Protein AF-A0A3A1XZ47-F1 (afdb_monomer_lite)

Sequence (425 aa):
AAGYQIVGRYLTGYVGKSTSKALTLDEIKNIKNAGLSVFPIYQDGGYYPEYFANPNQGTVDAQVAISAAKRIGIPSGSTIYFAVDFDAYGYQLDSMILPYFKKISLLFNSCENIKKYQVGVYGPRLICSKVSKAGYAKYSFVADMSTGFSGNLGYAIPNNWAFDQFNEFSFQSRPTFALDKDAYSGRDKGIAKFDSVTKMTKGELEKENIKDKVNIARTQFVYDVVEPLHLLNQLTSFGLSYNKEIILSYTELPTISIQTSVEAVTELMTVPNNSYNVSIELNSDGSLSAACENKISKIAKDIRIMKGGDMIQKSIANIAASVKSGDIAFTGKVISPNQVELAIEVMSENLLPTLDDVDEHITVIVKYLITFRDFTIKVPEIPEDVVEIGVAVAGVVAICAFVPVLITGILGFLVTLGLVVAADA

pLDDT: mean 89.34, std 9.02, range [48.22, 98.88]

Structure (mmCIF, N/CA/C/O backbone):
data_AF-A0A3A1XZ47-F1
#
_entry.id   AF-A0A3A1XZ47-F1
#
loop_
_atom_site.group_PDB
_atom_site.id
_atom_site.type_symbol
_atom_site.label_atom_id
_atom_site.label_alt_id
_atom_site.label_comp_id
_atom_site.label_asym_id
_atom_site.label_entity_id
_atom_site.label_seq_id
_atom_site.pdbx_PDB_ins_code
_atom_site.Cartn_x
_atom_site.Cartn_y
_atom_site.Cartn_z
_atom_site.occupancy
_atom_site.B_iso_or_equiv
_atom_site.auth_seq_id
_atom_site.auth_comp_id
_atom_site.auth_asym_id
_atom_site.auth_atom_id
_atom_site.pdbx_PDB_model_num
ATOM 1 N N . ALA A 1 1 ? 16.410 -3.088 -37.014 1.00 74.50 1 ALA A N 1
ATOM 2 C CA . ALA A 1 1 ? 17.739 -3.374 -37.606 1.00 74.50 1 ALA A CA 1
ATOM 3 C C . ALA A 1 1 ? 18.508 -4.441 -36.819 1.00 74.50 1 ALA A C 1
ATOM 5 O O . ALA A 1 1 ? 18.872 -5.440 -37.414 1.00 74.50 1 ALA A O 1
ATOM 6 N N . ALA A 1 2 ? 18.703 -4.299 -35.502 1.00 85.94 2 ALA A N 1
ATOM 7 C CA . ALA A 1 2 ? 19.473 -5.255 -34.687 1.00 85.94 2 ALA A CA 1
ATOM 8 C C . ALA A 1 2 ? 18.713 -6.534 -34.243 1.00 85.94 2 ALA A C 1
ATOM 10 O O . ALA A 1 2 ? 19.183 -7.249 -33.369 1.00 85.94 2 ALA A O 1
ATOM 11 N N . GLY A 1 3 ? 17.534 -6.820 -34.809 1.00 90.12 3 GLY A N 1
ATOM 12 C CA . GLY A 1 3 ? 16.743 -8.024 -34.495 1.00 90.12 3 GLY A CA 1
ATOM 13 C C . GLY A 1 3 ? 15.898 -7.971 -33.213 1.00 90.12 3 GLY A C 1
ATOM 14 O O . GLY A 1 3 ? 15.089 -8.867 -32.997 1.00 90.12 3 GLY A O 1
ATOM 15 N N . TYR A 1 4 ? 16.028 -6.924 -32.395 1.00 92.81 4 TYR A N 1
ATOM 16 C CA . TYR A 1 4 ? 15.220 -6.737 -31.186 1.00 92.81 4 TYR A CA 1
ATOM 17 C C . TYR A 1 4 ? 13.807 -6.231 -31.491 1.00 92.81 4 TYR A C 1
ATOM 19 O O . TYR A 1 4 ? 13.594 -5.509 -32.466 1.00 92.81 4 TYR A O 1
ATOM 27 N N . GLN A 1 5 ? 12.859 -6.608 -30.630 1.00 94.25 5 GLN A N 1
ATOM 28 C CA . GLN A 1 5 ? 11.439 -6.247 -30.738 1.00 94.25 5 GLN A CA 1
ATOM 29 C C . GLN A 1 5 ? 10.942 -5.444 -29.530 1.00 94.25 5 GLN A C 1
ATOM 31 O O . GLN A 1 5 ? 10.039 -4.618 -29.663 1.00 94.25 5 GLN A O 1
ATOM 36 N N . ILE A 1 6 ? 11.523 -5.687 -28.354 1.00 97.31 6 ILE A N 1
ATOM 37 C CA . ILE A 1 6 ? 11.095 -5.112 -27.080 1.00 97.31 6 ILE A CA 1
ATOM 38 C C . ILE A 1 6 ? 12.341 -4.663 -26.314 1.00 97.31 6 ILE A C 1
ATOM 40 O O . ILE A 1 6 ? 13.377 -5.320 -26.398 1.00 97.31 6 ILE A O 1
ATOM 44 N N . VAL A 1 7 ? 12.246 -3.541 -25.603 1.00 97.12 7 VAL A N 1
ATOM 45 C CA . VAL A 1 7 ? 13.309 -2.998 -24.751 1.00 97.12 7 VAL A CA 1
ATOM 46 C C . VAL A 1 7 ? 12.796 -2.747 -23.333 1.00 97.12 7 VAL A C 1
ATOM 48 O O . VAL A 1 7 ? 11.734 -2.148 -23.143 1.00 97.12 7 VAL A O 1
ATOM 51 N N . GLY A 1 8 ? 13.553 -3.193 -22.333 1.00 97.94 8 GLY A N 1
ATOM 52 C CA . GLY A 1 8 ? 13.303 -2.873 -20.929 1.00 97.94 8 GLY A CA 1
ATOM 53 C C . GLY A 1 8 ? 13.805 -1.474 -20.607 1.00 97.94 8 GLY A C 1
ATOM 54 O O . GLY A 1 8 ? 14.941 -1.135 -20.942 1.00 97.94 8 GLY A O 1
ATOM 55 N N . ARG A 1 9 ? 12.976 -0.628 -19.988 1.00 98.12 9 ARG A N 1
ATOM 56 C CA . ARG A 1 9 ? 13.377 0.743 -19.626 1.00 98.12 9 ARG A CA 1
ATOM 57 C C . ARG A 1 9 ? 12.861 1.152 -18.256 1.00 98.12 9 ARG A C 1
ATOM 59 O O . ARG A 1 9 ? 11.735 0.833 -17.882 1.00 98.12 9 ARG A O 1
ATOM 66 N N . TYR A 1 10 ? 13.697 1.885 -17.524 1.00 98.06 10 TYR A N 1
ATOM 67 C CA . TYR A 1 10 ? 13.403 2.320 -16.163 1.00 98.06 10 TYR A CA 1
ATOM 68 C C . TYR A 1 10 ? 12.416 3.485 -16.153 1.00 98.06 10 TYR A C 1
ATOM 70 O O . TYR A 1 10 ? 12.564 4.429 -16.924 1.00 98.06 10 TYR A O 1
ATOM 78 N N . LEU A 1 11 ? 11.434 3.451 -15.255 1.00 97.50 11 LEU A N 1
ATOM 79 C CA . LEU A 1 11 ? 10.509 4.565 -15.033 1.00 97.50 11 LEU A CA 1
ATOM 80 C C . LEU A 1 11 ? 11.190 5.749 -14.335 1.00 97.50 11 LEU A C 1
ATOM 82 O O . LEU A 1 11 ? 10.836 6.900 -14.581 1.00 97.50 11 LEU A O 1
ATOM 86 N N . THR A 1 12 ? 12.154 5.458 -13.464 1.00 94.94 12 THR A N 1
ATOM 87 C CA . THR A 1 12 ? 12.749 6.399 -12.510 1.00 94.94 12 THR A CA 1
ATOM 88 C C . THR A 1 12 ? 14.233 6.087 -12.271 1.00 94.94 12 THR A C 1
ATOM 90 O O . THR A 1 12 ? 14.807 5.180 -12.883 1.00 94.94 12 THR A O 1
ATOM 93 N N . GLY A 1 13 ? 14.863 6.874 -11.397 1.00 91.38 13 GLY A N 1
ATOM 94 C CA . GLY A 1 13 ? 16.176 6.572 -10.839 1.00 91.38 13 GLY A CA 1
ATOM 95 C C . GLY A 1 13 ? 17.372 7.140 -11.603 1.00 91.38 13 GLY A C 1
ATOM 96 O O . GLY A 1 13 ? 17.259 7.787 -12.655 1.00 91.38 13 GLY A O 1
ATOM 97 N N . TYR A 1 14 ? 18.552 6.867 -11.045 1.00 89.19 14 TYR A N 1
ATOM 98 C CA . TYR A 1 14 ? 19.847 7.338 -11.530 1.00 89.19 14 TYR A CA 1
ATOM 99 C C . TYR A 1 14 ? 20.874 6.201 -11.555 1.00 89.19 14 TYR A C 1
ATOM 101 O O . TYR A 1 14 ? 20.832 5.290 -10.732 1.00 89.19 14 TYR A O 1
ATOM 109 N N . VAL A 1 15 ? 21.815 6.274 -12.494 1.00 84.50 15 VAL A N 1
ATOM 110 C CA . VAL A 1 15 ? 23.087 5.551 -12.454 1.00 84.50 15 VAL A CA 1
ATOM 111 C C . VAL A 1 15 ? 24.095 6.427 -11.715 1.00 84.50 15 VAL A C 1
ATOM 113 O O . VAL A 1 15 ? 24.345 7.579 -12.094 1.00 84.50 15 VAL A O 1
ATOM 116 N N . GLY A 1 16 ? 24.668 5.891 -10.638 1.00 82.31 16 GLY A N 1
ATOM 117 C CA . GLY A 1 16 ? 25.493 6.676 -9.724 1.00 82.31 16 GLY A CA 1
ATOM 118 C C . GLY A 1 16 ? 24.701 7.842 -9.123 1.00 82.31 16 GLY A C 1
ATOM 119 O O . GLY A 1 16 ? 23.540 7.689 -8.757 1.00 82.31 16 GLY A O 1
ATOM 120 N N . LYS A 1 17 ? 25.325 9.021 -9.017 1.00 80.75 17 LYS A N 1
ATOM 121 C CA . LYS A 1 17 ? 24.718 10.196 -8.360 1.00 80.75 17 LYS A CA 1
ATOM 122 C C . LYS A 1 17 ? 24.103 11.231 -9.310 1.00 80.75 17 LYS A C 1
ATOM 124 O O . LYS A 1 17 ? 23.569 12.223 -8.827 1.00 80.75 17 LYS A O 1
ATOM 129 N N . SER A 1 18 ? 24.216 11.070 -10.630 1.00 83.69 18 SER A N 1
ATOM 130 C CA . SER A 1 18 ? 23.934 12.185 -11.555 1.00 83.69 18 SER A CA 1
ATOM 131 C C . SER A 1 18 ? 23.301 11.815 -12.893 1.00 83.69 18 SER A C 1
ATOM 133 O O . SER A 1 18 ? 22.657 12.669 -13.497 1.00 83.69 18 SER A O 1
ATOM 135 N N . THR A 1 19 ? 23.448 10.581 -13.380 1.00 89.00 19 THR A N 1
ATOM 136 C CA . THR A 1 19 ? 22.949 10.227 -14.718 1.00 89.00 19 THR A CA 1
ATOM 137 C C . THR A 1 19 ? 21.575 9.596 -14.596 1.00 89.00 19 THR A C 1
ATOM 139 O O . THR A 1 19 ? 21.460 8.487 -14.089 1.00 89.00 19 THR A O 1
ATOM 142 N N . SER A 1 20 ? 20.518 10.283 -15.028 1.00 92.25 20 SER A N 1
ATOM 143 C CA . SER A 1 20 ? 19.172 9.702 -14.978 1.00 92.25 20 SER A CA 1
ATOM 144 C C . SER A 1 20 ? 19.070 8.491 -15.908 1.00 92.25 20 SER A C 1
ATOM 146 O O . SER A 1 20 ? 19.519 8.550 -17.052 1.00 92.25 20 SER A O 1
ATOM 148 N N . LYS A 1 21 ? 18.460 7.405 -15.421 1.00 94.06 21 LYS A N 1
ATOM 149 C CA . LYS A 1 21 ? 18.122 6.225 -16.240 1.00 94.06 21 LYS A CA 1
ATOM 150 C C . LYS A 1 21 ? 16.659 6.207 -16.687 1.00 94.06 21 LYS A C 1
ATOM 152 O O . LYS A 1 21 ? 16.278 5.310 -17.446 1.00 94.06 21 LYS A O 1
ATOM 157 N N . ALA A 1 22 ? 15.871 7.185 -16.238 1.00 95.69 22 ALA A N 1
ATOM 158 C CA . ALA A 1 22 ? 14.438 7.272 -16.475 1.00 95.69 22 ALA A CA 1
ATOM 159 C C . ALA A 1 22 ? 14.109 7.446 -17.965 1.00 95.69 22 ALA A C 1
ATOM 161 O O . ALA A 1 22 ? 14.735 8.233 -18.676 1.00 95.69 22 ALA A O 1
ATOM 162 N N . LEU A 1 23 ? 13.105 6.707 -18.423 1.00 96.50 23 LEU A N 1
ATOM 163 C CA . LEU A 1 23 ? 12.560 6.778 -19.770 1.00 96.50 23 LEU A CA 1
ATOM 164 C C . LEU A 1 23 ? 11.944 8.159 -20.025 1.00 96.50 23 LEU A C 1
ATOM 166 O O . LEU A 1 23 ? 11.119 8.642 -19.250 1.00 96.50 23 LEU A O 1
ATOM 170 N N . THR A 1 24 ? 12.316 8.788 -21.140 1.00 95.19 24 THR A N 1
ATOM 171 C CA . THR A 1 24 ? 11.837 10.134 -21.505 1.00 95.19 24 THR A CA 1
ATOM 172 C C . THR A 1 24 ? 10.824 10.097 -22.651 1.00 95.19 24 THR A C 1
ATOM 174 O O . THR A 1 24 ? 10.785 9.149 -23.432 1.00 95.19 24 THR A O 1
ATOM 177 N N . LEU A 1 25 ? 10.022 11.158 -22.809 1.00 95.19 25 LEU A N 1
ATOM 178 C CA . LEU A 1 25 ? 9.072 11.281 -23.929 1.00 95.19 25 LEU A CA 1
ATOM 179 C C . LEU A 1 25 ? 9.766 11.260 -25.303 1.00 95.19 25 LEU A C 1
ATOM 181 O O . LEU A 1 25 ? 9.249 10.666 -26.251 1.00 95.19 25 LEU A O 1
ATOM 185 N N . ASP A 1 26 ? 10.945 11.878 -25.407 1.00 95.44 26 ASP A N 1
ATOM 186 C CA . ASP A 1 26 ? 11.736 11.886 -26.642 1.00 95.44 26 ASP A CA 1
ATOM 187 C C . ASP A 1 26 ? 12.310 10.490 -26.934 1.00 95.44 26 ASP A C 1
ATOM 189 O O . ASP A 1 26 ? 12.275 10.022 -28.074 1.00 95.44 26 ASP A O 1
ATOM 193 N N . GLU A 1 27 ? 12.755 9.776 -25.897 1.00 95.94 27 GLU A N 1
ATOM 194 C CA . GLU A 1 27 ? 13.187 8.384 -26.017 1.00 95.94 27 GLU A CA 1
ATOM 195 C C . GLU A 1 27 ? 12.031 7.466 -26.443 1.00 95.94 27 GLU A C 1
ATOM 197 O O . GLU A 1 27 ? 12.189 6.693 -27.387 1.00 95.94 27 GLU A O 1
ATOM 202 N N . ILE A 1 28 ? 10.845 7.605 -25.842 1.00 97.06 28 ILE A N 1
ATOM 203 C CA . ILE A 1 28 ? 9.633 6.872 -26.244 1.00 97.06 28 ILE A CA 1
ATOM 204 C C . ILE A 1 28 ? 9.331 7.097 -27.727 1.00 97.06 28 ILE A C 1
ATOM 206 O O . ILE A 1 28 ? 9.052 6.143 -28.457 1.00 97.06 28 ILE A O 1
ATOM 210 N N . LYS A 1 29 ? 9.406 8.346 -28.203 1.00 95.75 29 LYS A N 1
ATOM 211 C CA . LYS A 1 29 ? 9.208 8.667 -29.622 1.00 95.75 29 LYS A CA 1
ATOM 212 C C . LYS A 1 29 ? 10.220 7.932 -30.505 1.00 95.75 29 LYS A C 1
ATOM 214 O O . LYS A 1 29 ? 9.824 7.353 -31.515 1.00 95.75 29 LYS A O 1
ATOM 219 N N . ASN A 1 30 ? 11.493 7.914 -30.118 1.00 96.00 30 ASN A N 1
ATOM 220 C CA . ASN A 1 30 ? 12.548 7.233 -30.870 1.00 96.00 30 ASN A CA 1
ATOM 221 C C . ASN A 1 30 ? 12.355 5.709 -30.897 1.00 96.00 30 ASN A C 1
ATOM 223 O O . ASN A 1 30 ? 12.444 5.107 -31.966 1.00 96.00 30 ASN A O 1
ATOM 227 N N . ILE A 1 31 ? 12.017 5.099 -29.758 1.00 95.56 31 ILE A N 1
ATOM 228 C CA . ILE A 1 31 ? 11.732 3.660 -29.643 1.00 95.56 31 ILE A CA 1
ATOM 229 C C . ILE A 1 31 ? 10.545 3.276 -30.538 1.00 95.56 31 ILE A C 1
ATOM 231 O O . ILE A 1 31 ? 10.642 2.338 -31.332 1.00 95.56 31 ILE A O 1
ATOM 235 N N . LYS A 1 32 ? 9.450 4.046 -30.488 1.00 94.88 32 LYS A N 1
ATOM 236 C CA . LYS A 1 32 ? 8.269 3.820 -31.337 1.00 94.88 32 LYS A CA 1
ATOM 237 C C . LYS A 1 32 ? 8.591 3.950 -32.822 1.00 94.88 32 LYS A C 1
ATOM 239 O O . LYS A 1 32 ? 8.165 3.113 -33.612 1.00 94.88 32 LYS A O 1
ATOM 244 N N . ASN A 1 33 ? 9.354 4.974 -33.208 1.00 95.31 33 ASN A N 1
ATOM 245 C CA . ASN A 1 33 ? 9.776 5.173 -34.597 1.00 95.31 33 ASN A CA 1
ATOM 246 C C . ASN A 1 33 ? 10.670 4.031 -35.101 1.00 95.31 33 ASN A C 1
ATOM 248 O O . ASN A 1 33 ? 10.665 3.731 -36.292 1.00 95.31 33 ASN A O 1
ATOM 252 N N . ALA A 1 34 ? 11.404 3.371 -34.202 1.00 95.00 34 ALA A N 1
ATOM 253 C CA . ALA A 1 34 ? 12.180 2.174 -34.506 1.00 95.00 34 ALA A CA 1
ATOM 254 C C . ALA A 1 34 ? 11.332 0.885 -34.575 1.00 95.00 34 ALA A C 1
ATOM 256 O O . ALA A 1 34 ? 11.878 -0.177 -34.873 1.00 95.00 34 ALA A O 1
ATOM 257 N N . GLY A 1 35 ? 10.019 0.962 -34.316 1.00 95.62 35 GLY A N 1
ATOM 258 C CA . GLY A 1 35 ? 9.107 -0.185 -34.312 1.00 95.62 35 GLY A CA 1
ATOM 259 C C . GLY A 1 35 ? 9.248 -1.092 -33.087 1.00 95.62 35 GLY A C 1
ATOM 260 O O . GLY A 1 35 ? 8.835 -2.247 -33.141 1.00 95.62 35 GLY A O 1
ATOM 261 N N . LEU A 1 36 ? 9.850 -0.591 -32.005 1.00 97.25 36 LEU A N 1
ATOM 262 C CA . LEU A 1 36 ? 10.091 -1.341 -30.774 1.00 97.25 36 LEU A CA 1
ATOM 263 C C . LEU A 1 36 ? 8.965 -1.119 -29.755 1.00 97.25 36 LEU A C 1
ATOM 265 O O . LEU A 1 36 ? 8.328 -0.064 -29.726 1.00 97.25 36 LEU A O 1
ATOM 269 N N . SER A 1 37 ? 8.759 -2.111 -28.890 1.00 97.94 37 SER A N 1
ATOM 270 C CA . SER A 1 37 ? 7.887 -2.010 -27.712 1.00 97.94 37 SER A CA 1
ATOM 271 C C . SER A 1 37 ? 8.703 -1.815 -26.432 1.00 97.94 37 SER A C 1
ATOM 273 O O . SER A 1 37 ? 9.882 -2.157 -26.391 1.00 97.94 37 SER A O 1
ATOM 275 N N . VAL A 1 38 ? 8.085 -1.290 -25.374 1.00 98.50 38 VAL A N 1
ATOM 276 C CA . VAL A 1 38 ? 8.739 -1.066 -24.071 1.00 98.50 38 VAL A CA 1
ATOM 277 C C . VAL A 1 38 ? 8.109 -1.923 -22.980 1.00 98.50 38 VAL A C 1
ATOM 279 O O . VAL A 1 38 ? 6.886 -1.938 -22.878 1.00 98.50 38 VAL A O 1
ATOM 282 N N . PHE A 1 39 ? 8.901 -2.558 -22.116 1.00 98.31 39 PHE A N 1
ATOM 283 C CA . PHE A 1 39 ? 8.405 -3.017 -20.812 1.00 98.31 39 PHE A CA 1
ATOM 284 C C . PHE A 1 39 ? 8.995 -2.144 -19.678 1.00 98.31 39 PHE A C 1
ATOM 286 O O . PHE A 1 39 ? 10.215 -1.970 -19.613 1.00 98.31 39 PHE A O 1
ATOM 293 N N . PRO A 1 40 ? 8.157 -1.525 -18.824 1.00 98.44 40 PRO A N 1
ATOM 294 C CA . PRO A 1 40 ? 8.616 -0.645 -17.746 1.00 98.44 40 PRO A CA 1
ATOM 295 C C . PRO A 1 40 ? 9.239 -1.387 -16.563 1.00 98.44 40 PRO A C 1
ATOM 297 O O . PRO A 1 40 ? 8.660 -2.345 -16.051 1.00 98.44 40 PRO A O 1
ATOM 300 N N . ILE A 1 41 ? 10.362 -0.875 -16.064 1.00 98.69 41 ILE A N 1
ATOM 301 C CA . ILE A 1 41 ? 11.068 -1.377 -14.879 1.00 98.69 41 ILE A CA 1
ATOM 302 C C . ILE A 1 41 ? 11.061 -0.294 -13.795 1.00 98.69 41 ILE A C 1
ATOM 304 O O . ILE A 1 41 ? 11.304 0.880 -14.082 1.00 98.69 41 ILE A O 1
ATOM 308 N N . TYR A 1 42 ? 10.819 -0.673 -12.544 1.00 98.44 42 TYR A N 1
ATOM 309 C CA . TYR A 1 42 ? 10.994 0.192 -11.382 1.00 98.44 42 TYR A CA 1
ATOM 310 C C . TYR A 1 42 ? 12.152 -0.314 -10.515 1.00 98.44 42 TYR A C 1
ATOM 312 O O . TYR A 1 42 ? 12.141 -1.462 -10.067 1.00 98.44 42 TYR A O 1
ATOM 320 N N . GLN A 1 43 ? 13.150 0.549 -10.290 1.00 96.31 43 GLN A N 1
ATOM 321 C CA . GLN A 1 43 ? 14.330 0.247 -9.476 1.00 96.31 43 GLN A CA 1
ATOM 322 C C . GLN A 1 43 ? 15.018 1.546 -9.009 1.00 96.31 43 GLN A C 1
ATOM 324 O O . GLN A 1 43 ? 16.015 1.973 -9.599 1.00 96.31 43 GLN A O 1
ATOM 329 N N . ASP A 1 44 ? 14.512 2.158 -7.940 1.00 93.06 44 ASP A N 1
ATOM 330 C CA . ASP A 1 44 ? 15.165 3.301 -7.262 1.00 93.06 44 ASP A CA 1
ATOM 331 C C . ASP A 1 44 ? 16.034 2.864 -6.066 1.00 93.06 44 ASP A C 1
ATOM 333 O O . ASP A 1 44 ? 16.660 3.672 -5.383 1.00 93.06 44 ASP A O 1
ATOM 337 N N . GLY A 1 45 ? 16.120 1.553 -5.869 1.00 90.00 45 GLY A N 1
ATOM 338 C CA . GLY A 1 45 ? 16.945 0.853 -4.903 1.00 90.00 45 GLY A CA 1
ATOM 339 C C . GLY A 1 45 ? 16.889 -0.630 -5.237 1.00 90.00 45 GLY A C 1
ATOM 340 O O . GLY A 1 45 ? 17.086 -1.017 -6.388 1.00 90.00 45 GLY A O 1
ATOM 341 N N . GLY A 1 46 ? 16.583 -1.464 -4.251 1.00 87.56 46 GLY A N 1
ATOM 342 C CA . GLY A 1 46 ? 16.264 -2.870 -4.491 1.00 87.56 46 GLY A CA 1
ATOM 343 C C . GLY A 1 46 ? 17.460 -3.793 -4.736 1.00 87.56 46 GLY A C 1
ATOM 344 O O . GLY A 1 46 ? 17.257 -4.973 -4.994 1.00 87.56 46 GLY A O 1
ATOM 345 N N . TYR A 1 47 ? 18.688 -3.282 -4.617 1.00 91.62 47 TYR A N 1
ATOM 346 C CA . TYR A 1 47 ? 19.943 -4.041 -4.734 1.00 91.62 47 TYR A CA 1
ATOM 347 C C . TYR A 1 47 ? 20.632 -4.297 -3.374 1.00 91.62 47 TYR A C 1
ATOM 349 O O . TYR A 1 47 ? 21.788 -4.713 -3.320 1.00 91.62 47 TYR A O 1
ATOM 357 N N . TYR A 1 48 ? 19.941 -4.026 -2.262 1.00 94.00 48 TYR A N 1
ATOM 358 C CA . TYR A 1 48 ? 20.404 -4.270 -0.891 1.00 94.00 48 TYR A CA 1
ATOM 359 C C . TYR A 1 48 ? 19.206 -4.534 0.041 1.00 94.00 48 TYR A C 1
ATOM 361 O O . TYR A 1 48 ? 18.116 -4.009 -0.209 1.00 94.00 48 TYR A O 1
ATOM 369 N N . PRO A 1 49 ? 19.360 -5.351 1.099 1.00 94.06 49 PRO A N 1
ATOM 370 C CA . PRO A 1 49 ? 18.233 -5.819 1.905 1.00 94.06 49 PRO A CA 1
ATOM 371 C C . PRO A 1 49 ? 17.575 -4.731 2.760 1.00 94.06 49 PRO A C 1
ATOM 373 O O . PRO A 1 49 ? 16.361 -4.769 2.946 1.00 94.06 49 PRO A O 1
ATOM 376 N N . GLU A 1 50 ? 18.326 -3.739 3.243 1.00 95.25 50 GLU A N 1
ATOM 377 C CA . GLU A 1 50 ? 17.800 -2.658 4.089 1.00 95.25 50 GLU A CA 1
ATOM 378 C C . GLU A 1 50 ? 16.726 -1.836 3.366 1.00 95.25 50 GLU A C 1
ATOM 380 O O . GLU A 1 50 ? 15.814 -1.319 4.007 1.00 95.25 50 GLU A O 1
ATOM 385 N N . TYR A 1 51 ? 16.785 -1.779 2.030 1.00 95.19 51 TYR A N 1
ATOM 386 C CA . TYR A 1 51 ? 15.742 -1.174 1.204 1.00 95.19 51 TYR A CA 1
ATOM 387 C C . TYR A 1 51 ? 14.378 -1.832 1.446 1.00 95.19 51 TYR A C 1
ATOM 389 O O . TYR A 1 51 ? 13.375 -1.151 1.630 1.00 95.19 51 TYR A O 1
ATOM 397 N N . PHE A 1 52 ? 14.350 -3.166 1.508 1.00 96.56 52 PHE A N 1
ATOM 398 C CA . PHE A 1 52 ? 13.132 -3.953 1.712 1.00 96.56 52 PHE A CA 1
ATOM 399 C C . PHE A 1 52 ? 12.749 -4.103 3.190 1.00 96.56 52 PHE A C 1
ATOM 401 O O . PHE A 1 52 ? 11.627 -4.501 3.488 1.00 96.56 52 PHE A O 1
ATOM 408 N N . ALA A 1 53 ? 13.664 -3.805 4.117 1.00 92.06 53 ALA A N 1
ATOM 409 C CA . ALA A 1 53 ? 13.401 -3.862 5.554 1.00 92.06 53 ALA A CA 1
ATOM 410 C C . ALA A 1 53 ? 12.517 -2.703 6.047 1.00 92.06 53 ALA A C 1
ATOM 412 O O . ALA A 1 53 ? 11.910 -2.803 7.113 1.00 92.06 53 ALA A O 1
ATOM 413 N N . ASN A 1 54 ? 12.424 -1.609 5.283 1.00 90.44 54 ASN A N 1
ATOM 414 C CA . ASN A 1 54 ? 11.495 -0.524 5.573 1.00 90.44 54 ASN A CA 1
ATOM 415 C C . ASN A 1 54 ? 10.046 -0.975 5.273 1.00 90.44 54 ASN A C 1
ATOM 417 O O . ASN A 1 54 ? 9.715 -1.189 4.101 1.00 90.44 54 ASN A O 1
ATOM 421 N N . PRO A 1 55 ? 9.153 -1.061 6.281 1.00 85.12 55 PRO A N 1
ATOM 422 C CA . PRO A 1 55 ? 7.786 -1.569 6.102 1.00 85.12 55 PRO A CA 1
ATOM 423 C C . PRO A 1 55 ? 6.941 -0.745 5.117 1.00 85.12 55 PRO A C 1
ATOM 425 O O . PRO A 1 55 ? 5.963 -1.253 4.564 1.00 85.12 55 PRO A O 1
ATOM 428 N N . ASN A 1 56 ? 7.340 0.501 4.854 1.00 87.38 56 ASN A N 1
ATOM 429 C CA . ASN A 1 56 ? 6.595 1.441 4.019 1.00 87.38 56 ASN A CA 1
ATOM 430 C C . ASN A 1 56 ? 7.098 1.465 2.568 1.00 87.38 56 ASN A C 1
ATOM 432 O O . ASN A 1 56 ? 6.445 2.047 1.700 1.00 87.38 56 ASN A O 1
ATOM 436 N N . GLN A 1 57 ? 8.239 0.825 2.275 1.00 95.12 57 GLN A N 1
ATOM 437 C CA . GLN A 1 57 ? 8.914 0.961 0.981 1.00 95.12 57 GLN A CA 1
ATOM 438 C C . GLN A 1 57 ? 8.029 0.524 -0.192 1.00 95.12 57 GLN A C 1
ATOM 440 O O . GLN A 1 57 ? 8.006 1.188 -1.224 1.00 95.12 57 GLN A O 1
ATOM 445 N N . GLY A 1 58 ? 7.248 -0.549 -0.023 1.00 95.25 58 GLY A N 1
ATOM 446 C CA . GLY A 1 58 ? 6.352 -1.038 -1.075 1.00 95.25 58 GLY A CA 1
ATOM 447 C C . GLY A 1 58 ? 5.230 -0.057 -1.425 1.00 95.25 58 GLY A C 1
ATOM 448 O O . GLY A 1 58 ? 4.878 0.069 -2.595 1.00 95.25 58 GLY A O 1
ATOM 449 N N . THR A 1 59 ? 4.698 0.676 -0.440 1.00 91.44 59 THR A N 1
ATOM 450 C CA . THR A 1 59 ? 3.687 1.726 -0.660 1.00 91.44 59 THR A CA 1
ATOM 451 C C . THR A 1 59 ? 4.285 2.884 -1.460 1.00 91.44 59 THR A C 1
ATOM 453 O O . THR A 1 59 ? 3.730 3.281 -2.486 1.00 91.44 59 THR A O 1
ATOM 456 N N . VAL A 1 60 ? 5.454 3.369 -1.020 1.00 93.75 60 VAL A N 1
ATOM 457 C CA . VAL A 1 60 ? 6.188 4.472 -1.660 1.00 93.75 60 VAL A CA 1
ATOM 458 C C . VAL A 1 60 ? 6.486 4.133 -3.117 1.00 93.75 60 VAL A C 1
ATOM 460 O O . VAL A 1 60 ? 6.115 4.879 -4.021 1.00 93.75 60 VAL A O 1
ATOM 463 N N . ASP A 1 61 ? 7.102 2.977 -3.354 1.00 97.12 61 ASP A N 1
ATOM 464 C CA . ASP A 1 61 ? 7.518 2.560 -4.689 1.00 97.12 61 ASP A CA 1
ATOM 465 C C . ASP A 1 61 ? 6.335 2.372 -5.632 1.00 97.12 61 ASP A C 1
ATOM 467 O O . ASP A 1 61 ? 6.400 2.754 -6.801 1.00 97.12 61 ASP A O 1
ATOM 471 N N . ALA A 1 62 ? 5.229 1.826 -5.130 1.00 95.62 62 ALA A N 1
ATOM 472 C CA . ALA A 1 62 ? 4.031 1.639 -5.927 1.00 95.62 62 ALA A CA 1
ATOM 473 C C . ALA A 1 62 ? 3.420 2.978 -6.377 1.00 95.62 62 ALA A C 1
ATOM 475 O O . ALA A 1 62 ? 3.076 3.119 -7.553 1.00 95.62 62 ALA A O 1
ATOM 476 N N . GLN A 1 63 ? 3.340 3.980 -5.494 1.00 94.25 63 GLN A N 1
ATOM 477 C CA . GLN A 1 63 ? 2.835 5.312 -5.855 1.00 94.25 63 GLN A CA 1
ATOM 478 C C . GLN A 1 63 ? 3.780 6.033 -6.816 1.00 94.25 63 GLN A C 1
ATOM 480 O O . GLN A 1 63 ? 3.331 6.549 -7.841 1.00 94.25 63 GLN A O 1
ATOM 485 N N . VAL A 1 64 ? 5.091 5.999 -6.551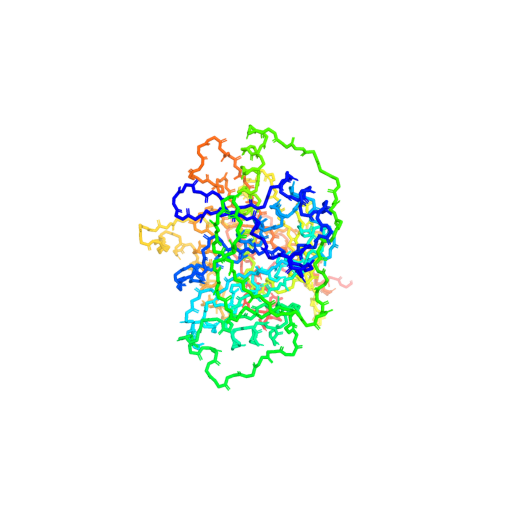 1.00 95.81 64 VAL A N 1
ATOM 486 C CA . VAL A 1 64 ? 6.093 6.603 -7.441 1.00 95.81 64 VAL A CA 1
ATOM 487 C C . VAL A 1 64 ? 6.041 5.957 -8.827 1.00 95.81 64 VAL A C 1
ATOM 489 O O . VAL A 1 64 ? 6.036 6.672 -9.832 1.00 95.81 64 VAL A O 1
ATOM 492 N N . ALA A 1 65 ? 5.937 4.627 -8.907 1.00 97.50 65 ALA A N 1
ATOM 493 C CA . ALA A 1 65 ? 5.813 3.903 -10.167 1.00 97.50 65 ALA A CA 1
ATOM 494 C C . ALA A 1 65 ? 4.536 4.284 -10.934 1.00 97.50 65 ALA A C 1
ATOM 496 O O . ALA A 1 65 ? 4.610 4.568 -12.131 1.00 97.50 65 ALA A O 1
ATOM 497 N N . ILE A 1 66 ? 3.378 4.346 -10.263 1.00 96.38 66 ILE A N 1
ATOM 498 C CA . ILE A 1 66 ? 2.106 4.765 -10.876 1.00 96.38 66 ILE A CA 1
ATOM 499 C C . ILE A 1 66 ? 2.215 6.195 -11.421 1.00 96.38 66 ILE A C 1
ATOM 501 O O . ILE A 1 66 ? 1.865 6.436 -12.584 1.00 96.38 66 ILE A O 1
ATOM 505 N N . SER A 1 67 ? 2.720 7.137 -10.621 1.00 94.94 67 SER A N 1
ATOM 506 C CA . SER A 1 67 ? 2.870 8.539 -11.025 1.00 94.94 67 SER A CA 1
ATOM 507 C C . SER A 1 67 ? 3.879 8.695 -12.166 1.00 94.94 67 SER A C 1
ATOM 509 O O . SER A 1 67 ? 3.591 9.367 -13.158 1.00 94.94 67 SER A O 1
ATOM 511 N N . ALA A 1 68 ? 5.037 8.031 -12.108 1.00 95.81 68 ALA A N 1
ATOM 512 C CA . ALA A 1 68 ? 6.020 8.026 -13.195 1.00 95.81 68 ALA A CA 1
ATOM 513 C C . ALA A 1 68 ? 5.443 7.448 -14.499 1.00 95.81 68 ALA A C 1
ATOM 515 O O . ALA A 1 68 ? 5.552 8.074 -15.554 1.00 95.81 68 ALA A O 1
ATOM 516 N N . ALA A 1 69 ? 4.750 6.311 -14.421 1.00 97.62 69 ALA A N 1
ATOM 517 C CA . ALA A 1 69 ? 4.121 5.671 -15.571 1.00 97.62 69 ALA A CA 1
ATOM 518 C C . ALA A 1 69 ? 3.038 6.561 -16.211 1.00 97.62 69 ALA A C 1
ATOM 520 O O . ALA A 1 69 ? 3.016 6.736 -17.431 1.00 97.62 69 ALA A O 1
ATOM 521 N N . LYS A 1 70 ? 2.170 7.188 -15.402 1.00 95.88 70 LYS A N 1
ATOM 522 C CA . LYS A 1 70 ? 1.154 8.142 -15.889 1.00 95.88 70 LYS A CA 1
ATOM 523 C C . LYS A 1 70 ? 1.791 9.336 -16.601 1.00 95.88 70 LYS A C 1
ATOM 525 O O . LYS A 1 70 ? 1.314 9.720 -17.666 1.00 95.88 70 LYS A O 1
ATOM 530 N N . ARG A 1 71 ? 2.872 9.895 -16.046 1.00 94.06 71 ARG A N 1
ATOM 531 C CA . ARG A 1 71 ? 3.560 11.081 -16.590 1.00 94.06 71 ARG A CA 1
ATOM 532 C C . ARG A 1 71 ? 4.127 10.875 -17.989 1.00 94.06 71 ARG A C 1
ATOM 534 O O . ARG A 1 71 ? 4.184 11.829 -18.758 1.00 94.06 71 ARG A O 1
ATOM 541 N N . ILE A 1 72 ? 4.527 9.652 -18.324 1.00 95.81 72 ILE A N 1
ATOM 542 C CA . ILE A 1 72 ? 5.087 9.327 -19.642 1.00 95.81 72 ILE A CA 1
ATOM 543 C C . ILE A 1 72 ? 4.083 8.633 -20.574 1.00 95.81 72 ILE A C 1
ATOM 545 O O . ILE A 1 72 ? 4.452 8.219 -21.670 1.00 95.81 72 ILE A O 1
ATOM 549 N N . GLY A 1 73 ? 2.817 8.515 -20.159 1.00 97.06 73 GLY A N 1
ATOM 550 C CA . GLY A 1 73 ? 1.748 7.963 -20.989 1.00 97.06 73 GLY A CA 1
ATOM 551 C C . GLY A 1 73 ? 1.772 6.439 -21.117 1.00 97.06 73 GLY A C 1
ATOM 552 O O . GLY A 1 73 ? 1.405 5.912 -22.166 1.00 97.06 73 GLY A O 1
ATOM 553 N N . ILE A 1 74 ? 2.205 5.708 -20.085 1.00 98.25 74 ILE A N 1
ATOM 554 C CA . ILE A 1 74 ? 2.050 4.246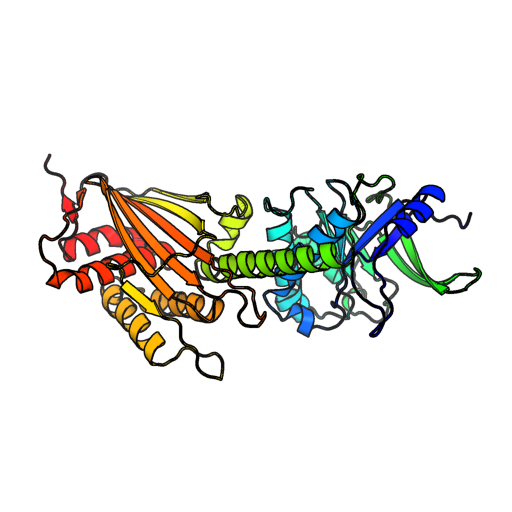 -20.058 1.00 98.25 74 ILE A CA 1
ATOM 555 C C . ILE A 1 74 ? 0.548 3.906 -20.118 1.00 98.25 74 ILE A C 1
ATOM 557 O O . ILE A 1 74 ? -0.232 4.442 -19.325 1.00 98.25 74 ILE A O 1
ATOM 561 N N . PRO A 1 75 ? 0.100 3.051 -21.056 1.00 98.06 75 PRO A N 1
ATOM 562 C CA . PRO A 1 75 ? -1.319 2.796 -21.246 1.00 98.06 75 PRO A CA 1
ATOM 563 C C . PRO A 1 75 ? -1.893 1.897 -20.150 1.00 98.06 75 PRO A C 1
ATOM 565 O O . PRO A 1 75 ? -1.188 1.117 -19.501 1.00 98.06 75 PRO A O 1
ATOM 568 N N . SER A 1 76 ? -3.212 1.987 -19.993 1.00 98.12 76 SER A N 1
ATOM 569 C CA . SER A 1 76 ? -3.975 1.196 -19.027 1.00 98.12 76 SER A CA 1
ATOM 570 C C . SER A 1 76 ? -3.717 -0.310 -19.170 1.00 98.12 76 SER A C 1
ATOM 572 O O . SER A 1 76 ? -3.628 -0.826 -20.284 1.00 98.12 76 SER A O 1
ATOM 574 N N . GLY A 1 77 ? -3.599 -1.022 -18.048 1.00 97.81 77 GLY A N 1
ATOM 575 C CA . GLY A 1 77 ? -3.377 -2.471 -18.019 1.00 97.81 77 GLY A CA 1
ATOM 576 C C . GLY A 1 77 ? -1.935 -2.931 -18.257 1.00 97.81 77 GLY A C 1
ATOM 577 O O . GLY A 1 77 ? -1.694 -4.137 -18.236 1.00 97.81 77 GLY A O 1
ATOM 578 N N . SER A 1 78 ? -0.984 -2.015 -18.477 1.00 98.50 78 SER A N 1
ATOM 579 C CA . SER A 1 78 ? 0.440 -2.354 -18.648 1.00 98.50 78 SER A CA 1
ATOM 580 C C . SER A 1 78 ? 1.050 -2.946 -17.377 1.00 98.50 78 SER A C 1
ATOM 582 O O . SER A 1 78 ? 0.654 -2.579 -16.272 1.00 98.50 78 SER A O 1
ATOM 584 N N . THR A 1 79 ? 2.040 -3.830 -17.525 1.00 98.69 79 THR A N 1
ATOM 585 C CA . THR A 1 79 ? 2.782 -4.406 -16.391 1.00 98.69 79 THR A CA 1
ATOM 586 C C . THR A 1 79 ? 4.015 -3.563 -16.065 1.00 98.69 79 THR A C 1
ATOM 588 O O . THR A 1 79 ? 4.726 -3.157 -16.977 1.00 98.69 79 THR A O 1
ATOM 591 N N . ILE A 1 80 ? 4.269 -3.301 -14.781 1.00 98.88 80 ILE A N 1
ATOM 592 C CA . ILE A 1 80 ? 5.476 -2.628 -14.277 1.00 98.88 80 ILE A CA 1
ATOM 593 C C . ILE A 1 80 ? 6.279 -3.642 -13.463 1.00 98.88 80 ILE A C 1
ATOM 595 O O . ILE A 1 80 ? 5.748 -4.213 -12.512 1.00 98.88 80 ILE A O 1
ATOM 599 N N . TYR A 1 81 ? 7.541 -3.869 -13.827 1.00 98.81 81 TYR A N 1
ATOM 600 C CA . TYR A 1 81 ? 8.406 -4.856 -13.178 1.00 98.81 81 TYR A CA 1
ATOM 601 C C . TYR A 1 81 ? 9.200 -4.217 -12.033 1.00 98.81 81 TYR A C 1
ATOM 603 O O . TYR A 1 81 ? 10.079 -3.393 -12.277 1.00 98.81 81 TYR A O 1
ATOM 611 N N . PHE A 1 82 ? 8.894 -4.596 -10.792 1.00 98.81 82 PHE A N 1
ATOM 612 C CA . PHE A 1 82 ? 9.592 -4.129 -9.590 1.00 98.81 82 PHE A CA 1
ATOM 613 C C . PHE A 1 82 ? 10.802 -5.011 -9.297 1.00 98.81 82 PHE A C 1
ATOM 615 O O . PHE A 1 82 ? 10.679 -6.237 -9.244 1.00 98.81 82 PHE A O 1
ATOM 622 N N . ALA A 1 83 ? 11.963 -4.386 -9.121 1.00 98.25 83 ALA A N 1
ATOM 623 C CA . ALA A 1 83 ? 13.237 -5.083 -9.040 1.00 98.25 83 ALA A CA 1
ATOM 624 C C . ALA A 1 83 ? 13.625 -5.542 -7.626 1.00 98.25 83 ALA A C 1
ATOM 626 O O . ALA A 1 83 ? 13.651 -4.752 -6.685 1.00 98.25 83 ALA A O 1
ATOM 627 N N . VAL A 1 84 ? 14.025 -6.811 -7.524 1.00 98.06 84 VAL A N 1
ATOM 628 C CA . VAL A 1 84 ? 14.806 -7.400 -6.430 1.00 98.06 84 VAL A CA 1
ATOM 629 C C . VAL A 1 84 ? 16.140 -7.850 -7.018 1.00 98.06 84 VAL A C 1
ATOM 631 O O . VAL A 1 84 ? 16.269 -8.959 -7.533 1.00 98.06 84 VAL A O 1
ATOM 634 N N . ASP A 1 85 ? 17.121 -6.959 -6.976 1.00 96.12 85 ASP A N 1
ATOM 635 C CA . ASP A 1 85 ? 18.382 -7.059 -7.714 1.00 96.12 85 ASP A CA 1
ATOM 636 C C . ASP A 1 85 ? 19.570 -7.338 -6.784 1.00 96.12 85 ASP A C 1
ATOM 638 O O . ASP A 1 85 ? 20.585 -6.646 -6.789 1.00 96.12 85 ASP A O 1
ATOM 642 N N . PHE A 1 86 ? 19.405 -8.324 -5.904 1.00 95.88 86 PHE A N 1
ATOM 643 C CA . PHE A 1 86 ? 20.454 -8.804 -5.007 1.00 95.88 86 PHE A CA 1
ATOM 644 C C . PHE A 1 86 ? 20.244 -10.282 -4.666 1.00 95.88 86 PHE A C 1
ATOM 646 O O . PHE A 1 86 ? 19.163 -10.837 -4.888 1.00 95.88 86 PHE A O 1
ATOM 653 N N . ASP A 1 87 ? 21.271 -10.917 -4.095 1.00 95.75 87 ASP A N 1
ATOM 654 C CA . ASP A 1 87 ? 21.175 -12.301 -3.628 1.00 95.75 87 ASP A CA 1
ATOM 655 C C . ASP A 1 87 ? 20.371 -12.394 -2.322 1.00 95.75 87 ASP A C 1
ATOM 657 O O . ASP A 1 87 ? 20.917 -12.402 -1.219 1.00 95.75 87 ASP A O 1
ATOM 661 N N . ALA A 1 88 ? 19.047 -12.402 -2.457 1.00 93.44 88 ALA A N 1
ATOM 662 C CA . ALA A 1 88 ? 18.129 -12.498 -1.335 1.00 93.44 88 ALA A CA 1
ATOM 663 C C . ALA A 1 88 ? 17.998 -13.940 -0.829 1.00 93.44 88 ALA A C 1
ATOM 665 O O . ALA A 1 88 ? 17.525 -14.834 -1.538 1.00 93.44 88 ALA A O 1
ATOM 666 N N . TYR A 1 89 ? 18.330 -14.151 0.444 1.00 90.12 89 TYR A N 1
ATOM 667 C CA . TYR A 1 89 ? 18.171 -15.444 1.100 1.00 90.12 89 TYR A CA 1
ATOM 668 C C . TYR A 1 89 ? 16.714 -15.731 1.473 1.00 90.12 89 TYR A C 1
ATOM 670 O O . TYR A 1 89 ? 15.891 -14.828 1.626 1.00 90.12 89 TYR A O 1
ATOM 678 N N . GLY A 1 90 ? 16.398 -17.009 1.710 1.00 88.56 90 GLY A N 1
ATOM 679 C CA . GLY A 1 90 ? 15.036 -17.447 2.042 1.00 88.56 90 GLY A CA 1
ATOM 680 C C . GLY A 1 90 ? 14.395 -16.696 3.218 1.00 88.56 90 GLY A C 1
ATOM 681 O O . GLY A 1 90 ? 13.221 -16.351 3.143 1.00 88.5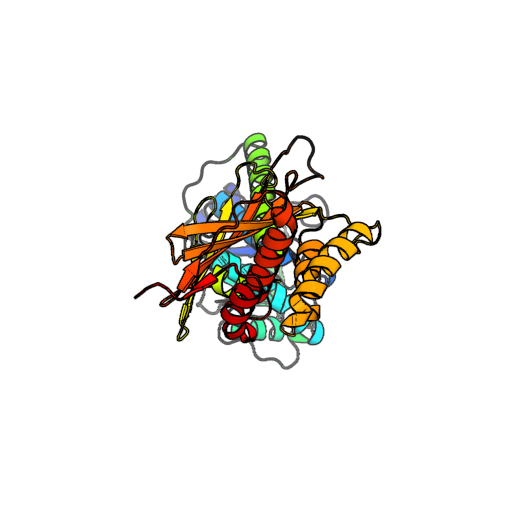6 90 GLY A O 1
ATOM 682 N N . TYR A 1 91 ? 15.156 -16.353 4.264 1.00 90.38 91 TYR A N 1
ATOM 683 C CA . TYR A 1 91 ? 14.606 -15.583 5.388 1.00 90.38 91 TYR A CA 1
ATOM 684 C C . TYR A 1 91 ? 14.276 -14.129 5.008 1.00 90.38 91 TYR A C 1
ATOM 686 O O . TYR A 1 91 ? 13.301 -13.573 5.511 1.00 90.38 91 TYR A O 1
ATOM 694 N N . GLN A 1 92 ? 15.051 -13.508 4.111 1.00 95.62 92 GLN A N 1
ATOM 695 C CA . GLN A 1 92 ? 14.804 -12.143 3.620 1.00 95.62 92 GLN A CA 1
ATOM 696 C C . GLN A 1 92 ? 13.612 -12.121 2.665 1.00 95.62 92 GLN A C 1
ATOM 698 O O . GLN A 1 92 ? 12.835 -11.169 2.664 1.00 95.62 92 GLN A O 1
ATOM 703 N N . LEU A 1 93 ? 13.420 -13.192 1.891 1.00 94.56 93 LEU A N 1
ATOM 704 C CA . LEU A 1 93 ? 12.227 -13.355 1.072 1.00 94.56 93 LEU A CA 1
ATOM 705 C C . LEU A 1 93 ? 10.959 -13.257 1.931 1.00 94.56 93 LEU A C 1
ATOM 707 O O . LEU A 1 93 ? 10.076 -12.458 1.621 1.00 94.56 93 LEU A O 1
ATOM 711 N N . ASP A 1 94 ? 10.880 -14.050 2.999 1.00 93.56 94 ASP A N 1
ATOM 712 C CA . ASP A 1 94 ? 9.668 -14.131 3.816 1.00 93.56 94 ASP A CA 1
ATOM 713 C C . ASP A 1 94 ? 9.468 -12.883 4.692 1.00 93.56 94 ASP A C 1
ATOM 715 O O . ASP A 1 94 ? 8.339 -12.416 4.840 1.00 93.56 94 ASP A O 1
ATOM 719 N N . SER A 1 95 ? 10.548 -12.321 5.248 1.00 94.56 95 SER A N 1
ATOM 720 C CA . SER A 1 95 ? 10.467 -11.192 6.190 1.00 94.56 95 SER A CA 1
ATOM 721 C C . SER A 1 95 ? 10.510 -9.803 5.547 1.00 94.56 95 SER A C 1
ATOM 723 O O . SER A 1 95 ? 10.076 -8.849 6.184 1.00 94.56 95 SER A O 1
ATOM 725 N N . MET A 1 96 ? 11.006 -9.671 4.312 1.00 96.75 96 MET A N 1
ATOM 726 C CA . MET A 1 96 ? 11.220 -8.366 3.665 1.00 96.75 96 MET A CA 1
ATOM 727 C C . MET A 1 96 ? 10.546 -8.285 2.288 1.00 96.75 96 MET A C 1
ATOM 729 O O . MET A 1 96 ? 9.737 -7.394 2.039 1.00 96.75 96 MET A O 1
ATOM 733 N N . ILE A 1 97 ? 10.803 -9.247 1.395 1.00 98.00 97 ILE A N 1
ATOM 734 C CA . ILE A 1 97 ? 10.348 -9.159 -0.005 1.00 98.00 97 ILE A CA 1
ATOM 735 C C . ILE A 1 97 ? 8.846 -9.434 -0.146 1.00 98.00 97 ILE A C 1
ATOM 737 O O . ILE A 1 97 ? 8.147 -8.691 -0.834 1.00 98.00 97 ILE A O 1
ATOM 741 N N . LEU A 1 98 ? 8.313 -10.485 0.486 1.00 96.69 98 LEU A N 1
ATOM 742 C CA . LEU A 1 98 ? 6.874 -10.768 0.425 1.00 96.69 98 LEU A CA 1
ATOM 743 C C . LEU A 1 98 ? 6.032 -9.642 1.055 1.00 96.69 98 LEU A C 1
ATOM 745 O O . LEU A 1 98 ? 5.048 -9.251 0.423 1.00 96.69 98 LEU A O 1
ATOM 749 N N . PRO A 1 99 ? 6.390 -9.072 2.224 1.00 94.62 99 PRO A N 1
ATOM 750 C CA . PRO A 1 99 ? 5.730 -7.876 2.750 1.00 94.62 99 PRO A CA 1
ATOM 751 C C . PRO A 1 99 ? 5.804 -6.669 1.805 1.00 94.62 99 PRO A C 1
ATOM 753 O O . PRO A 1 99 ? 4.785 -6.015 1.576 1.00 94.62 99 PRO A O 1
ATOM 756 N N . TYR A 1 100 ? 6.965 -6.418 1.193 1.00 97.31 100 TYR A N 1
ATOM 757 C CA . TYR A 1 100 ? 7.146 -5.358 0.200 1.00 97.31 100 TYR A CA 1
ATOM 758 C C . TYR A 1 100 ? 6.183 -5.507 -0.993 1.00 97.31 100 TYR A C 1
ATOM 760 O O . TYR A 1 100 ? 5.409 -4.594 -1.294 1.00 97.31 100 TYR A O 1
ATOM 768 N N . PHE A 1 101 ? 6.142 -6.687 -1.622 1.00 97.31 101 PHE A N 1
ATOM 769 C CA . PHE A 1 101 ? 5.230 -6.956 -2.742 1.00 97.31 101 PHE A CA 1
ATOM 770 C C . PHE A 1 101 ? 3.762 -6.997 -2.328 1.00 97.31 101 PHE A C 1
ATOM 772 O O . PHE A 1 101 ? 2.902 -6.621 -3.127 1.00 97.31 101 PHE A O 1
ATOM 779 N N . LYS A 1 102 ? 3.460 -7.396 -1.086 1.00 91.50 102 LYS A N 1
ATOM 780 C CA . LYS A 1 102 ? 2.107 -7.292 -0.540 1.00 91.50 102 LYS A CA 1
ATOM 781 C C . LYS A 1 102 ? 1.643 -5.840 -0.605 1.00 91.50 102 LYS A C 1
ATOM 783 O O . LYS A 1 102 ? 0.603 -5.596 -1.206 1.00 91.50 102 LYS A O 1
ATOM 788 N N . LYS A 1 103 ? 2.420 -4.889 -0.067 1.00 90.69 103 LYS A N 1
ATOM 789 C CA . LYS A 1 103 ? 2.088 -3.448 -0.061 1.00 90.69 103 LYS A CA 1
ATOM 790 C C . LYS A 1 103 ? 1.936 -2.879 -1.478 1.00 90.69 103 LYS A C 1
ATOM 792 O O . LYS A 1 103 ? 0.949 -2.191 -1.733 1.00 90.69 103 LYS A O 1
ATOM 797 N N . ILE A 1 104 ? 2.820 -3.250 -2.416 1.00 94.75 104 ILE A N 1
ATOM 798 C CA . ILE A 1 104 ? 2.662 -2.884 -3.839 1.00 94.75 104 ILE A CA 1
ATOM 799 C C . ILE A 1 104 ? 1.323 -3.390 -4.377 1.00 94.75 104 ILE A C 1
ATOM 801 O O . ILE A 1 104 ? 0.560 -2.630 -4.975 1.00 94.75 104 ILE A O 1
ATOM 805 N N . SER A 1 105 ? 1.020 -4.670 -4.148 1.00 90.12 105 SER A N 1
ATOM 806 C CA . SER A 1 105 ? -0.224 -5.276 -4.609 1.00 90.12 105 SER A CA 1
ATOM 807 C C . SER A 1 105 ? -1.457 -4.621 -3.984 1.00 90.12 105 SER A C 1
ATOM 809 O O . SER A 1 105 ? -2.473 -4.542 -4.672 1.00 90.12 105 SER A O 1
ATOM 811 N N . LEU A 1 106 ? -1.400 -4.146 -2.729 1.00 83.31 106 LEU A N 1
ATOM 812 C CA . LEU A 1 106 ? -2.541 -3.456 -2.111 1.00 83.31 106 LEU A CA 1
ATOM 813 C C . LEU A 1 106 ? -2.873 -2.174 -2.877 1.00 83.31 106 LEU A C 1
ATOM 815 O O . LEU A 1 106 ? -4.026 -1.941 -3.236 1.00 83.31 106 LEU A O 1
ATOM 819 N N . LEU A 1 107 ? -1.853 -1.370 -3.180 1.00 88.69 107 LEU A N 1
ATOM 820 C CA . LEU A 1 107 ? -2.034 -0.107 -3.884 1.00 88.69 107 LEU A CA 1
ATOM 821 C C . LEU A 1 107 ? -2.408 -0.316 -5.359 1.00 88.69 107 LEU A C 1
ATOM 823 O O . LEU A 1 107 ? -3.272 0.375 -5.889 1.00 88.69 107 LEU A O 1
ATOM 827 N N . PHE A 1 108 ? -1.804 -1.298 -6.031 1.00 91.94 108 PHE A N 1
ATOM 828 C CA . PHE A 1 108 ? -2.130 -1.600 -7.428 1.00 91.94 108 PHE A CA 1
ATOM 829 C C . PHE A 1 108 ? -3.572 -2.103 -7.602 1.00 91.94 108 PHE A C 1
ATOM 831 O O . PHE A 1 108 ? -4.124 -1.977 -8.696 1.00 91.94 108 PHE A O 1
ATOM 838 N N . ASN A 1 109 ? -4.198 -2.614 -6.540 1.00 82.88 109 ASN A N 1
ATOM 839 C CA . ASN A 1 109 ? -5.607 -3.006 -6.527 1.00 82.88 109 ASN A CA 1
ATOM 840 C C . ASN A 1 109 ? -6.556 -1.888 -6.046 1.00 82.88 109 ASN A C 1
ATOM 842 O O . ASN A 1 109 ? -7.770 -2.080 -6.089 1.00 82.88 109 ASN A O 1
ATOM 846 N N . SER A 1 110 ? -6.045 -0.732 -5.609 1.00 80.31 110 SER A N 1
ATOM 847 C CA . SER A 1 110 ? -6.860 0.383 -5.109 1.00 80.31 110 SER A CA 1
ATOM 848 C C . SER A 1 110 ? -7.271 1.357 -6.225 1.00 80.31 110 SER A C 1
ATOM 850 O O . SER A 1 110 ? -6.800 1.271 -7.364 1.00 80.31 110 SER A O 1
ATOM 852 N N . CYS A 1 111 ? -8.147 2.323 -5.915 1.00 75.88 111 CYS A N 1
ATOM 853 C CA . CYS A 1 111 ? -8.558 3.326 -6.901 1.00 75.88 111 CYS A CA 1
ATOM 854 C C . CYS A 1 111 ? -7.464 4.352 -7.243 1.00 75.88 111 CYS A C 1
ATOM 856 O O . CYS A 1 111 ? -7.609 5.058 -8.239 1.00 75.88 111 CYS A O 1
ATOM 858 N N . GLU A 1 112 ? -6.353 4.391 -6.500 1.00 80.25 112 GLU A N 1
ATOM 859 C CA . GLU A 1 112 ? -5.172 5.194 -6.851 1.00 80.25 112 GLU A CA 1
ATOM 860 C C . GLU A 1 112 ? -4.553 4.725 -8.179 1.00 80.25 112 GLU A C 1
ATOM 862 O O . GLU A 1 112 ? -4.088 5.523 -9.002 1.00 80.25 112 GLU A O 1
ATOM 867 N N . ASN A 1 113 ? -4.627 3.420 -8.463 1.00 91.12 113 ASN A N 1
ATOM 868 C CA . ASN A 1 113 ? -4.208 2.846 -9.735 1.00 91.12 113 ASN A CA 1
ATOM 869 C C . ASN A 1 113 ? -5.309 2.962 -10.806 1.00 91.12 113 ASN A C 1
ATOM 871 O O . ASN A 1 113 ? -5.780 1.971 -11.367 1.00 91.12 113 ASN A O 1
ATOM 875 N N . ILE A 1 114 ? -5.702 4.193 -11.155 1.00 90.69 114 ILE A N 1
ATOM 876 C CA . ILE A 1 114 ? -6.756 4.469 -12.156 1.00 90.69 114 ILE A CA 1
ATOM 877 C C . ILE A 1 114 ? -6.490 3.828 -13.531 1.00 90.69 114 ILE A C 1
ATOM 879 O O . ILE A 1 114 ? -7.415 3.548 -14.293 1.00 90.69 114 ILE A O 1
ATOM 883 N N . LYS A 1 115 ? -5.212 3.603 -13.864 1.00 95.94 115 LYS A N 1
ATOM 884 C CA . LYS A 1 115 ? -4.769 2.973 -15.114 1.00 95.94 115 LYS A CA 1
ATOM 885 C C . LYS A 1 115 ? -4.732 1.448 -15.014 1.00 95.94 115 LYS A C 1
ATOM 887 O O . LYS A 1 115 ? -4.385 0.798 -15.991 1.00 95.94 115 LYS A O 1
ATOM 892 N N . LYS A 1 116 ? -5.092 0.859 -13.871 1.00 95.75 116 LYS A N 1
ATOM 893 C CA . LYS A 1 116 ? -5.121 -0.594 -13.660 1.00 95.75 116 LYS A CA 1
ATOM 894 C C . LYS A 1 116 ? -3.811 -1.260 -14.092 1.00 95.75 116 LYS A C 1
ATOM 896 O O . LYS A 1 116 ? -3.832 -2.324 -14.714 1.00 95.75 116 LYS A O 1
ATOM 901 N N . TYR A 1 117 ? -2.678 -0.601 -13.835 1.00 98.31 117 TYR A N 1
ATOM 902 C CA . TYR A 1 117 ? -1.371 -1.198 -14.078 1.00 98.31 117 TYR A CA 1
ATOM 903 C C . TYR A 1 117 ? -1.245 -2.500 -13.292 1.00 98.31 117 TYR A C 1
ATOM 905 O O . TYR A 1 117 ? -1.872 -2.676 -12.249 1.00 98.31 117 TYR A O 1
ATOM 913 N N . GLN A 1 118 ? -0.445 -3.418 -13.807 1.00 97.94 118 GLN A N 1
ATOM 914 C CA . GLN A 1 118 ? -0.244 -4.741 -13.235 1.00 97.94 118 GLN A CA 1
ATOM 915 C C . GLN A 1 118 ? 1.154 -4.832 -12.639 1.00 97.94 118 GLN A C 1
ATOM 917 O O . GLN A 1 118 ? 2.099 -4.231 -13.147 1.00 97.94 118 GLN A O 1
ATOM 922 N N . VAL A 1 119 ? 1.287 -5.604 -11.567 1.00 98.62 119 VAL A N 1
ATOM 923 C CA . VAL A 1 119 ? 2.580 -5.844 -10.928 1.00 98.62 119 VAL A CA 1
ATOM 924 C C . VAL A 1 119 ? 3.319 -6.947 -11.682 1.00 98.62 119 VAL A C 1
ATOM 926 O O . VAL A 1 119 ? 2.774 -8.028 -11.916 1.00 98.62 119 VAL A O 1
ATOM 929 N N . GLY A 1 120 ? 4.564 -6.681 -12.052 1.00 98.81 120 GLY A N 1
ATOM 930 C CA . GLY A 1 120 ? 5.563 -7.668 -12.439 1.00 98.81 120 GLY A CA 1
ATOM 931 C C . GLY A 1 120 ? 6.689 -7.695 -11.408 1.00 98.81 120 GLY A C 1
ATOM 932 O O . GLY A 1 120 ? 6.924 -6.711 -10.708 1.00 98.81 120 GLY A O 1
ATOM 933 N N . VAL A 1 121 ? 7.395 -8.816 -11.315 1.00 98.81 121 VAL A N 1
ATOM 934 C CA . VAL A 1 121 ? 8.575 -8.964 -10.449 1.00 98.81 121 VAL A CA 1
ATOM 935 C C . VAL A 1 121 ? 9.809 -9.179 -11.310 1.00 98.81 121 VAL A C 1
ATOM 937 O O . VAL A 1 121 ? 9.771 -10.017 -12.208 1.00 98.81 121 VAL A O 1
ATOM 940 N N . TYR A 1 122 ? 1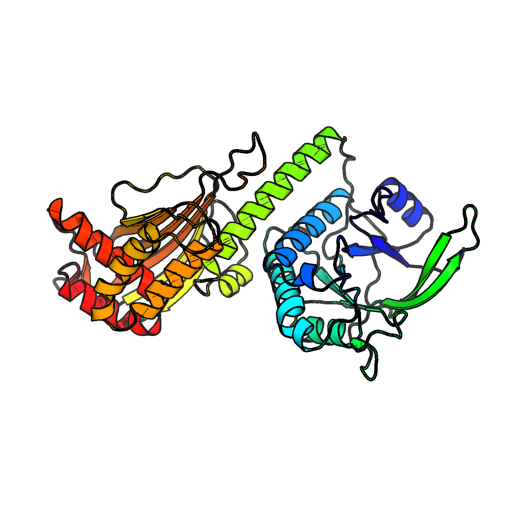0.878 -8.431 -11.040 1.00 98.69 122 TYR A N 1
ATOM 941 C CA . TYR A 1 122 ? 12.221 -8.737 -11.521 1.00 98.69 122 TYR A CA 1
ATOM 942 C C . TYR A 1 122 ? 13.075 -9.309 -10.391 1.00 98.69 122 TYR A C 1
ATOM 944 O O . TYR A 1 122 ? 13.054 -8.772 -9.284 1.00 98.69 122 TYR A O 1
ATOM 952 N N . GLY A 1 123 ? 13.816 -10.384 -10.657 1.00 97.94 123 GLY A N 1
ATOM 953 C CA . GLY A 1 123 ? 14.776 -10.939 -9.704 1.00 97.94 123 GLY A CA 1
ATOM 954 C C . GLY A 1 123 ? 15.084 -12.424 -9.919 1.00 97.94 123 GLY A C 1
ATOM 955 O O . GLY A 1 123 ? 14.669 -13.011 -10.926 1.00 97.94 123 GLY A O 1
ATOM 956 N N . PRO A 1 124 ? 15.783 -13.065 -8.962 1.00 97.31 124 PRO A N 1
ATOM 957 C CA . PRO A 1 124 ? 16.122 -14.481 -9.047 1.00 97.31 124 PRO A CA 1
ATOM 958 C C . PRO A 1 124 ? 14.892 -15.386 -9.209 1.00 97.31 124 PRO A C 1
ATOM 960 O O . PRO A 1 124 ? 13.797 -15.063 -8.733 1.00 97.31 124 PRO A O 1
ATOM 963 N N . ARG A 1 125 ? 15.076 -16.571 -9.801 1.00 97.69 125 ARG A N 1
ATOM 964 C CA . ARG A 1 125 ? 14.001 -17.553 -10.059 1.00 97.69 125 ARG A CA 1
ATOM 965 C C . ARG A 1 125 ? 13.154 -17.868 -8.824 1.00 97.69 125 ARG A C 1
ATOM 967 O O . ARG A 1 125 ? 11.923 -17.901 -8.917 1.00 97.69 125 ARG A O 1
ATOM 974 N N . LEU A 1 126 ? 13.785 -18.067 -7.662 1.00 96.94 126 LEU A N 1
ATOM 975 C CA . LEU A 1 126 ? 13.097 -18.309 -6.389 1.00 96.94 126 LEU A CA 1
ATOM 976 C C . LEU A 1 126 ? 12.198 -17.131 -5.988 1.00 96.94 126 LEU A C 1
ATOM 978 O O . LEU A 1 126 ? 11.041 -17.348 -5.622 1.00 96.94 126 LEU A O 1
ATOM 982 N N . ILE A 1 127 ? 12.705 -15.900 -6.088 1.00 98.00 127 ILE A N 1
ATOM 983 C CA . ILE A 1 127 ? 11.959 -14.682 -5.749 1.00 98.00 127 ILE A CA 1
ATOM 984 C C . ILE A 1 127 ? 10.754 -14.539 -6.671 1.00 98.00 127 ILE A C 1
ATOM 986 O O . ILE A 1 127 ? 9.617 -14.473 -6.197 1.00 98.00 127 ILE A O 1
ATOM 990 N N . CYS A 1 128 ? 10.987 -14.600 -7.983 1.00 98.44 128 CYS A N 1
ATOM 991 C CA . CYS A 1 128 ? 9.932 -14.518 -8.983 1.00 98.44 128 CYS A CA 1
ATOM 992 C C . CYS A 1 128 ? 8.841 -15.575 -8.750 1.00 98.44 128 CYS A C 1
ATOM 994 O O . CYS A 1 128 ? 7.648 -15.260 -8.770 1.00 98.44 128 CYS A O 1
ATOM 996 N N . SER A 1 129 ? 9.237 -16.815 -8.448 1.00 97.94 129 SER A N 1
ATOM 997 C CA . SER A 1 129 ? 8.312 -17.915 -8.154 1.00 97.94 129 SER A CA 1
ATOM 998 C C . SER A 1 129 ? 7.469 -17.656 -6.906 1.00 97.94 129 SER A C 1
ATOM 1000 O O . SER A 1 129 ? 6.267 -17.918 -6.902 1.00 97.94 129 SER A O 1
ATOM 1002 N N . LYS A 1 130 ? 8.082 -17.156 -5.831 1.00 98.00 130 LYS A N 1
ATOM 1003 C CA . LYS A 1 130 ? 7.428 -16.979 -4.528 1.00 98.00 130 LYS A CA 1
ATOM 1004 C C . LYS A 1 130 ? 6.484 -15.783 -4.513 1.00 98.00 130 LYS A C 1
ATOM 1006 O O . LYS A 1 130 ? 5.351 -15.932 -4.061 1.00 98.00 130 LYS A O 1
ATOM 1011 N N . VAL A 1 131 ? 6.902 -14.657 -5.088 1.00 98.31 131 VAL A N 1
ATOM 1012 C CA . VAL A 1 131 ? 6.052 -13.469 -5.267 1.00 98.31 131 VAL A CA 1
ATOM 1013 C C . VAL A 1 131 ? 4.850 -13.795 -6.161 1.00 98.31 131 VAL A C 1
ATOM 1015 O O . VAL A 1 131 ? 3.714 -13.467 -5.819 1.00 98.31 131 VAL A O 1
ATOM 1018 N N . SER A 1 132 ? 5.072 -14.516 -7.265 1.00 97.94 132 SER A N 1
ATOM 1019 C CA . SER A 1 132 ? 3.986 -14.931 -8.163 1.00 97.94 132 SER A CA 1
ATOM 1020 C C . SER A 1 132 ? 3.035 -15.931 -7.496 1.00 97.94 132 SER A C 1
ATOM 1022 O O . SER A 1 132 ? 1.821 -15.796 -7.615 1.00 97.94 132 SER A O 1
ATOM 1024 N N . LYS A 1 133 ? 3.556 -16.908 -6.736 1.00 97.44 133 LYS A N 1
ATOM 1025 C CA . LYS A 1 133 ? 2.734 -17.879 -5.990 1.00 97.44 133 LYS A CA 1
ATOM 1026 C C . LYS A 1 133 ? 1.880 -17.216 -4.904 1.00 97.44 133 LYS A C 1
ATOM 1028 O O . LYS A 1 133 ? 0.783 -17.696 -4.638 1.00 97.44 133 LYS A O 1
ATOM 1033 N N . ALA A 1 134 ? 2.363 -16.132 -4.297 1.00 96.00 134 ALA A N 1
ATOM 1034 C CA . ALA A 1 134 ? 1.593 -15.328 -3.348 1.00 96.00 134 ALA A CA 1
ATOM 1035 C C . ALA A 1 134 ? 0.480 -14.493 -4.016 1.00 96.00 134 ALA A C 1
ATOM 1037 O O . ALA A 1 134 ? -0.329 -13.891 -3.318 1.00 96.00 134 ALA A O 1
ATOM 1038 N N . GLY A 1 135 ? 0.419 -14.461 -5.354 1.00 95.12 135 GLY A N 1
ATOM 1039 C CA . GLY A 1 135 ? -0.577 -13.705 -6.113 1.00 95.12 135 GLY A CA 1
ATOM 1040 C C . GLY A 1 135 ? -0.235 -12.227 -6.299 1.00 95.12 135 GLY A C 1
ATOM 1041 O O . GLY A 1 135 ? -1.069 -11.481 -6.800 1.00 95.12 135 GLY A O 1
ATOM 1042 N N . TYR A 1 136 ? 0.975 -11.794 -5.926 1.00 96.12 136 TYR A N 1
ATOM 1043 C CA . TYR A 1 136 ? 1.357 -10.379 -5.969 1.00 96.12 136 TYR A CA 1
ATOM 1044 C C . TYR A 1 136 ? 1.903 -9.921 -7.321 1.00 96.12 136 TYR A C 1
ATOM 1046 O O . TYR A 1 136 ? 1.938 -8.723 -7.565 1.00 96.12 136 TYR A O 1
ATOM 1054 N N . ALA A 1 137 ? 2.329 -10.836 -8.198 1.00 98.00 137 ALA A N 1
ATOM 1055 C CA . ALA A 1 137 ? 2.854 -10.496 -9.519 1.00 98.00 137 ALA A CA 1
ATOM 1056 C C . ALA A 1 137 ? 2.197 -11.327 -10.624 1.00 98.00 137 ALA A C 1
ATOM 1058 O O . ALA A 1 137 ? 2.048 -12.545 -10.516 1.00 98.00 137 ALA A O 1
ATOM 1059 N N . LYS A 1 138 ? 1.847 -10.655 -11.723 1.00 97.94 138 LYS A N 1
ATOM 1060 C CA . LYS A 1 138 ? 1.284 -11.269 -12.925 1.00 97.94 138 LYS A CA 1
ATOM 1061 C C . LYS A 1 138 ? 2.357 -11.947 -13.770 1.00 97.94 138 LYS A C 1
ATOM 1063 O O . LYS A 1 138 ? 2.171 -13.088 -14.192 1.00 97.94 138 LYS A O 1
ATOM 1068 N N . TYR A 1 139 ? 3.468 -11.254 -14.005 1.00 98.69 139 TYR A N 1
ATOM 1069 C CA . TYR A 1 139 ? 4.582 -11.732 -14.823 1.00 98.69 139 TYR A CA 1
ATOM 1070 C C . TYR A 1 139 ? 5.905 -11.678 -14.066 1.00 98.69 139 TYR A C 1
ATOM 1072 O O . TYR A 1 139 ? 6.079 -10.878 -13.144 1.00 98.69 139 TYR A O 1
ATOM 1080 N N . SER A 1 140 ? 6.842 -12.521 -14.494 1.00 98.81 140 SER A N 1
ATOM 1081 C CA . SER A 1 140 ? 8.217 -12.524 -13.995 1.00 98.81 140 SER A CA 1
ATOM 1082 C C . SER A 1 140 ? 9.203 -12.080 -15.073 1.00 98.81 140 SER A C 1
ATOM 1084 O O . SER A 1 140 ? 9.122 -12.530 -16.215 1.00 98.81 140 SER A O 1
ATOM 1086 N N . PHE A 1 141 ? 10.135 -11.218 -14.689 1.00 98.69 141 PHE A N 1
ATOM 1087 C CA . PHE A 1 141 ? 11.341 -10.877 -15.426 1.00 98.69 141 PHE A CA 1
ATOM 1088 C C . PHE A 1 141 ? 12.527 -11.498 -14.673 1.00 98.69 141 PHE A C 1
ATOM 1090 O O . PHE A 1 141 ? 12.859 -11.095 -13.566 1.00 98.69 141 PHE A O 1
ATOM 1097 N N . VAL A 1 142 ? 13.100 -12.565 -15.209 1.00 98.50 142 VAL A N 1
ATOM 1098 C CA . VAL A 1 142 ? 14.039 -13.414 -14.466 1.00 98.50 142 VAL A CA 1
ATOM 1099 C C . VAL A 1 142 ? 15.471 -12.906 -14.637 1.00 98.50 142 VAL A C 1
ATOM 1101 O O . VAL A 1 142 ? 15.842 -12.489 -15.726 1.00 98.50 142 VAL A O 1
ATOM 1104 N N . ALA A 1 143 ? 16.258 -12.907 -13.560 1.00 97.31 143 ALA A N 1
ATOM 1105 C CA . ALA A 1 143 ? 17.638 -12.415 -13.537 1.00 97.31 143 ALA A CA 1
ATOM 1106 C C . ALA A 1 143 ? 18.673 -13.555 -13.678 1.00 97.31 143 ALA A C 1
ATOM 1108 O O . ALA A 1 143 ? 19.514 -13.740 -12.795 1.00 97.31 143 ALA A O 1
ATOM 1109 N N . ASP A 1 144 ? 18.608 -14.364 -14.741 1.00 95.75 144 ASP A N 1
ATOM 1110 C CA . ASP A 1 144 ? 19.503 -15.522 -14.943 1.00 95.75 144 ASP A CA 1
ATOM 1111 C C . ASP A 1 144 ? 20.965 -15.142 -15.253 1.00 95.75 144 ASP A C 1
ATOM 1113 O O . ASP A 1 144 ? 21.872 -15.954 -15.061 1.00 95.75 144 ASP A O 1
ATOM 1117 N N . MET A 1 145 ? 21.220 -13.896 -15.658 1.00 93.94 145 MET A N 1
ATOM 1118 C CA . MET A 1 145 ? 22.557 -13.330 -15.850 1.00 93.94 145 MET A CA 1
ATOM 1119 C C . MET A 1 145 ? 23.348 -13.284 -14.535 1.00 93.94 145 MET A C 1
ATOM 1121 O O . MET A 1 145 ? 24.573 -13.421 -14.533 1.00 93.94 145 MET A O 1
ATOM 1125 N N . SER A 1 146 ? 22.652 -13.155 -13.402 1.00 92.31 146 SER A N 1
ATOM 1126 C CA . SER A 1 146 ? 23.237 -13.153 -12.061 1.00 92.31 146 SER A CA 1
ATOM 1127 C C . SER A 1 146 ? 23.466 -14.583 -11.569 1.00 92.31 146 SER A C 1
ATOM 1129 O O . SER A 1 146 ? 22.814 -15.070 -10.642 1.00 92.31 146 SER A O 1
ATOM 1131 N N . THR A 1 147 ? 24.420 -15.284 -12.186 1.00 85.06 147 THR A N 1
ATOM 1132 C CA . THR A 1 147 ? 24.716 -16.702 -11.896 1.00 85.06 147 THR A CA 1
ATOM 1133 C C . THR A 1 147 ? 25.189 -16.957 -10.462 1.00 85.06 147 THR A C 1
ATOM 1135 O O . THR A 1 147 ? 25.172 -18.097 -10.006 1.00 85.06 147 THR A O 1
ATOM 1138 N N . GLY A 1 148 ? 25.629 -15.913 -9.752 1.00 88.31 148 GLY A N 1
ATOM 1139 C CA . GLY A 1 148 ? 26.028 -15.979 -8.345 1.00 88.31 148 GLY A CA 1
ATOM 1140 C C . GLY A 1 148 ? 24.867 -15.910 -7.349 1.00 88.31 148 GLY A C 1
ATOM 1141 O O . GLY A 1 148 ? 25.088 -16.173 -6.173 1.00 88.31 148 GLY A O 1
ATOM 1142 N N . PHE A 1 149 ? 23.649 -15.571 -7.784 1.00 94.19 149 PHE A N 1
ATOM 1143 C CA . PHE A 1 149 ? 22.502 -15.470 -6.883 1.00 94.19 149 PHE A CA 1
ATOM 1144 C C . PHE A 1 149 ? 21.990 -16.863 -6.508 1.00 94.19 149 PHE A C 1
ATOM 1146 O O . PHE A 1 149 ? 21.548 -17.635 -7.363 1.00 94.19 149 PHE A O 1
ATOM 1153 N N . SER A 1 150 ? 21.988 -17.169 -5.212 1.00 94.12 150 SER A N 1
ATOM 1154 C CA . SER A 1 150 ? 21.497 -18.427 -4.643 1.00 94.12 150 SER A CA 1
ATOM 1155 C C . SER A 1 150 ? 20.062 -18.751 -5.077 1.00 94.12 150 SER A C 1
ATOM 1157 O O . SER A 1 150 ? 19.729 -19.911 -5.322 1.00 94.12 150 SER A O 1
ATOM 1159 N N . GLY A 1 151 ? 19.227 -17.726 -5.279 1.00 93.88 151 GLY A N 1
ATOM 1160 C CA . GLY A 1 151 ? 17.858 -17.856 -5.781 1.00 93.88 151 GLY A CA 1
ATOM 1161 C C . GLY A 1 151 ? 17.726 -18.350 -7.231 1.00 93.88 151 GLY A C 1
ATOM 1162 O O . GLY A 1 151 ? 16.612 -18.680 -7.640 1.00 93.88 151 GLY A O 1
ATOM 1163 N N . ASN A 1 152 ? 18.819 -18.432 -7.998 1.00 95.25 152 ASN A N 1
ATOM 1164 C CA . ASN A 1 152 ? 18.858 -19.028 -9.342 1.00 95.25 152 ASN A CA 1
ATOM 1165 C C . ASN A 1 152 ? 19.355 -20.482 -9.331 1.00 95.25 152 ASN A C 1
ATOM 1167 O O . ASN A 1 152 ? 19.057 -21.254 -10.247 1.00 95.25 152 ASN A O 1
ATOM 1171 N N . LEU A 1 153 ? 20.085 -20.886 -8.288 1.00 92.50 153 LEU A N 1
ATOM 1172 C CA . LEU A 1 153 ? 20.738 -22.188 -8.214 1.00 92.50 153 LEU A CA 1
ATOM 1173 C C . LEU A 1 153 ? 19.727 -23.289 -7.868 1.00 92.50 153 LEU A C 1
ATOM 1175 O O . LEU A 1 153 ? 19.235 -23.381 -6.747 1.00 92.50 153 LEU A O 1
ATOM 1179 N N . GLY A 1 154 ? 19.421 -24.148 -8.843 1.00 87.88 154 GLY A N 1
ATOM 1180 C CA . GLY A 1 154 ? 18.550 -25.315 -8.650 1.00 87.88 154 GLY A CA 1
ATOM 1181 C C . GLY A 1 154 ? 17.046 -25.024 -8.686 1.00 87.88 154 GLY A C 1
ATOM 1182 O O . GLY A 1 154 ? 16.248 -25.952 -8.560 1.00 87.88 154 GLY A O 1
ATOM 1183 N N . TYR A 1 155 ? 16.643 -23.772 -8.912 1.00 94.12 155 TYR A N 1
ATOM 1184 C CA . TYR A 1 155 ? 15.240 -23.402 -9.095 1.00 94.12 155 TYR A CA 1
ATOM 1185 C C . TYR A 1 155 ? 14.875 -23.364 -10.581 1.00 94.12 155 TYR A C 1
ATOM 1187 O O . TYR A 1 155 ? 15.655 -22.907 -11.419 1.00 94.12 155 TYR A O 1
ATOM 1195 N N . ALA A 1 156 ? 13.681 -23.854 -10.916 1.00 96.00 156 ALA A N 1
ATOM 1196 C CA . ALA A 1 156 ? 13.136 -23.748 -12.265 1.00 96.00 156 ALA A CA 1
ATOM 1197 C C . ALA A 1 156 ? 12.702 -22.306 -12.568 1.00 96.00 156 ALA A C 1
ATOM 1199 O O . ALA A 1 156 ? 12.300 -21.570 -11.664 1.00 96.00 156 ALA A O 1
ATOM 1200 N N . ILE A 1 157 ? 12.742 -21.920 -13.845 1.00 96.94 157 ILE A N 1
ATOM 1201 C CA . ILE A 1 157 ? 12.154 -20.657 -14.295 1.00 96.94 157 ILE A CA 1
ATOM 1202 C C . ILE A 1 157 ? 10.629 -20.687 -14.039 1.00 96.94 157 ILE A C 1
ATOM 1204 O O . ILE A 1 157 ? 9.980 -21.693 -14.350 1.00 96.94 157 ILE A O 1
ATOM 1208 N N . PRO A 1 158 ? 10.027 -19.648 -13.432 1.00 97.56 158 PRO A N 1
ATOM 1209 C CA . PRO A 1 158 ? 8.607 -19.661 -13.089 1.00 97.56 158 PRO A CA 1
ATOM 1210 C C . PRO A 1 158 ? 7.727 -19.664 -14.341 1.00 97.56 158 PRO A C 1
ATOM 1212 O O . PRO A 1 158 ? 8.004 -18.964 -15.307 1.00 97.56 158 PRO A O 1
ATOM 1215 N N . ASN A 1 159 ? 6.607 -20.391 -14.317 1.00 97.31 159 ASN A N 1
ATOM 1216 C CA . ASN A 1 159 ? 5.741 -20.565 -15.493 1.00 97.31 159 ASN A CA 1
ATOM 1217 C C . ASN A 1 159 ? 5.219 -19.251 -16.104 1.00 97.31 159 ASN A C 1
ATOM 1219 O O . ASN A 1 159 ? 4.898 -19.227 -17.290 1.00 97.31 159 ASN A O 1
ATOM 1223 N N . ASN A 1 160 ? 5.114 -18.175 -15.322 1.00 98.31 160 ASN A N 1
ATOM 1224 C CA . ASN A 1 160 ? 4.661 -16.854 -15.763 1.00 98.31 160 ASN A CA 1
ATOM 1225 C C . ASN A 1 160 ? 5.801 -15.921 -16.222 1.00 98.31 160 ASN A C 1
ATOM 1227 O O . ASN A 1 160 ? 5.568 -14.718 -16.352 1.00 98.31 160 ASN A O 1
ATOM 1231 N N . TRP A 1 161 ? 7.007 -16.439 -16.484 1.00 98.56 161 TRP A N 1
ATOM 1232 C CA . TRP A 1 161 ? 8.111 -15.637 -17.015 1.00 98.56 161 TRP A CA 1
ATOM 1233 C C . TRP A 1 161 ? 7.750 -14.999 -18.365 1.00 98.56 161 TRP A C 1
ATOM 1235 O O . TRP A 1 161 ? 7.267 -15.662 -19.288 1.00 98.56 161 TRP A O 1
ATOM 1245 N N . ALA A 1 162 ? 7.941 -13.688 -18.461 1.00 98.69 162 ALA A N 1
ATOM 1246 C CA . ALA A 1 162 ? 7.757 -12.883 -19.663 1.00 98.69 162 ALA A CA 1
ATOM 1247 C C . ALA A 1 162 ? 9.102 -12.577 -20.328 1.00 98.69 162 ALA A C 1
ATOM 1249 O O . ALA A 1 162 ? 9.225 -12.685 -21.550 1.00 98.69 162 ALA A O 1
ATOM 1250 N N . PHE A 1 163 ? 10.091 -12.256 -19.497 1.00 98.69 163 PHE A N 1
ATOM 1251 C CA . PHE A 1 163 ? 11.447 -11.900 -19.886 1.00 98.69 163 PHE A CA 1
ATOM 1252 C C . PHE A 1 163 ? 12.444 -12.667 -19.016 1.00 98.69 163 PHE A C 1
ATOM 1254 O O . PHE A 1 163 ? 12.127 -13.010 -17.874 1.00 98.69 163 PHE A O 1
ATOM 1261 N N . ASP A 1 164 ? 13.625 -12.944 -19.549 1.00 98.19 164 ASP A N 1
ATOM 1262 C CA . ASP A 1 164 ? 14.700 -13.642 -18.844 1.00 98.19 164 ASP A CA 1
ATOM 1263 C C . ASP A 1 164 ? 16.050 -13.052 -19.255 1.00 98.19 164 ASP A C 1
ATOM 1265 O O . ASP A 1 164 ? 16.487 -13.244 -20.388 1.00 98.19 164 ASP A O 1
ATOM 1269 N N . GLN A 1 165 ? 16.663 -12.273 -18.369 1.00 97.81 165 GLN A N 1
ATOM 1270 C CA . GLN A 1 165 ? 17.952 -11.625 -18.577 1.00 97.81 165 GLN A CA 1
ATOM 1271 C C . GLN A 1 165 ? 19.058 -12.661 -18.433 1.00 97.81 165 GLN A C 1
ATOM 1273 O O . GLN A 1 165 ? 19.202 -13.227 -17.357 1.00 97.81 165 GLN A O 1
ATOM 1278 N N . PHE A 1 166 ? 19.871 -12.892 -19.467 1.00 95.88 166 PHE A N 1
ATOM 1279 C CA . PHE A 1 166 ? 20.851 -13.991 -19.445 1.00 95.88 166 PHE A CA 1
ATOM 1280 C C . PHE A 1 166 ? 22.279 -13.602 -19.840 1.00 95.88 166 PHE A C 1
ATOM 1282 O O . PHE A 1 166 ? 23.191 -14.411 -19.670 1.00 95.88 166 PHE A O 1
ATOM 1289 N N . ASN A 1 167 ? 22.508 -12.410 -20.405 1.00 95.38 167 ASN A N 1
ATOM 1290 C CA . ASN A 1 167 ? 23.846 -12.020 -20.857 1.00 95.38 167 ASN A CA 1
ATOM 1291 C C . ASN A 1 167 ? 24.004 -10.507 -21.070 1.00 95.38 167 ASN A C 1
ATOM 1293 O O . ASN A 1 167 ? 23.309 -9.943 -21.913 1.00 95.38 167 ASN A O 1
ATOM 1297 N N . GLU A 1 168 ? 25.040 -9.901 -20.493 1.00 93.81 168 GLU A N 1
ATOM 1298 C CA . GLU A 1 168 ? 25.472 -8.534 -20.813 1.00 93.81 168 GLU A CA 1
ATOM 1299 C C . GLU A 1 168 ? 26.413 -8.525 -22.032 1.00 93.81 168 GLU A C 1
ATOM 1301 O O . GLU A 1 168 ? 27.215 -9.439 -22.252 1.00 93.81 168 GLU A O 1
ATOM 1306 N N . PHE A 1 169 ? 26.319 -7.501 -22.877 1.00 92.88 169 PHE A N 1
ATOM 1307 C CA . PHE A 1 169 ? 27.257 -7.289 -23.975 1.00 92.88 169 PHE A CA 1
ATOM 1308 C C . PHE A 1 169 ? 27.406 -5.809 -24.333 1.00 92.88 169 PHE A C 1
ATOM 1310 O O . PHE A 1 169 ? 26.538 -4.981 -24.077 1.00 92.88 169 PHE A O 1
ATOM 1317 N N . SER A 1 170 ? 28.507 -5.474 -25.004 1.00 93.12 170 SER A N 1
ATOM 1318 C CA . SER A 1 170 ? 28.734 -4.127 -25.527 1.00 93.12 170 SER A CA 1
ATOM 1319 C C . SER A 1 170 ? 28.070 -3.960 -26.898 1.00 93.12 170 SER A C 1
ATOM 1321 O O . SER A 1 170 ? 28.507 -4.556 -27.892 1.00 93.12 170 SER A O 1
ATOM 1323 N N . PHE A 1 171 ? 27.006 -3.157 -26.963 1.00 89.56 171 PHE A N 1
ATOM 1324 C CA . PHE A 1 171 ? 26.277 -2.896 -28.198 1.00 89.56 171 PHE A CA 1
ATOM 1325 C C . PHE A 1 171 ? 27.085 -1.981 -29.116 1.00 89.56 171 PHE A C 1
ATOM 1327 O O . PHE A 1 171 ? 27.404 -0.841 -28.777 1.00 89.56 171 PHE A O 1
ATOM 1334 N N . GLN A 1 172 ? 27.421 -2.493 -30.299 1.00 88.19 172 GLN A N 1
ATOM 1335 C CA . GLN A 1 172 ? 28.263 -1.797 -31.267 1.00 88.19 172 GLN A CA 1
ATOM 1336 C C . GLN A 1 172 ? 27.470 -0.684 -31.973 1.00 88.19 172 GLN A C 1
ATOM 1338 O O . GLN A 1 172 ? 26.904 -0.882 -33.048 1.00 88.19 172 GLN A O 1
ATOM 1343 N N . SER A 1 173 ? 27.435 0.497 -31.358 1.00 85.19 173 SER A N 1
ATOM 1344 C CA . SER A 1 173 ? 26.835 1.727 -31.885 1.00 85.19 173 SER A CA 1
ATOM 1345 C C . SER A 1 173 ? 27.770 2.926 -31.703 1.00 85.19 173 SER A C 1
ATOM 1347 O O . SER A 1 173 ? 28.886 2.797 -31.213 1.00 85.19 173 SER A O 1
ATOM 1349 N N . ARG A 1 174 ? 27.351 4.122 -32.132 1.00 86.12 174 ARG A N 1
ATOM 1350 C CA . ARG A 1 174 ? 28.077 5.371 -31.857 1.00 86.12 174 ARG A CA 1
ATOM 1351 C C . ARG A 1 174 ? 27.149 6.338 -31.112 1.00 86.12 174 ARG A C 1
ATOM 1353 O O . ARG A 1 174 ? 26.263 6.888 -31.764 1.00 86.12 174 ARG A O 1
ATOM 1360 N N . PRO A 1 175 ? 27.331 6.551 -29.793 1.00 85.69 175 PRO A N 1
ATOM 1361 C CA . PRO A 1 175 ? 28.311 5.907 -28.902 1.00 85.69 175 PRO A CA 1
ATOM 1362 C C . PRO A 1 175 ? 28.009 4.418 -28.648 1.00 85.69 175 PRO A C 1
ATOM 1364 O O . PRO A 1 175 ? 26.878 3.976 -28.843 1.00 85.69 175 PRO A O 1
ATOM 1367 N N . THR A 1 176 ? 29.017 3.656 -28.216 1.00 87.56 176 THR A N 1
ATOM 1368 C CA . THR A 1 176 ? 28.878 2.273 -27.722 1.00 87.56 176 THR A CA 1
ATOM 1369 C C . THR A 1 176 ? 28.419 2.299 -26.265 1.00 87.56 176 THR A C 1
ATOM 1371 O O . THR A 1 176 ? 28.879 3.143 -25.497 1.00 87.56 176 THR A O 1
ATOM 1374 N N . PHE A 1 177 ? 27.550 1.371 -25.869 1.00 87.94 177 PHE A N 1
ATOM 1375 C CA . PHE A 1 177 ? 27.088 1.219 -24.485 1.00 87.94 177 PHE A CA 1
ATOM 1376 C C . PHE A 1 177 ? 26.795 -0.252 -24.160 1.00 87.94 177 PHE A C 1
ATOM 1378 O O . PHE A 1 177 ? 26.646 -1.073 -25.067 1.00 87.94 177 PHE A O 1
ATOM 1385 N N . ALA A 1 178 ? 26.767 -0.594 -22.870 1.00 91.00 178 ALA A N 1
ATOM 1386 C CA . ALA A 1 178 ? 26.398 -1.931 -22.411 1.00 91.00 178 ALA A CA 1
ATOM 1387 C C . ALA A 1 178 ? 24.883 -2.150 -22.542 1.00 91.00 178 ALA A C 1
ATOM 1389 O O . ALA A 1 178 ? 24.096 -1.228 -22.322 1.00 91.00 178 ALA A O 1
ATOM 1390 N N . LEU A 1 179 ? 24.496 -3.363 -22.926 1.00 92.75 179 LEU A N 1
ATOM 1391 C CA . LEU A 1 179 ? 23.119 -3.831 -22.970 1.00 92.75 179 LEU A CA 1
ATOM 1392 C C . LEU A 1 179 ? 23.028 -5.227 -22.374 1.00 92.75 179 LEU A C 1
ATOM 1394 O O . LEU A 1 179 ? 23.850 -6.092 -22.682 1.00 92.75 179 LEU A O 1
ATOM 1398 N N . ASP A 1 180 ? 21.949 -5.463 -21.645 1.00 94.94 180 ASP A N 1
ATOM 1399 C CA . ASP A 1 180 ? 21.563 -6.798 -21.220 1.00 94.94 180 ASP A CA 1
ATOM 1400 C C . ASP A 1 180 ? 20.676 -7.441 -22.288 1.00 94.94 180 ASP A C 1
ATOM 1402 O O . ASP A 1 180 ? 19.823 -6.794 -22.903 1.00 94.94 180 ASP A O 1
ATOM 1406 N N . LYS A 1 181 ? 20.915 -8.722 -22.567 1.00 95.50 181 LYS A N 1
ATOM 1407 C CA . LYS A 1 181 ? 20.069 -9.526 -23.447 1.00 95.50 181 LYS A CA 1
ATOM 1408 C C . LYS A 1 181 ? 19.036 -10.261 -22.621 1.00 95.50 181 LYS A C 1
ATOM 1410 O O . LYS A 1 181 ? 19.388 -11.091 -21.782 1.00 95.50 181 LYS A O 1
ATOM 1415 N N . ASP A 1 182 ? 17.787 -10.029 -22.995 1.00 97.56 182 ASP A N 1
ATOM 1416 C CA . ASP A 1 182 ? 16.634 -10.719 -22.444 1.00 97.56 182 ASP A CA 1
ATOM 1417 C C . ASP A 1 182 ? 16.051 -11.691 -23.475 1.00 97.56 182 ASP A C 1
ATOM 1419 O O . ASP A 1 182 ? 15.815 -11.338 -24.637 1.00 97.56 182 ASP A O 1
ATOM 1423 N N . ALA A 1 183 ? 15.795 -12.928 -23.060 1.00 97.38 183 ALA A N 1
ATOM 1424 C CA . ALA A 1 183 ? 14.949 -13.850 -23.799 1.00 97.38 183 ALA A CA 1
ATOM 1425 C C . ALA A 1 183 ? 13.478 -13.464 -23.586 1.00 97.38 183 ALA A C 1
ATOM 1427 O O . ALA A 1 183 ? 13.096 -12.968 -22.528 1.00 97.38 183 ALA A O 1
ATOM 1428 N N . TYR A 1 184 ? 12.640 -13.697 -24.597 1.00 97.31 184 TYR A N 1
ATOM 1429 C CA . TYR A 1 184 ? 11.241 -13.273 -24.606 1.00 97.31 184 TYR A CA 1
ATOM 1430 C C . TYR A 1 184 ? 10.306 -14.472 -24.778 1.00 97.31 184 TYR A C 1
ATOM 1432 O O . TYR A 1 184 ? 10.384 -15.178 -25.783 1.00 97.31 184 TYR A O 1
ATOM 1440 N N . SER A 1 185 ? 9.391 -14.692 -23.829 1.00 97.62 185 SER A N 1
ATOM 1441 C CA . SER A 1 185 ? 8.487 -15.853 -23.861 1.00 97.62 185 SER A CA 1
ATOM 1442 C C . SER A 1 185 ? 7.240 -15.675 -24.730 1.00 97.62 185 SER A C 1
ATOM 1444 O O . SER A 1 185 ? 6.496 -16.632 -24.941 1.00 97.62 185 SER A O 1
ATOM 1446 N N . GLY A 1 186 ? 6.954 -14.455 -25.197 1.00 97.12 186 GLY A N 1
ATOM 1447 C CA . GLY A 1 186 ? 5.709 -14.134 -25.904 1.00 97.12 186 GLY A CA 1
ATOM 1448 C C . GLY A 1 186 ? 4.541 -13.698 -25.007 1.00 97.12 186 GLY A C 1
ATOM 1449 O O . GLY A 1 186 ? 3.492 -13.321 -25.531 1.00 97.12 186 GLY A O 1
ATOM 1450 N N . ARG A 1 187 ? 4.682 -13.742 -23.670 1.00 97.69 187 ARG A N 1
ATOM 1451 C CA . ARG A 1 187 ? 3.577 -13.450 -22.731 1.00 97.69 187 ARG A CA 1
ATOM 1452 C C . ARG A 1 187 ? 3.247 -11.963 -22.622 1.00 97.69 187 ARG A C 1
ATOM 1454 O O . ARG A 1 187 ? 2.098 -11.576 -22.831 1.00 97.69 187 ARG A O 1
ATOM 1461 N N . ASP A 1 188 ? 4.239 -11.139 -22.297 1.00 98.12 188 ASP A N 1
ATOM 1462 C CA . ASP A 1 188 ? 4.086 -9.686 -22.226 1.00 98.12 188 ASP A CA 1
ATOM 1463 C C . ASP A 1 188 ? 4.564 -9.053 -23.533 1.00 98.12 188 ASP A C 1
ATOM 1465 O O . ASP A 1 188 ? 5.733 -9.130 -23.887 1.00 98.12 188 ASP A O 1
ATOM 1469 N N . LYS A 1 189 ? 3.660 -8.445 -24.297 1.00 97.19 189 LYS A N 1
ATOM 1470 C CA . LYS A 1 189 ? 4.010 -7.828 -25.587 1.00 97.19 189 LYS A CA 1
ATOM 1471 C C . LYS A 1 189 ? 4.713 -6.479 -25.430 1.00 97.19 189 LYS A C 1
ATOM 1473 O O . LYS A 1 189 ? 5.134 -5.903 -26.431 1.00 97.19 189 LYS A O 1
ATOM 1478 N N . GLY A 1 190 ? 4.827 -5.976 -24.202 1.00 97.00 190 GLY A N 1
ATOM 1479 C CA . GLY A 1 190 ? 5.267 -4.621 -23.943 1.00 97.00 190 GLY A CA 1
ATOM 1480 C C . GLY A 1 190 ? 4.326 -3.588 -24.564 1.00 97.00 190 GLY A C 1
ATOM 1481 O O . GLY A 1 190 ? 3.200 -3.863 -24.988 1.00 97.00 190 GLY A O 1
ATOM 1482 N N . ILE A 1 191 ? 4.812 -2.357 -24.611 1.00 98.12 191 ILE A N 1
ATOM 1483 C CA . ILE A 1 191 ? 4.045 -1.170 -24.953 1.00 98.12 191 ILE A CA 1
ATOM 1484 C C . ILE A 1 191 ? 4.548 -0.625 -26.283 1.00 98.12 191 ILE A C 1
ATOM 1486 O O . ILE A 1 191 ? 5.615 -0.018 -26.353 1.00 98.12 191 ILE A O 1
ATOM 1490 N N . ALA A 1 192 ? 3.753 -0.805 -27.336 1.00 96.75 192 ALA A N 1
ATOM 1491 C CA . ALA A 1 192 ? 4.000 -0.200 -28.648 1.00 96.75 192 ALA A CA 1
ATOM 1492 C C . ALA A 1 192 ? 3.306 1.167 -28.814 1.00 96.75 192 ALA A C 1
ATOM 1494 O O . ALA A 1 192 ? 3.680 1.986 -29.657 1.00 96.75 192 ALA A O 1
ATOM 1495 N N . LYS A 1 193 ? 2.249 1.420 -28.032 1.00 96.62 193 LYS A N 1
ATOM 1496 C CA . LYS A 1 193 ? 1.434 2.639 -28.094 1.00 96.62 193 LYS A CA 1
ATOM 1497 C C . LYS A 1 193 ? 1.326 3.246 -26.705 1.00 96.62 193 LYS A C 1
ATOM 1499 O O . LYS A 1 193 ? 0.981 2.551 -25.763 1.00 96.62 193 LYS A O 1
ATOM 1504 N N . PHE A 1 194 ? 1.609 4.537 -26.624 1.00 97.31 194 PHE A N 1
ATOM 1505 C CA . PHE A 1 194 ? 1.563 5.326 -25.399 1.00 97.31 194 PHE A CA 1
ATOM 1506 C C . PHE A 1 194 ? 0.406 6.314 -25.493 1.00 97.31 194 PHE A C 1
ATOM 1508 O O . PHE A 1 194 ? 0.102 6.802 -26.589 1.00 97.31 194 PHE A O 1
ATOM 1515 N N . ASP A 1 195 ? -0.202 6.600 -24.350 1.00 97.19 195 ASP A N 1
ATOM 1516 C CA . ASP A 1 195 ? -1.230 7.618 -24.203 1.00 97.19 195 ASP A CA 1
ATOM 1517 C C . ASP A 1 195 ? -0.629 9.008 -24.448 1.00 97.19 195 ASP A C 1
ATOM 1519 O O . ASP A 1 195 ? 0.534 9.278 -24.137 1.00 97.19 195 ASP A O 1
ATOM 1523 N N . SER A 1 196 ? -1.430 9.910 -25.013 1.00 94.25 196 SER A N 1
ATOM 1524 C CA . SER A 1 196 ? -1.009 11.298 -25.193 1.00 94.25 196 SER A CA 1
ATOM 1525 C C . SER A 1 196 ? -0.932 11.998 -23.839 1.00 94.25 196 SER A C 1
ATOM 1527 O O . SER A 1 196 ? -1.902 11.988 -23.081 1.00 94.25 196 SER A O 1
ATOM 1529 N N . VAL A 1 197 ? 0.201 12.640 -23.562 1.00 94.50 197 VAL A N 1
ATOM 1530 C CA . VAL A 1 197 ? 0.450 13.403 -22.334 1.00 94.50 197 VAL A CA 1
ATOM 1531 C C . VAL A 1 197 ? 1.105 14.738 -22.667 1.00 94.50 197 VAL A C 1
ATOM 1533 O O . VAL A 1 197 ? 1.888 14.842 -23.615 1.00 94.50 197 VAL A O 1
ATOM 1536 N N . THR A 1 198 ? 0.788 15.769 -21.890 1.00 90.44 198 THR A N 1
ATOM 1537 C CA . THR A 1 198 ? 1.426 17.082 -22.019 1.00 90.44 198 THR A CA 1
ATOM 1538 C C . THR A 1 198 ? 2.767 17.065 -21.296 1.00 90.44 198 THR A C 1
ATOM 1540 O O . THR A 1 198 ? 2.849 16.651 -20.140 1.00 90.44 198 THR A O 1
ATOM 1543 N N . LYS A 1 199 ? 3.830 17.525 -21.965 1.00 88.75 199 LYS A N 1
ATOM 1544 C CA . LYS A 1 199 ? 5.146 17.667 -21.335 1.00 88.75 199 LYS A CA 1
ATOM 1545 C C . LYS A 1 199 ? 5.080 18.765 -20.274 1.00 88.75 199 LYS A C 1
ATOM 1547 O O . LYS A 1 199 ? 4.783 19.909 -20.598 1.00 88.75 199 LYS A O 1
ATOM 1552 N N . MET A 1 200 ? 5.386 18.402 -19.036 1.00 90.06 200 MET A N 1
ATOM 1553 C CA . MET A 1 200 ? 5.452 19.335 -17.916 1.00 90.06 200 MET A CA 1
ATOM 1554 C C . MET A 1 200 ? 6.772 20.112 -17.917 1.00 90.06 200 MET A C 1
ATOM 1556 O O . MET A 1 200 ? 7.835 19.583 -18.257 1.00 90.06 200 MET A O 1
ATOM 1560 N N . THR A 1 201 ? 6.699 21.373 -17.510 1.00 92.56 201 THR A N 1
ATOM 1561 C CA . THR A 1 201 ? 7.852 22.202 -17.160 1.00 92.56 201 THR A CA 1
ATOM 1562 C C . THR A 1 201 ? 8.490 21.723 -15.854 1.00 92.56 201 THR A C 1
ATOM 1564 O O . THR A 1 201 ? 7.892 20.975 -15.080 1.00 92.56 201 THR A O 1
ATOM 1567 N N . LYS A 1 202 ? 9.713 22.186 -15.567 1.00 89.44 202 LYS A N 1
ATOM 1568 C CA . LYS A 1 202 ? 10.410 21.848 -14.316 1.00 89.44 202 LYS A CA 1
ATOM 1569 C C . LYS A 1 202 ? 9.595 22.240 -13.073 1.00 89.44 202 LYS A C 1
ATOM 1571 O O . LYS A 1 202 ? 9.452 21.425 -12.171 1.00 89.44 202 LYS A O 1
ATOM 1576 N N . GLY A 1 203 ? 9.017 23.443 -13.061 1.00 92.00 203 GLY A N 1
ATOM 1577 C CA . GLY A 1 203 ? 8.210 23.917 -11.932 1.00 92.00 203 GLY A CA 1
ATOM 1578 C C . GLY A 1 203 ? 6.897 23.146 -11.755 1.00 92.00 203 GLY A C 1
ATOM 1579 O O . GLY A 1 203 ? 6.457 22.929 -10.631 1.00 92.00 203 GLY A O 1
ATOM 1580 N N . GLU A 1 204 ? 6.276 22.681 -12.843 1.00 92.88 204 GLU A N 1
ATOM 1581 C CA . GLU A 1 204 ? 5.103 21.797 -12.755 1.00 92.88 204 GLU A CA 1
ATOM 1582 C C . GLU A 1 204 ? 5.478 20.420 -12.200 1.00 92.88 204 GLU A C 1
ATOM 1584 O O . GLU A 1 204 ? 4.773 19.903 -11.339 1.00 92.88 204 GLU A O 1
ATOM 1589 N N . LEU A 1 205 ? 6.613 19.856 -12.627 1.00 89.50 205 LEU A N 1
ATOM 1590 C CA . LEU A 1 205 ? 7.120 18.592 -12.086 1.00 89.50 205 LEU A CA 1
ATOM 1591 C C . LEU A 1 205 ? 7.431 18.691 -10.591 1.00 89.50 205 LEU A C 1
ATOM 1593 O O . LEU A 1 205 ? 7.127 17.763 -9.849 1.00 89.50 205 LEU A O 1
ATOM 1597 N N . GLU A 1 206 ? 8.018 19.800 -10.139 1.00 89.62 206 GLU A N 1
ATOM 1598 C CA . GLU A 1 206 ? 8.280 20.045 -8.717 1.00 89.62 206 GLU A CA 1
ATOM 1599 C C . GLU A 1 206 ? 6.978 20.066 -7.903 1.00 89.62 206 GLU A C 1
ATOM 1601 O O . GLU A 1 206 ? 6.888 19.383 -6.883 1.00 89.62 206 GLU A O 1
ATOM 1606 N N . LYS A 1 207 ? 5.940 20.755 -8.393 1.00 90.19 207 LYS A N 1
ATOM 1607 C CA . LYS A 1 207 ? 4.616 20.781 -7.749 1.00 90.19 207 LYS A CA 1
ATOM 1608 C C . LYS A 1 207 ? 3.956 19.405 -7.706 1.00 90.19 207 LYS A C 1
ATOM 1610 O O . LYS A 1 207 ? 3.423 19.022 -6.670 1.00 90.19 207 LYS A O 1
ATOM 1615 N N . GLU A 1 208 ? 3.997 18.650 -8.801 1.00 90.06 208 GLU A N 1
ATOM 1616 C CA . GLU A 1 208 ? 3.448 17.289 -8.830 1.00 90.06 208 GLU A CA 1
ATOM 1617 C C . GLU A 1 208 ? 4.218 16.340 -7.909 1.00 90.06 208 GLU A C 1
ATOM 1619 O O . GLU A 1 208 ? 3.603 15.555 -7.199 1.00 90.06 208 GLU A O 1
ATOM 1624 N N . ASN A 1 209 ? 5.546 16.460 -7.827 1.00 89.19 209 ASN A N 1
ATOM 1625 C CA . ASN A 1 209 ? 6.343 15.665 -6.892 1.00 89.19 209 ASN A CA 1
ATOM 1626 C C . ASN A 1 209 ? 5.984 15.963 -5.427 1.00 89.19 209 ASN A C 1
ATOM 1628 O O . ASN A 1 209 ? 6.024 15.055 -4.600 1.00 89.19 209 ASN A O 1
ATOM 1632 N N . ILE A 1 210 ? 5.649 17.213 -5.085 1.00 89.50 210 ILE A N 1
ATOM 1633 C CA . ILE A 1 210 ? 5.160 17.554 -3.740 1.00 89.50 210 ILE A CA 1
ATOM 1634 C C . ILE A 1 210 ? 3.807 16.881 -3.494 1.00 89.50 210 ILE A C 1
ATOM 1636 O O . ILE A 1 210 ? 3.654 16.209 -2.479 1.00 89.50 210 ILE A O 1
ATOM 1640 N N . LYS A 1 211 ? 2.862 16.964 -4.440 1.00 89.12 211 LYS A N 1
ATOM 1641 C CA . LYS A 1 211 ? 1.567 16.267 -4.327 1.00 89.12 211 LYS A CA 1
ATOM 1642 C C . LYS A 1 211 ? 1.728 14.754 -4.170 1.00 89.12 211 LYS A C 1
ATOM 1644 O O . LYS A 1 211 ? 1.060 14.162 -3.331 1.00 89.12 211 LYS A O 1
ATOM 1649 N N . ASP A 1 212 ? 2.631 14.139 -4.935 1.00 89.06 212 ASP A N 1
ATOM 1650 C CA . ASP A 1 212 ? 2.952 12.714 -4.811 1.00 89.06 212 ASP A CA 1
ATOM 1651 C C . ASP A 1 212 ? 3.439 12.391 -3.387 1.00 89.06 212 ASP A C 1
ATOM 1653 O O . ASP A 1 212 ? 2.955 11.438 -2.782 1.00 89.06 212 ASP A O 1
ATOM 1657 N N . LYS A 1 213 ? 4.332 13.209 -2.807 1.00 89.56 213 LYS A N 1
ATOM 1658 C CA . LYS A 1 213 ? 4.799 13.032 -1.417 1.00 89.56 213 LYS A CA 1
ATOM 1659 C C . LYS A 1 213 ? 3.665 13.144 -0.398 1.00 89.56 213 LYS A C 1
ATOM 1661 O O . LYS A 1 213 ? 3.611 12.333 0.523 1.00 89.56 213 LYS A O 1
ATOM 1666 N N . VAL A 1 214 ? 2.760 14.107 -0.572 1.00 89.81 214 VAL A N 1
ATOM 1667 C CA . VAL A 1 214 ? 1.576 14.269 0.288 1.00 89.81 214 VAL A CA 1
ATOM 1668 C C . VAL A 1 214 ? 0.670 13.041 0.198 1.00 89.81 214 VAL A C 1
ATOM 1670 O O . VAL A 1 214 ? 0.298 12.476 1.223 1.00 89.81 214 VAL A O 1
ATOM 1673 N N . ASN A 1 215 ? 0.366 12.566 -1.011 1.00 89.06 215 ASN A N 1
ATOM 1674 C CA . ASN A 1 215 ? -0.469 11.378 -1.213 1.00 89.06 215 ASN A CA 1
ATOM 1675 C C . ASN A 1 215 ? 0.175 10.107 -0.646 1.00 89.06 215 ASN A C 1
ATOM 1677 O O . ASN A 1 215 ? -0.525 9.251 -0.095 1.00 89.06 215 ASN A O 1
ATOM 1681 N N . ILE A 1 216 ? 1.504 9.996 -0.740 1.00 89.31 216 ILE A N 1
ATOM 1682 C CA . ILE A 1 216 ? 2.268 8.916 -0.114 1.00 89.31 216 ILE A CA 1
ATOM 1683 C C . ILE A 1 216 ? 2.111 8.950 1.398 1.00 89.31 216 ILE A C 1
ATOM 1685 O O . ILE A 1 216 ? 1.721 7.947 1.995 1.00 89.31 216 ILE A O 1
ATOM 1689 N N . ALA A 1 217 ? 2.346 10.107 2.014 1.00 90.75 217 ALA A N 1
ATOM 1690 C CA . ALA A 1 217 ? 2.228 10.250 3.456 1.00 90.75 217 ALA A CA 1
ATOM 1691 C C . ALA A 1 217 ? 0.792 9.978 3.936 1.00 90.75 217 ALA A C 1
ATOM 1693 O O . ALA A 1 217 ? 0.599 9.260 4.914 1.00 90.75 217 ALA A O 1
ATOM 1694 N N . ARG A 1 218 ? -0.225 10.444 3.194 1.00 91.12 218 ARG A N 1
ATOM 1695 C CA . ARG A 1 218 ? -1.645 10.197 3.503 1.00 91.12 218 ARG A CA 1
ATOM 1696 C C . ARG A 1 218 ? -1.989 8.719 3.446 1.00 91.12 218 ARG A C 1
ATOM 1698 O O . ARG A 1 218 ? -2.604 8.189 4.363 1.00 91.12 218 ARG A O 1
ATOM 1705 N N . THR A 1 219 ? -1.603 8.045 2.365 1.00 89.81 219 THR A N 1
ATOM 1706 C CA . THR A 1 219 ? -1.863 6.607 2.198 1.00 89.81 219 THR A CA 1
ATOM 1707 C C . THR A 1 219 ? -1.174 5.804 3.294 1.00 89.81 219 THR A C 1
ATOM 1709 O O . THR A 1 219 ? -1.781 4.909 3.880 1.00 89.81 219 THR A O 1
ATOM 1712 N N . GLN A 1 220 ? 0.075 6.153 3.602 1.00 89.62 220 GLN A N 1
ATOM 1713 C CA . GLN A 1 220 ? 0.831 5.475 4.639 1.00 89.62 220 GLN A CA 1
ATOM 1714 C C . GLN A 1 220 ? 0.201 5.667 6.019 1.00 89.62 220 GLN A C 1
ATOM 1716 O O . GLN A 1 220 ? 0.025 4.685 6.727 1.00 89.62 220 GLN A O 1
ATOM 1721 N N . PHE A 1 221 ? -0.238 6.880 6.354 1.00 92.81 221 PHE A N 1
ATOM 1722 C CA . PHE A 1 221 ? -0.919 7.145 7.619 1.00 92.81 221 PHE A CA 1
ATOM 1723 C C . PHE A 1 221 ? -2.213 6.333 7.763 1.00 92.81 221 PHE A C 1
ATOM 1725 O O . PHE A 1 221 ? -2.455 5.742 8.811 1.00 92.81 221 PHE A O 1
ATOM 1732 N N . VAL A 1 222 ? -3.011 6.202 6.693 1.00 92.62 222 VAL A N 1
ATOM 1733 C CA . VAL A 1 222 ? -4.176 5.295 6.696 1.00 92.62 222 VAL A CA 1
ATOM 1734 C C . VAL A 1 222 ? -3.750 3.867 7.028 1.00 92.62 222 VAL A C 1
ATOM 1736 O O . VAL A 1 222 ? -4.382 3.221 7.861 1.00 92.62 222 VAL A O 1
ATOM 1739 N N . TYR A 1 223 ? -2.682 3.367 6.405 1.00 90.25 223 TYR A N 1
ATOM 1740 C CA . TYR A 1 223 ? -2.187 2.011 6.647 1.00 90.25 223 TYR A CA 1
ATOM 1741 C C . TYR A 1 223 ? -1.653 1.822 8.066 1.00 90.25 223 TYR A C 1
ATOM 1743 O O . TYR A 1 223 ? -1.972 0.807 8.683 1.00 90.25 223 TYR A O 1
ATOM 1751 N N . ASP A 1 224 ? -0.935 2.809 8.595 1.00 91.38 224 ASP A N 1
ATOM 1752 C CA . ASP A 1 224 ? -0.405 2.819 9.959 1.00 91.38 224 ASP A CA 1
ATOM 1753 C C . ASP A 1 224 ? -1.528 2.780 11.012 1.00 91.38 224 ASP A C 1
ATOM 1755 O O . ASP A 1 224 ? -1.344 2.231 12.098 1.00 91.38 224 ASP A O 1
ATOM 1759 N N . VAL A 1 225 ? -2.720 3.287 10.678 1.00 93.69 225 VAL A N 1
ATOM 1760 C CA . VAL A 1 225 ? -3.910 3.195 11.536 1.00 93.69 225 VAL A CA 1
ATOM 1761 C C . VAL A 1 225 ? -4.623 1.853 11.387 1.00 93.69 225 VAL A C 1
ATOM 1763 O O . VAL A 1 225 ? -4.927 1.205 12.383 1.00 93.69 225 VAL A O 1
ATOM 1766 N N . VAL A 1 226 ? -4.914 1.408 10.161 1.00 91.69 226 VAL A N 1
ATOM 1767 C CA . VAL A 1 226 ? -5.795 0.243 9.932 1.00 91.69 226 VAL A CA 1
ATOM 1768 C C . VAL A 1 226 ? -5.083 -1.110 10.016 1.00 91.69 226 VAL A C 1
ATOM 1770 O O . VAL A 1 226 ? -5.737 -2.138 10.208 1.00 91.69 226 VAL A O 1
ATOM 1773 N N . GLU A 1 227 ? -3.759 -1.159 9.856 1.00 89.38 227 GLU A N 1
ATOM 1774 C CA . GLU A 1 227 ? -2.988 -2.404 9.951 1.00 89.38 227 GLU A CA 1
ATOM 1775 C C . GLU A 1 227 ? -2.960 -2.974 11.379 1.00 89.38 227 GLU A C 1
ATOM 1777 O O . GLU A 1 227 ? -3.293 -4.156 11.524 1.00 89.38 227 GLU A O 1
ATOM 1782 N N . PRO A 1 228 ? -2.697 -2.178 12.438 1.00 89.81 228 PRO A N 1
ATOM 1783 C CA . PRO A 1 228 ? -2.859 -2.628 13.823 1.00 89.81 228 PRO A CA 1
ATOM 1784 C C . PRO A 1 228 ? -4.287 -3.066 14.184 1.00 89.81 228 PRO A C 1
ATOM 1786 O O . PRO A 1 228 ? -4.463 -3.853 15.111 1.00 89.81 228 PRO A O 1
ATOM 1789 N N . LEU A 1 229 ? -5.297 -2.586 13.448 1.00 89.38 229 LEU A N 1
ATOM 1790 C CA . LEU A 1 229 ? -6.703 -2.995 13.585 1.00 89.38 229 LEU A CA 1
ATOM 1791 C C . LEU A 1 229 ? -7.040 -4.283 12.820 1.00 89.38 229 LEU A C 1
ATOM 1793 O O . LEU A 1 229 ? -8.180 -4.734 12.839 1.00 89.38 229 LEU A O 1
ATOM 1797 N N . HIS A 1 230 ? -6.080 -4.857 12.090 1.00 88.44 230 HIS A N 1
ATOM 1798 C CA . HIS A 1 230 ? -6.299 -5.986 11.183 1.00 88.44 230 HIS A CA 1
ATOM 1799 C C . HIS A 1 230 ? -7.336 -5.714 10.076 1.00 88.44 230 HIS A C 1
ATOM 1801 O O . HIS A 1 230 ? -7.904 -6.652 9.518 1.00 88.44 230 HIS A O 1
ATOM 1807 N N . LEU A 1 231 ? -7.542 -4.441 9.718 1.00 89.38 231 LEU A N 1
ATOM 1808 C CA . LEU A 1 231 ? -8.509 -4.000 8.704 1.00 89.38 231 LEU A CA 1
ATOM 1809 C C . LEU A 1 231 ? -7.884 -3.783 7.317 1.00 89.38 231 LEU A C 1
ATOM 1811 O O . LEU A 1 231 ? -8.595 -3.588 6.328 1.00 89.38 231 LEU A O 1
ATOM 1815 N N . LEU A 1 232 ? -6.551 -3.842 7.215 1.00 86.88 232 LEU A N 1
ATOM 1816 C CA . LEU A 1 232 ? -5.821 -3.565 5.975 1.00 86.88 232 LEU A CA 1
ATOM 1817 C C . LEU A 1 232 ? -6.244 -4.482 4.810 1.00 86.88 232 LEU A C 1
ATOM 1819 O O . LEU A 1 232 ? -6.366 -4.023 3.673 1.00 86.88 232 LEU A O 1
ATOM 1823 N N . ASN A 1 233 ? -6.499 -5.770 5.071 1.00 82.38 233 ASN A N 1
ATOM 1824 C CA . ASN A 1 233 ? -6.898 -6.720 4.026 1.00 82.38 233 ASN A CA 1
ATOM 1825 C C . ASN A 1 233 ? -8.315 -6.420 3.488 1.00 82.38 233 ASN A C 1
ATOM 1827 O O . ASN A 1 233 ? -8.528 -6.484 2.274 1.00 82.38 233 ASN A O 1
ATOM 1831 N N . GLN A 1 234 ? -9.273 -6.067 4.359 1.00 85.94 234 GLN A N 1
ATOM 1832 C CA . GLN A 1 234 ? -10.612 -5.646 3.931 1.00 85.94 234 GLN A CA 1
ATOM 1833 C C . GLN A 1 234 ? -10.522 -4.359 3.114 1.00 85.94 234 GLN A C 1
ATOM 1835 O O . GLN A 1 234 ? -11.016 -4.324 1.990 1.00 85.94 234 GLN A O 1
ATOM 1840 N N . LEU A 1 235 ? -9.827 -3.338 3.630 1.00 84.62 235 LEU A N 1
ATOM 1841 C CA . LEU A 1 235 ? -9.673 -2.054 2.941 1.00 84.62 235 LEU A CA 1
ATOM 1842 C C . LEU A 1 235 ? -9.058 -2.229 1.548 1.00 84.62 235 LEU A C 1
ATOM 1844 O O . LEU A 1 235 ? -9.495 -1.602 0.589 1.00 84.62 235 LEU A O 1
ATOM 1848 N N . THR A 1 236 ? -8.099 -3.142 1.411 1.00 72.19 236 THR A N 1
ATOM 1849 C CA . THR A 1 236 ? -7.500 -3.470 0.111 1.00 72.19 236 THR A CA 1
ATOM 1850 C C . THR A 1 236 ? -8.515 -4.018 -0.892 1.00 72.19 236 THR A C 1
ATOM 1852 O O . THR A 1 236 ? -8.417 -3.733 -2.081 1.00 72.19 236 THR A O 1
ATOM 1855 N N . SER A 1 237 ? -9.486 -4.805 -0.431 1.00 74.81 237 SER A N 1
ATOM 1856 C CA . SER A 1 237 ? -10.483 -5.432 -1.306 1.00 74.81 237 SER A CA 1
ATOM 1857 C C . SER A 1 237 ? -11.493 -4.420 -1.854 1.00 74.81 237 SER A C 1
ATOM 1859 O O . SER A 1 237 ? -11.983 -4.590 -2.969 1.00 74.81 237 SER A O 1
ATOM 1861 N N . PHE A 1 238 ? -11.792 -3.367 -1.088 1.00 80.19 238 PHE A N 1
ATOM 1862 C CA . PHE A 1 238 ? -12.728 -2.310 -1.484 1.00 80.19 238 PHE A CA 1
ATOM 1863 C C . PHE A 1 238 ? -12.044 -1.109 -2.159 1.00 80.19 238 PHE A C 1
ATOM 1865 O O . PHE A 1 238 ? -12.669 -0.429 -2.973 1.00 80.19 238 PHE A O 1
ATOM 1872 N N . GLY A 1 239 ? -10.763 -0.877 -1.861 1.00 74.69 239 GLY A N 1
ATOM 1873 C CA . GLY A 1 239 ? -10.000 0.293 -2.287 1.00 74.69 239 GLY A CA 1
ATOM 1874 C C . GLY A 1 239 ? -10.158 1.477 -1.326 1.00 74.69 239 GLY A C 1
ATOM 1875 O O . GLY A 1 239 ? -11.220 1.690 -0.751 1.00 74.69 239 GLY A O 1
ATOM 1876 N N . LEU A 1 240 ? -9.086 2.255 -1.158 1.00 83.81 240 LEU A N 1
ATOM 1877 C CA . LEU A 1 240 ? -9.075 3.486 -0.362 1.00 83.81 240 LEU A CA 1
ATOM 1878 C C . LEU A 1 240 ? -9.562 4.665 -1.204 1.00 83.81 240 LEU A C 1
ATOM 1880 O O . LEU A 1 240 ? -9.011 4.884 -2.269 1.00 83.81 240 LEU A O 1
ATOM 1884 N N . SER A 1 241 ? -10.504 5.455 -0.696 1.00 86.25 241 SER A N 1
ATOM 1885 C CA . SER A 1 241 ? -10.928 6.739 -1.256 1.00 86.25 241 SER A CA 1
ATOM 1886 C C . SER A 1 241 ? -10.929 7.775 -0.140 1.00 86.25 241 SER A C 1
ATOM 1888 O O . SER A 1 241 ? -11.465 7.513 0.934 1.00 86.25 241 SER A O 1
ATOM 1890 N N . TYR A 1 242 ? -10.367 8.951 -0.400 1.00 90.12 242 TYR A N 1
ATOM 1891 C CA . TYR A 1 242 ? -10.415 10.064 0.548 1.00 90.12 242 TYR A CA 1
ATOM 1892 C C . TYR A 1 242 ? -11.806 10.701 0.594 1.00 90.12 242 TYR A C 1
ATOM 1894 O O . TYR A 1 242 ? -12.520 10.702 -0.413 1.00 90.12 242 TYR A O 1
ATOM 1902 N N . ASN A 1 243 ? -12.161 11.251 1.759 1.00 93.75 243 ASN A N 1
ATOM 1903 C CA . ASN A 1 243 ? -13.406 11.979 2.033 1.00 93.75 243 ASN A CA 1
ATOM 1904 C C . ASN A 1 243 ? -14.665 11.182 1.654 1.00 93.75 243 ASN A C 1
ATOM 1906 O O . ASN A 1 243 ? -15.642 11.717 1.128 1.00 93.75 243 ASN A O 1
ATOM 1910 N N . LYS A 1 244 ? -14.594 9.862 1.839 1.00 93.19 244 LYS A N 1
ATOM 1911 C CA . LYS A 1 244 ? -15.681 8.936 1.561 1.00 93.19 244 LYS A CA 1
ATOM 1912 C C . LYS A 1 244 ? -15.624 7.778 2.540 1.00 93.19 244 LYS A C 1
ATOM 1914 O O . LYS A 1 244 ? -14.598 7.114 2.664 1.00 93.19 244 LYS A O 1
ATOM 1919 N N . GLU A 1 245 ? -16.760 7.492 3.159 1.00 95.38 245 GLU A N 1
ATOM 1920 C CA . GLU A 1 245 ? -16.913 6.317 4.003 1.00 95.38 245 GLU A CA 1
ATOM 1921 C C . GLU A 1 245 ? -16.935 5.020 3.175 1.00 95.38 245 GLU A C 1
ATOM 1923 O O . GLU A 1 245 ? -17.642 4.897 2.168 1.00 95.38 245 GLU A O 1
ATOM 1928 N N . ILE A 1 246 ? -16.150 4.037 3.619 1.00 93.00 246 ILE A N 1
ATOM 1929 C CA . ILE A 1 246 ? -16.020 2.710 3.018 1.00 93.00 246 ILE A CA 1
ATOM 1930 C C . ILE A 1 246 ? -16.439 1.671 4.053 1.00 93.00 246 ILE A C 1
ATOM 1932 O O . ILE A 1 246 ? -15.778 1.498 5.076 1.00 93.00 246 ILE A O 1
ATOM 1936 N N . ILE A 1 247 ? -17.519 0.943 3.776 1.00 95.00 247 ILE A N 1
ATOM 1937 C CA . ILE A 1 247 ? -17.981 -0.162 4.624 1.00 95.00 247 ILE A CA 1
ATOM 1938 C C . ILE A 1 247 ? -17.070 -1.373 4.398 1.00 95.00 247 ILE A C 1
ATOM 1940 O O . ILE A 1 247 ? -16.926 -1.844 3.271 1.00 95.00 247 ILE A O 1
ATOM 1944 N N . LEU A 1 248 ? -16.459 -1.874 5.473 1.00 92.69 248 LEU A N 1
ATOM 1945 C CA . LEU A 1 248 ? -15.481 -2.964 5.442 1.00 92.69 248 LEU A CA 1
ATOM 1946 C C . LEU A 1 248 ? -16.084 -4.314 5.823 1.00 92.69 248 LEU A C 1
ATOM 1948 O O . LEU A 1 248 ? -15.673 -5.347 5.293 1.00 92.69 248 LEU A O 1
ATOM 1952 N N . SER A 1 249 ? -17.022 -4.326 6.768 1.00 92.88 249 SER A N 1
ATOM 1953 C CA . SER A 1 249 ? -17.648 -5.559 7.235 1.00 92.88 249 SER A CA 1
ATOM 1954 C C . SER A 1 249 ? -18.984 -5.307 7.922 1.00 92.88 249 SER A C 1
ATOM 1956 O O . SER A 1 249 ? -19.321 -4.192 8.325 1.00 92.88 249 SER A O 1
ATOM 1958 N N . TYR A 1 250 ? -19.735 -6.395 8.060 1.00 93.75 250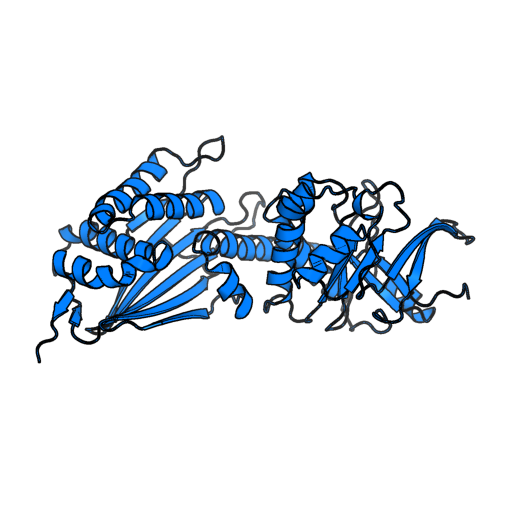 TYR A N 1
ATOM 1959 C CA . TYR A 1 250 ? -20.981 -6.448 8.798 1.00 93.75 250 TYR A CA 1
ATOM 1960 C C . TYR A 1 250 ? -21.018 -7.741 9.618 1.00 93.75 250 TYR A C 1
ATOM 1962 O O . TYR A 1 250 ? -20.781 -8.823 9.078 1.00 93.75 250 TYR A O 1
ATOM 1970 N N . THR A 1 251 ? -21.273 -7.623 10.920 1.00 92.25 251 THR A N 1
ATOM 1971 C CA . THR A 1 251 ? -21.316 -8.734 11.879 1.00 92.25 251 THR A CA 1
ATOM 1972 C C . THR A 1 251 ? -22.694 -8.801 12.520 1.00 92.25 251 THR A C 1
ATOM 1974 O O . THR A 1 251 ? -23.151 -7.825 13.108 1.00 92.25 251 THR A O 1
ATOM 1977 N N . GLU A 1 252 ? -23.337 -9.964 12.445 1.00 93.56 252 GLU A N 1
ATOM 1978 C CA . GLU A 1 252 ? -24.657 -10.212 13.033 1.00 93.56 252 GLU A CA 1
ATOM 1979 C C . GLU A 1 252 ? -24.562 -11.141 14.239 1.00 93.56 252 GLU A C 1
ATOM 1981 O O . GLU A 1 252 ? -23.986 -12.227 14.154 1.00 93.56 252 GLU A O 1
ATOM 1986 N N . LEU A 1 253 ? -25.170 -10.732 15.352 1.00 90.38 253 LEU A N 1
ATOM 1987 C CA . LEU A 1 253 ? -25.294 -11.512 16.581 1.00 90.38 253 LEU A CA 1
ATOM 1988 C C . LEU A 1 253 ? -26.758 -11.519 17.055 1.00 90.38 253 LEU A C 1
ATOM 1990 O O . LEU A 1 253 ? -27.578 -10.755 16.546 1.00 90.38 253 LEU A O 1
ATOM 1994 N N . PRO A 1 254 ? -27.137 -12.388 18.014 1.00 90.38 254 PRO A N 1
ATOM 1995 C CA . PRO A 1 254 ? -28.529 -12.499 18.448 1.00 90.38 254 PRO A CA 1
ATOM 1996 C C . PRO A 1 254 ? -29.146 -11.183 18.936 1.00 90.38 254 PRO A C 1
ATOM 1998 O O . PRO A 1 254 ? -30.298 -10.912 18.611 1.00 90.38 254 PRO A O 1
ATOM 2001 N N . THR A 1 255 ? -28.382 -10.367 19.667 1.00 88.44 255 THR A N 1
ATOM 2002 C CA . THR A 1 255 ? -28.873 -9.149 20.336 1.00 88.44 255 THR A CA 1
ATOM 2003 C C . THR A 1 255 ? -28.355 -7.846 19.729 1.00 88.44 255 THR A C 1
ATOM 2005 O O . THR A 1 255 ? -28.965 -6.798 19.945 1.00 88.44 255 THR A O 1
ATOM 2008 N N . ILE A 1 256 ? -27.252 -7.899 18.974 1.00 91.62 256 ILE A N 1
ATOM 2009 C CA . ILE A 1 256 ? -26.620 -6.733 18.350 1.00 91.62 256 ILE A CA 1
ATOM 2010 C C . ILE A 1 256 ? -26.180 -7.034 16.916 1.00 91.62 256 ILE A C 1
ATOM 2012 O O . ILE A 1 256 ? -25.831 -8.170 16.599 1.00 91.62 256 ILE A O 1
ATOM 2016 N N . SER A 1 257 ? -26.125 -6.009 16.073 1.00 94.31 257 SER A N 1
ATOM 2017 C CA . SER A 1 257 ? -25.378 -6.035 14.814 1.00 94.31 257 SER A CA 1
ATOM 2018 C C . SER A 1 257 ? -24.333 -4.925 14.794 1.00 94.31 257 SER A C 1
ATOM 2020 O O . SER A 1 257 ? -24.507 -3.893 15.445 1.00 94.31 257 SER A O 1
ATOM 2022 N N . ILE A 1 258 ? -23.221 -5.157 14.094 1.00 95.31 258 ILE A N 1
ATOM 2023 C CA . ILE A 1 258 ? -22.100 -4.218 14.006 1.00 95.31 258 ILE A CA 1
ATOM 2024 C C . ILE A 1 258 ? -21.694 -4.048 12.548 1.00 95.31 258 ILE A C 1
ATOM 2026 O O . ILE A 1 258 ? -21.258 -5.003 11.906 1.00 95.31 258 ILE A O 1
ATOM 2030 N N . GLN A 1 259 ? -21.786 -2.820 12.048 1.00 96.44 259 GLN A N 1
ATOM 2031 C CA . GLN A 1 259 ? -21.176 -2.410 10.787 1.00 96.44 259 GLN A CA 1
ATOM 2032 C C . GLN A 1 259 ? -19.844 -1.719 11.079 1.00 96.44 259 GLN A C 1
ATOM 2034 O O . GLN A 1 259 ? -19.809 -0.768 11.858 1.00 96.44 259 GLN A O 1
ATOM 2039 N N . THR A 1 260 ? -18.769 -2.169 10.432 1.00 96.25 260 THR A N 1
ATOM 2040 C CA . THR A 1 260 ? -17.461 -1.505 10.495 1.00 96.25 260 THR A CA 1
ATOM 2041 C C . THR A 1 260 ? -17.201 -0.766 9.195 1.00 96.25 260 THR A C 1
ATOM 2043 O O . THR A 1 260 ? -17.294 -1.353 8.112 1.00 96.25 260 THR A O 1
ATOM 2046 N N . SER A 1 261 ? -16.830 0.504 9.294 1.00 96.88 261 SER A N 1
ATOM 2047 C CA . SER A 1 261 ? -16.435 1.330 8.157 1.00 96.88 261 SER A CA 1
ATOM 2048 C C . SER A 1 261 ? -15.189 2.151 8.471 1.00 96.88 261 SER A C 1
ATOM 2050 O O . SER A 1 261 ? -14.801 2.316 9.627 1.00 96.88 261 SER A O 1
ATOM 2052 N N . VAL A 1 262 ? -14.528 2.629 7.420 1.00 96.56 262 VAL A N 1
ATOM 2053 C CA . VAL A 1 262 ? -13.390 3.542 7.518 1.00 96.56 262 VAL A CA 1
ATOM 2054 C C . VAL A 1 262 ? -13.601 4.748 6.619 1.00 96.56 262 VAL A C 1
ATOM 2056 O O . VAL A 1 262 ? -14.128 4.628 5.514 1.00 96.56 262 VAL A O 1
ATOM 2059 N N . GLU A 1 263 ? -13.157 5.904 7.085 1.00 96.19 263 GLU A N 1
ATOM 2060 C CA . GLU A 1 263 ? -13.135 7.149 6.333 1.00 96.19 263 GLU A CA 1
ATOM 2061 C C . GLU A 1 263 ? -11.788 7.844 6.557 1.00 96.19 263 GLU A C 1
ATOM 2063 O O . GLU A 1 263 ? -11.333 7.981 7.691 1.00 96.19 263 GLU A O 1
ATOM 2068 N N . ALA A 1 264 ? -11.131 8.252 5.471 1.00 94.94 264 ALA A N 1
ATOM 2069 C CA . ALA A 1 264 ? -9.900 9.034 5.520 1.00 94.94 264 ALA A CA 1
ATOM 2070 C C . ALA A 1 264 ? -10.209 10.471 5.085 1.00 94.94 264 ALA A C 1
ATOM 2072 O O . ALA A 1 264 ? -10.403 10.728 3.894 1.00 94.94 264 ALA A O 1
ATOM 2073 N N . VAL A 1 265 ? -10.280 11.385 6.047 1.00 95.00 265 VAL A N 1
ATOM 2074 C CA . VAL A 1 265 ? -10.616 12.799 5.853 1.00 95.00 265 VAL A CA 1
ATOM 2075 C C . VAL A 1 265 ? -9.334 13.604 5.659 1.00 95.00 265 VAL A C 1
ATOM 2077 O O . VAL A 1 265 ? -8.371 13.433 6.405 1.00 95.00 265 VAL A O 1
ATOM 2080 N N . THR A 1 266 ? -9.297 14.461 4.640 1.00 91.12 266 THR A N 1
ATOM 2081 C CA . THR A 1 266 ? -8.125 15.303 4.321 1.00 91.12 266 THR A CA 1
ATOM 2082 C C . THR A 1 266 ? -8.267 16.751 4.786 1.00 91.12 266 THR A C 1
ATOM 2084 O O . THR A 1 266 ? -7.338 17.535 4.620 1.00 91.12 266 THR A O 1
ATOM 2087 N N . GLU A 1 267 ? -9.433 17.118 5.313 1.00 87.44 267 GLU A N 1
ATOM 2088 C CA . GLU A 1 267 ? -9.677 18.409 5.955 1.00 87.44 267 GLU A CA 1
ATOM 2089 C C . GLU A 1 267 ? -9.152 18.392 7.395 1.00 87.44 267 GLU A C 1
ATOM 2091 O O . GLU A 1 267 ? -9.132 17.343 8.041 1.00 87.44 267 GLU A O 1
ATOM 2096 N N . LEU A 1 268 ? -8.722 19.552 7.900 1.00 83.19 268 LEU A N 1
ATOM 2097 C CA . LEU A 1 268 ? -8.265 19.677 9.280 1.00 83.19 268 LEU A CA 1
ATOM 2098 C C . LEU A 1 268 ? -9.425 19.386 10.240 1.00 83.19 268 LEU A C 1
ATOM 2100 O O . LEU A 1 268 ? -10.430 20.098 10.246 1.00 83.19 268 LEU A O 1
ATOM 2104 N N . MET A 1 269 ? -9.254 18.370 11.080 1.00 82.69 269 MET A N 1
ATOM 2105 C CA . MET A 1 269 ? -10.145 18.080 12.197 1.00 82.69 269 MET A CA 1
ATOM 2106 C C . MET A 1 269 ? -9.397 18.307 13.505 1.00 82.69 269 MET A C 1
ATOM 2108 O O . MET A 1 269 ? -8.236 17.929 13.630 1.00 82.69 269 MET A O 1
ATOM 2112 N N . THR A 1 270 ? -10.071 18.904 14.485 1.00 80.88 270 THR A N 1
ATOM 2113 C CA . THR A 1 270 ? -9.552 19.021 15.851 1.00 80.88 270 THR A CA 1
ATOM 2114 C C . THR A 1 270 ? -10.146 17.933 16.728 1.00 80.88 270 THR A C 1
ATOM 2116 O O . THR A 1 270 ? -11.234 17.425 16.449 1.00 80.88 270 THR A O 1
ATOM 2119 N N . VAL A 1 271 ? -9.463 17.625 17.830 1.00 79.00 271 VAL A N 1
ATOM 2120 C CA . VAL A 1 271 ? -9.936 16.625 18.789 1.00 79.00 271 VAL A CA 1
ATOM 2121 C C . VAL A 1 271 ? -11.341 17.025 19.260 1.00 79.00 271 VAL A C 1
ATOM 2123 O O . VAL A 1 271 ? -11.530 18.164 19.699 1.00 79.00 271 VAL A O 1
ATOM 2126 N N . PRO A 1 272 ? -12.345 16.137 19.180 1.00 75.44 272 PRO A N 1
ATOM 2127 C CA . PRO A 1 272 ? -13.701 16.485 19.587 1.00 75.44 272 PRO A CA 1
ATOM 2128 C C . PRO A 1 272 ? -13.778 16.811 21.087 1.00 75.44 272 PRO A C 1
ATOM 2130 O O . PRO A 1 272 ? -13.263 16.057 21.914 1.00 75.44 272 PRO A O 1
ATOM 2133 N N . ASN A 1 273 ? -14.472 17.900 21.451 1.00 66.00 273 ASN A N 1
ATOM 2134 C CA . ASN A 1 273 ? -14.543 18.424 22.831 1.00 66.00 273 ASN A CA 1
ATOM 2135 C C . ASN A 1 273 ? -15.044 17.410 23.881 1.00 66.00 273 ASN A C 1
ATOM 2137 O O . ASN A 1 273 ? -14.695 17.528 25.051 1.00 66.00 273 ASN A O 1
ATOM 2141 N N . ASN A 1 274 ? -15.843 16.420 23.469 1.00 66.81 274 ASN A N 1
ATOM 2142 C CA . ASN A 1 274 ? -16.413 15.382 24.338 1.00 66.81 274 ASN A CA 1
ATOM 2143 C C . ASN A 1 274 ? -15.816 13.989 24.047 1.00 66.81 274 ASN A C 1
ATOM 2145 O O . ASN A 1 274 ? -16.519 12.984 24.144 1.00 66.81 274 ASN A O 1
ATOM 2149 N N . SER A 1 275 ? -14.550 13.921 23.625 1.00 69.25 275 SER A N 1
ATOM 2150 C CA . SER A 1 275 ? -13.854 12.657 23.347 1.00 69.25 275 SER A CA 1
ATOM 2151 C C . SER A 1 275 ? -12.913 12.251 24.479 1.00 69.25 275 SER A C 1
ATOM 2153 O O . SER A 1 275 ? -12.388 13.088 25.214 1.00 69.25 275 SER A O 1
ATOM 2155 N N . TYR A 1 276 ? -12.668 10.945 24.602 1.00 76.12 276 TYR A N 1
ATOM 2156 C CA . TYR A 1 276 ? -11.509 10.460 25.346 1.00 76.12 276 TYR A CA 1
ATOM 2157 C C . TYR A 1 276 ? -10.316 10.423 24.392 1.00 76.12 276 TYR A C 1
ATOM 2159 O O . TYR A 1 276 ? -10.353 9.666 23.421 1.00 76.12 276 TYR A O 1
ATOM 2167 N N . ASN A 1 277 ? -9.266 11.205 24.655 1.00 84.06 277 ASN A N 1
ATOM 2168 C CA . ASN A 1 277 ? -8.140 11.341 23.735 1.00 84.06 277 ASN A CA 1
ATOM 2169 C C . ASN A 1 277 ? -6.768 10.995 24.339 1.00 84.06 277 ASN A C 1
ATOM 2171 O O . ASN A 1 277 ? -6.472 11.205 25.520 1.00 84.06 277 ASN A O 1
ATOM 2175 N N . VAL A 1 278 ? -5.895 10.488 23.475 1.00 86.12 278 VAL A N 1
ATOM 2176 C CA . VAL A 1 278 ? -4.494 10.180 23.737 1.00 86.12 278 VAL A CA 1
ATOM 2177 C C . VAL A 1 278 ? -3.649 10.926 22.714 1.00 86.12 278 VAL A C 1
ATOM 2179 O O . VAL A 1 278 ? -3.575 10.523 21.558 1.00 86.12 278 VAL A O 1
ATOM 2182 N N . SER A 1 279 ? -2.994 11.994 23.156 1.00 90.12 279 SER A N 1
ATOM 2183 C CA . SER A 1 279 ? -1.950 12.654 22.372 1.00 90.12 279 SER A CA 1
ATOM 2184 C C . SER A 1 279 ? -0.708 11.770 22.333 1.00 90.12 279 SER A C 1
ATOM 2186 O O . SER A 1 279 ? -0.245 11.285 23.371 1.00 90.12 279 SER A O 1
ATOM 2188 N N . ILE A 1 280 ? -0.210 11.523 21.127 1.00 89.75 280 ILE A N 1
ATOM 2189 C CA . ILE A 1 280 ? 0.903 10.626 20.854 1.00 89.75 280 ILE A CA 1
ATOM 2190 C C . ILE A 1 280 ? 2.199 11.398 21.039 1.00 89.75 280 ILE A C 1
ATOM 2192 O O . ILE A 1 280 ? 2.525 12.315 20.288 1.00 89.75 280 ILE A O 1
ATOM 2196 N N . GLU A 1 281 ? 2.966 10.962 22.026 1.00 87.12 281 GLU A N 1
ATOM 2197 C CA . GLU A 1 281 ? 4.297 11.471 22.311 1.00 87.12 281 GLU A CA 1
ATOM 2198 C C . GLU A 1 281 ? 5.276 10.300 22.324 1.00 87.12 281 GLU A C 1
ATOM 2200 O O . GLU A 1 281 ? 5.030 9.285 22.985 1.00 87.12 281 GLU A O 1
ATOM 2205 N N . LEU A 1 282 ? 6.390 10.450 21.608 1.00 86.69 282 LEU A N 1
ATOM 2206 C CA . LEU A 1 282 ? 7.483 9.483 21.589 1.00 86.69 282 LEU A CA 1
ATOM 2207 C C . LEU A 1 282 ? 8.714 10.030 22.312 1.00 86.69 282 LEU A C 1
ATOM 2209 O O . LEU A 1 282 ? 9.010 11.224 22.263 1.00 86.69 282 LEU A O 1
ATOM 2213 N N . ASN A 1 283 ? 9.460 9.131 22.942 1.00 87.81 283 ASN A N 1
ATOM 2214 C CA . ASN A 1 283 ? 10.811 9.386 23.417 1.00 87.81 283 ASN A CA 1
ATOM 2215 C C . ASN A 1 283 ? 11.783 9.470 22.226 1.00 87.81 283 ASN A C 1
ATOM 2217 O O . ASN A 1 283 ? 11.469 9.087 21.097 1.00 87.81 283 ASN A O 1
ATOM 2221 N N . SER A 1 284 ? 13.010 9.927 22.478 1.00 86.50 284 SER A N 1
ATOM 2222 C CA . SER A 1 284 ? 14.050 10.059 21.446 1.00 86.50 284 SER A CA 1
ATOM 2223 C C . SER A 1 284 ? 14.472 8.735 20.796 1.00 86.50 284 SER A C 1
ATOM 2225 O O . SER A 1 284 ? 15.037 8.751 19.705 1.00 86.50 284 SER A O 1
ATOM 2227 N N . ASP A 1 285 ? 14.201 7.599 21.438 1.00 86.12 285 ASP A N 1
ATOM 2228 C CA . ASP A 1 285 ? 14.449 6.253 20.912 1.00 86.12 285 ASP A CA 1
ATOM 2229 C C . ASP A 1 285 ? 13.272 5.687 20.089 1.00 86.12 285 ASP A C 1
ATOM 2231 O O . ASP A 1 285 ? 13.358 4.571 19.580 1.00 86.12 285 ASP A O 1
ATOM 2235 N N . GLY A 1 286 ? 12.182 6.451 19.944 1.00 82.75 286 GLY A N 1
ATOM 2236 C CA . GLY A 1 286 ? 10.970 6.052 19.228 1.00 82.75 286 GLY A CA 1
ATOM 2237 C C . GLY A 1 286 ? 9.970 5.231 20.050 1.00 82.75 286 GLY A C 1
ATOM 2238 O O . GLY A 1 286 ? 8.936 4.844 19.510 1.00 82.75 286 GLY A O 1
ATOM 2239 N N . SER A 1 287 ? 10.239 4.964 21.333 1.00 89.12 287 SER A N 1
ATOM 2240 C CA . SER A 1 287 ? 9.265 4.353 22.249 1.00 89.12 287 SER A CA 1
ATOM 2241 C C . SER A 1 287 ? 8.204 5.362 22.704 1.00 89.12 287 SER A C 1
ATOM 2243 O O . SER A 1 287 ? 8.425 6.570 22.640 1.00 89.12 287 SER A O 1
ATOM 2245 N N . LEU A 1 288 ? 7.043 4.891 23.171 1.00 90.56 288 LEU A N 1
ATOM 2246 C CA . LEU A 1 288 ? 5.991 5.774 23.688 1.00 90.56 288 LEU A CA 1
ATOM 2247 C C . LEU A 1 288 ? 6.444 6.471 24.979 1.00 90.56 288 LEU A C 1
ATOM 2249 O O . LEU A 1 288 ? 7.091 5.871 25.838 1.00 90.56 288 LEU A O 1
ATOM 2253 N N . SER A 1 289 ? 6.080 7.744 25.140 1.00 92.50 289 SER A N 1
ATOM 2254 C CA . SER A 1 289 ? 6.325 8.464 26.389 1.00 92.50 289 SER A CA 1
ATOM 2255 C C . SER A 1 289 ? 5.535 7.826 27.536 1.00 92.50 289 SER A C 1
ATOM 2257 O O . SER A 1 289 ? 4.426 7.318 27.348 1.00 92.50 289 SER A O 1
ATOM 2259 N N . ALA A 1 290 ? 6.059 7.911 28.761 1.00 91.12 290 ALA A N 1
ATOM 2260 C CA . ALA A 1 290 ? 5.350 7.409 29.940 1.00 91.12 290 ALA A CA 1
ATOM 2261 C C . ALA A 1 290 ? 3.969 8.075 30.115 1.00 91.12 290 ALA A C 1
ATOM 2263 O O . ALA A 1 290 ? 3.033 7.455 30.619 1.00 91.12 290 ALA A O 1
ATOM 2264 N N . ALA A 1 291 ? 3.814 9.335 29.689 1.00 88.31 291 ALA A N 1
ATOM 2265 C CA . ALA A 1 291 ? 2.531 10.031 29.718 1.00 88.31 291 ALA A CA 1
ATOM 2266 C C . ALA A 1 291 ? 1.520 9.391 28.751 1.00 88.31 291 ALA A C 1
ATOM 2268 O O . ALA A 1 291 ? 0.380 9.126 29.146 1.00 88.31 291 ALA A O 1
ATOM 2269 N N . CYS A 1 292 ? 1.954 9.084 27.525 1.00 88.75 292 CYS A N 1
ATOM 2270 C CA . CYS A 1 292 ? 1.153 8.379 26.529 1.00 88.75 292 CYS A CA 1
ATOM 2271 C C . CYS A 1 292 ? 0.771 6.969 27.021 1.00 88.75 292 CYS A C 1
ATOM 2273 O O . CYS A 1 292 ? -0.414 6.627 27.083 1.00 88.75 292 CYS A O 1
ATOM 2275 N N . GLU A 1 293 ? 1.743 6.181 27.495 1.00 89.94 293 GLU A N 1
ATOM 2276 C CA . GLU A 1 293 ? 1.508 4.826 28.016 1.00 89.94 293 GLU A CA 1
ATOM 2277 C C . GLU A 1 293 ? 0.536 4.796 29.203 1.00 89.94 293 GLU A C 1
ATOM 2279 O O . GLU A 1 293 ? -0.301 3.892 29.303 1.00 89.94 293 GLU A O 1
ATOM 2284 N N . ASN A 1 294 ? 0.603 5.787 30.096 1.00 88.06 294 ASN A N 1
ATOM 2285 C CA . ASN A 1 294 ? -0.292 5.887 31.247 1.00 88.06 294 ASN A CA 1
ATOM 2286 C C . ASN A 1 294 ? -1.748 6.141 30.832 1.00 88.06 294 ASN A C 1
ATOM 2288 O O . ASN A 1 294 ? -2.654 5.531 31.407 1.00 88.06 294 ASN A O 1
ATOM 2292 N N . LYS A 1 295 ? -1.987 6.992 29.822 1.00 86.69 295 LYS A N 1
ATOM 2293 C CA . LYS A 1 295 ? -3.336 7.217 29.273 1.00 86.69 295 LYS A CA 1
ATOM 2294 C C . LYS A 1 295 ? -3.892 5.938 28.639 1.00 86.69 295 LYS A C 1
ATOM 2296 O O . LYS A 1 295 ? -5.006 5.532 28.965 1.00 86.69 295 LYS A O 1
ATOM 2301 N N . ILE A 1 296 ? -3.091 5.240 27.829 1.00 86.69 296 ILE A N 1
ATOM 2302 C CA . ILE A 1 296 ? -3.487 3.962 27.208 1.00 86.69 296 ILE A CA 1
ATOM 2303 C C . ILE A 1 296 ? -3.774 2.894 28.280 1.00 86.69 296 ILE A C 1
ATOM 2305 O O . ILE A 1 296 ? -4.769 2.171 28.212 1.00 86.69 296 ILE A O 1
ATOM 2309 N N . SER A 1 297 ? -2.937 2.820 29.318 1.00 84.88 297 SER A N 1
ATOM 2310 C CA . SER A 1 297 ? -3.103 1.876 30.430 1.00 84.88 297 SER A CA 1
ATOM 2311 C C . SER A 1 297 ? -4.385 2.116 31.228 1.00 84.88 297 SER A C 1
ATOM 2313 O O . SER A 1 297 ? -4.937 1.169 31.789 1.00 84.88 297 SER A O 1
ATOM 2315 N N . LYS A 1 298 ? -4.867 3.364 31.299 1.00 81.25 298 LYS A N 1
ATOM 2316 C CA . LYS A 1 298 ? -6.133 3.689 31.964 1.00 81.25 298 LYS A CA 1
ATOM 2317 C C . LYS A 1 298 ? -7.312 3.036 31.235 1.00 81.25 298 LYS A C 1
ATOM 2319 O O . LYS A 1 298 ? -8.057 2.311 31.881 1.00 81.25 298 LYS A O 1
ATOM 2324 N N . ILE A 1 299 ? -7.392 3.173 29.906 1.00 77.31 299 ILE A N 1
ATOM 2325 C CA . ILE A 1 299 ? -8.412 2.501 29.074 1.00 77.31 299 ILE A CA 1
ATOM 2326 C C . ILE A 1 299 ? -8.393 0.983 29.315 1.00 77.31 299 ILE A C 1
ATOM 2328 O O . ILE A 1 299 ? -9.420 0.353 29.560 1.00 77.31 299 ILE A O 1
ATOM 2332 N N . ALA A 1 300 ? -7.202 0.383 29.285 1.00 78.88 300 ALA A N 1
ATOM 2333 C CA . ALA A 1 300 ? -7.044 -1.060 29.413 1.00 78.88 300 ALA A CA 1
ATOM 2334 C C . ALA A 1 300 ? -7.513 -1.618 30.768 1.00 78.88 300 ALA A C 1
ATOM 2336 O O . ALA A 1 300 ? -8.073 -2.717 30.815 1.00 78.88 300 ALA A O 1
ATOM 2337 N N . LYS A 1 301 ? -7.290 -0.885 31.869 1.00 78.31 301 LYS A N 1
ATOM 2338 C CA . LYS A 1 301 ? -7.681 -1.310 33.225 1.00 78.31 301 LYS A CA 1
ATOM 2339 C C . LYS A 1 301 ? -9.190 -1.480 33.359 1.00 78.31 301 LYS A C 1
ATOM 2341 O O . LYS A 1 301 ? -9.619 -2.499 33.896 1.00 78.31 301 LYS A O 1
ATOM 2346 N N . ASP A 1 302 ? -9.963 -0.551 32.815 1.00 68.31 302 ASP A N 1
ATOM 2347 C CA . ASP A 1 302 ? -11.423 -0.579 32.927 1.00 68.31 302 ASP A CA 1
ATOM 2348 C C . ASP A 1 302 ? -12.027 -1.693 32.051 1.00 68.31 302 ASP A C 1
ATOM 2350 O O . ASP A 1 302 ? -12.996 -2.348 32.428 1.00 68.31 302 ASP A O 1
ATOM 2354 N N . ILE A 1 303 ? -11.373 -2.040 30.936 1.00 67.56 303 ILE A N 1
ATOM 2355 C CA . ILE A 1 303 ? -11.795 -3.152 30.067 1.00 67.56 303 ILE A CA 1
ATOM 2356 C C . ILE A 1 303 ? -11.405 -4.529 30.619 1.00 67.56 303 ILE A C 1
ATOM 2358 O O . ILE A 1 303 ? -12.061 -5.524 30.302 1.00 67.56 303 ILE A O 1
ATOM 2362 N N . ARG A 1 304 ? -10.367 -4.646 31.467 1.00 61.59 304 ARG A N 1
ATOM 2363 C CA . ARG A 1 304 ? -9.984 -5.939 32.083 1.00 61.59 304 ARG A CA 1
ATOM 2364 C C . ARG A 1 304 ? -11.151 -6.614 32.821 1.00 61.59 304 ARG A C 1
ATOM 2366 O O . ARG A 1 304 ? -11.116 -7.835 32.968 1.00 61.59 304 ARG A O 1
ATOM 2373 N N . ILE A 1 305 ? -12.199 -5.866 33.180 1.00 61.81 305 ILE A N 1
ATOM 2374 C CA . ILE A 1 305 ? -13.478 -6.373 33.703 1.00 61.81 305 ILE A CA 1
ATOM 2375 C C . ILE A 1 305 ? -14.113 -7.435 32.771 1.00 61.81 305 ILE A C 1
ATOM 2377 O O . ILE A 1 305 ? -14.697 -8.399 33.258 1.00 61.81 305 ILE A O 1
ATOM 2381 N N . MET A 1 306 ? -13.930 -7.343 31.447 1.00 64.12 306 MET A N 1
ATOM 2382 C CA . MET A 1 306 ? -14.453 -8.295 30.446 1.00 64.12 306 MET A CA 1
ATOM 2383 C C . MET A 1 306 ? -13.449 -9.357 29.955 1.00 64.12 306 MET A C 1
ATOM 2385 O O . MET A 1 306 ? -13.801 -10.172 29.101 1.00 64.12 306 MET A O 1
ATOM 2389 N N . LYS A 1 307 ? -12.226 -9.402 30.513 1.00 69.00 307 LYS A N 1
ATOM 2390 C CA . LYS A 1 307 ? -11.024 -10.059 29.937 1.00 69.00 307 LYS A CA 1
ATOM 2391 C C . LYS A 1 307 ? -10.567 -9.363 28.639 1.00 69.00 307 LYS A C 1
ATOM 2393 O O . LYS A 1 307 ? -11.366 -8.802 27.916 1.00 69.00 307 LYS A O 1
ATOM 2398 N N . GLY A 1 308 ? -9.264 -9.359 28.337 1.00 70.94 308 GLY A N 1
ATOM 2399 C CA . GLY A 1 308 ? -8.734 -8.822 27.064 1.00 70.94 308 GLY A CA 1
ATOM 2400 C C . GLY A 1 308 ? -8.129 -7.410 27.091 1.00 70.94 308 GLY A C 1
ATOM 2401 O O . GLY A 1 308 ? -7.594 -6.978 26.071 1.00 70.94 308 GLY A O 1
ATOM 2402 N N . GLY A 1 309 ? -8.118 -6.727 28.242 1.00 78.56 309 GLY A N 1
ATOM 2403 C CA . GLY A 1 309 ? -7.525 -5.385 28.371 1.00 78.56 309 GLY A CA 1
ATOM 2404 C C . GLY A 1 309 ? -6.057 -5.291 27.920 1.00 78.56 309 GLY A C 1
ATOM 2405 O O . GLY A 1 309 ? -5.684 -4.307 27.295 1.00 78.56 309 GLY A O 1
ATOM 2406 N N . ASP A 1 310 ? -5.245 -6.334 28.134 1.00 82.00 310 ASP A N 1
ATOM 2407 C CA . ASP A 1 310 ? -3.829 -6.349 27.718 1.00 82.00 310 ASP A CA 1
ATOM 2408 C C . ASP A 1 310 ? -3.658 -6.345 26.193 1.00 82.00 310 ASP A C 1
ATOM 2410 O O . ASP A 1 310 ? -2.762 -5.687 25.665 1.00 82.00 310 ASP A O 1
ATOM 2414 N N . MET A 1 311 ? -4.532 -7.060 25.474 1.00 78.50 311 MET A N 1
ATOM 2415 C CA . MET A 1 311 ? -4.521 -7.058 24.008 1.00 78.50 311 MET A CA 1
ATOM 2416 C C . MET A 1 311 ? -4.900 -5.678 23.478 1.00 78.50 311 MET A C 1
ATOM 2418 O O . MET A 1 311 ? -4.229 -5.161 22.594 1.00 78.50 311 MET A O 1
ATOM 2422 N N . ILE A 1 312 ? -5.918 -5.053 24.069 1.00 82.00 312 ILE A N 1
ATOM 2423 C CA . ILE A 1 312 ? -6.356 -3.703 23.705 1.00 82.00 312 ILE A CA 1
ATOM 2424 C C . ILE A 1 312 ? -5.256 -2.677 23.963 1.00 82.00 312 ILE A C 1
ATOM 2426 O O . ILE A 1 312 ? -4.952 -1.877 23.081 1.00 82.00 312 ILE A O 1
ATOM 2430 N N . GLN A 1 313 ? -4.623 -2.733 25.139 1.00 86.69 313 GLN A N 1
ATOM 2431 C CA . GLN A 1 313 ? -3.507 -1.858 25.485 1.00 86.69 313 GLN A CA 1
ATOM 2432 C C . GLN A 1 313 ? -2.410 -1.937 24.425 1.00 86.69 313 GLN A C 1
ATOM 2434 O O . GLN A 1 313 ? -1.970 -0.915 23.900 1.00 86.69 313 GLN A O 1
ATOM 2439 N N . LYS A 1 314 ? -1.996 -3.166 24.091 1.00 85.69 314 LYS A N 1
ATOM 2440 C CA . LYS A 1 314 ? -0.954 -3.416 23.099 1.00 85.69 314 LYS A CA 1
ATOM 2441 C C . LYS A 1 314 ? -1.347 -2.875 21.731 1.00 85.69 314 LYS A C 1
ATOM 2443 O O . LYS A 1 314 ? -0.507 -2.302 21.051 1.00 85.69 314 LYS A O 1
ATOM 2448 N N . SER A 1 315 ? -2.599 -3.028 21.322 1.00 83.25 315 SER A N 1
ATOM 2449 C CA . SER A 1 315 ? -3.012 -2.605 19.990 1.00 83.25 315 SER A CA 1
ATOM 2450 C C . SER A 1 315 ? -3.187 -1.089 19.854 1.00 83.25 315 SER A C 1
ATOM 2452 O O . SER A 1 315 ? -2.771 -0.542 18.837 1.00 83.25 315 SER A O 1
ATOM 2454 N N . ILE A 1 316 ? -3.693 -0.388 20.878 1.00 88.50 316 ILE A N 1
ATOM 2455 C CA . ILE A 1 316 ? -3.688 1.089 20.899 1.00 88.50 316 ILE A CA 1
ATOM 2456 C C . ILE A 1 316 ? -2.241 1.605 20.874 1.00 88.50 316 ILE A C 1
ATOM 2458 O O . ILE A 1 316 ? -1.922 2.515 20.112 1.00 88.50 316 ILE A O 1
ATOM 2462 N N . ALA A 1 317 ? -1.343 0.978 21.646 1.00 90.50 317 ALA A N 1
ATOM 2463 C CA . ALA A 1 317 ? 0.082 1.299 21.619 1.00 90.50 317 ALA A CA 1
ATOM 2464 C C . ALA A 1 317 ? 0.715 1.038 20.241 1.00 90.50 317 ALA A C 1
ATOM 2466 O O . ALA A 1 317 ? 1.526 1.838 19.786 1.00 90.50 317 ALA A O 1
ATOM 2467 N N . ASN A 1 318 ? 0.316 -0.033 19.545 1.00 90.56 318 ASN A N 1
ATOM 2468 C CA . ASN A 1 318 ? 0.781 -0.317 18.188 1.00 90.56 318 ASN A CA 1
ATOM 2469 C C . ASN A 1 318 ? 0.332 0.759 17.190 1.00 90.56 318 ASN A C 1
ATOM 2471 O O . ASN A 1 318 ? 1.143 1.148 16.358 1.00 90.56 318 ASN A O 1
ATOM 2475 N N . ILE A 1 319 ? -0.910 1.262 17.275 1.00 92.06 319 ILE A N 1
ATOM 2476 C CA . ILE A 1 319 ? -1.353 2.404 16.451 1.00 92.06 319 ILE A CA 1
ATOM 2477 C C . ILE A 1 319 ? -0.466 3.612 16.733 1.00 92.06 319 ILE A C 1
ATOM 2479 O O . ILE A 1 319 ? 0.119 4.163 15.804 1.00 92.06 319 ILE A O 1
ATOM 2483 N N . ALA A 1 320 ? -0.322 3.987 18.008 1.00 91.81 320 ALA A N 1
ATOM 2484 C CA . ALA A 1 320 ? 0.456 5.155 18.410 1.00 91.81 320 ALA A CA 1
ATOM 2485 C C . ALA A 1 320 ? 1.919 5.068 17.938 1.00 91.81 320 ALA A C 1
ATOM 2487 O O . ALA A 1 320 ? 2.457 6.025 17.385 1.00 91.81 320 ALA A O 1
ATOM 2488 N N . ALA A 1 321 ? 2.544 3.896 18.084 1.00 89.31 321 ALA A N 1
ATOM 2489 C CA . ALA A 1 321 ? 3.897 3.638 17.603 1.00 89.31 321 ALA A CA 1
ATOM 2490 C C . ALA A 1 321 ? 4.000 3.640 16.066 1.00 89.31 321 ALA A C 1
ATOM 2492 O O . ALA A 1 321 ? 5.034 4.035 15.527 1.00 89.31 321 ALA A O 1
ATOM 2493 N N . SER A 1 322 ? 2.948 3.215 15.356 1.00 89.75 322 SER A N 1
ATOM 2494 C CA . SER A 1 322 ? 2.933 3.178 13.890 1.00 89.75 322 SER A CA 1
ATOM 2495 C C . SER A 1 322 ? 2.824 4.576 13.283 1.00 89.75 322 SER A C 1
ATOM 2497 O O . SER A 1 322 ? 3.607 4.904 12.394 1.00 89.75 322 SER A O 1
ATOM 2499 N N . VAL A 1 323 ? 1.902 5.413 13.779 1.00 90.38 323 VAL A N 1
ATOM 2500 C CA . VAL A 1 323 ? 1.677 6.775 13.248 1.00 90.38 323 VAL A CA 1
ATOM 2501 C C . VAL A 1 323 ? 2.668 7.810 13.788 1.00 90.38 323 VAL A C 1
ATOM 2503 O O . VAL A 1 323 ? 2.896 8.833 13.150 1.00 90.38 323 VAL A O 1
ATOM 2506 N N . LYS A 1 324 ? 3.303 7.523 14.933 1.00 86.62 324 LYS A N 1
ATOM 2507 C CA . LYS A 1 324 ? 4.401 8.270 15.579 1.00 86.62 324 LYS A CA 1
ATOM 2508 C C . LYS A 1 324 ? 4.063 9.637 16.176 1.00 86.62 324 LYS A C 1
ATOM 2510 O O . LYS A 1 324 ? 4.755 10.060 17.097 1.00 86.62 324 LYS A O 1
ATOM 2515 N N . SER A 1 325 ? 3.045 10.329 15.687 1.00 88.56 325 SER A N 1
ATOM 2516 C CA . SER A 1 325 ? 2.591 11.613 16.228 1.00 88.56 325 SER A CA 1
ATOM 2517 C C . SER A 1 325 ? 1.110 11.840 15.935 1.00 88.56 325 SER A C 1
ATOM 2519 O O . SER A 1 325 ? 0.520 11.143 15.107 1.00 88.56 325 SER A O 1
ATOM 2521 N N . GLY A 1 326 ? 0.523 12.825 16.619 1.00 90.81 326 GLY A N 1
ATOM 2522 C CA . GLY A 1 326 ? -0.881 13.196 16.473 1.00 90.81 326 GLY A CA 1
ATOM 2523 C C . GLY A 1 326 ? -1.731 12.779 17.667 1.00 90.81 326 GLY A C 1
ATOM 2524 O O . GLY A 1 326 ? -1.212 12.596 18.767 1.00 90.81 326 GLY A O 1
ATOM 2525 N N . ASP A 1 327 ? -3.030 12.609 17.457 1.00 92.00 327 ASP A N 1
ATOM 2526 C CA . ASP A 1 327 ? -3.983 12.277 18.516 1.00 92.00 327 ASP A CA 1
ATOM 2527 C C . ASP A 1 327 ? -4.808 11.047 18.148 1.00 92.00 327 ASP A C 1
ATOM 2529 O O . ASP A 1 327 ? -5.190 10.855 16.995 1.00 92.00 327 ASP A O 1
ATOM 2533 N N . ILE A 1 328 ? -5.108 10.221 19.149 1.00 92.19 328 ILE A N 1
ATOM 2534 C CA . ILE A 1 328 ? -6.108 9.155 19.070 1.00 92.19 328 ILE A CA 1
ATOM 2535 C C . ILE A 1 328 ? -7.290 9.585 19.925 1.00 92.19 328 ILE A C 1
ATOM 2537 O O . ILE A 1 328 ? -7.141 9.725 21.136 1.00 92.19 328 ILE A O 1
ATOM 2541 N N . ALA A 1 329 ? -8.460 9.763 19.330 1.00 90.69 329 ALA A N 1
ATOM 2542 C CA . ALA A 1 329 ? -9.695 10.070 20.030 1.00 90.69 329 ALA A CA 1
ATOM 2543 C C . ALA A 1 329 ? -10.695 8.919 19.901 1.00 90.69 329 ALA A C 1
ATOM 2545 O O . ALA A 1 329 ? -10.788 8.258 18.869 1.00 90.69 329 ALA A O 1
ATOM 2546 N N . PHE A 1 330 ? -11.456 8.686 20.966 1.00 88.25 330 PHE A N 1
ATOM 2547 C CA . PHE A 1 330 ? -12.588 7.771 20.976 1.00 88.25 330 PHE A CA 1
ATOM 2548 C C . PHE A 1 330 ? -13.869 8.578 21.140 1.00 88.25 330 PHE A C 1
ATOM 2550 O O . PHE A 1 330 ? -14.011 9.339 22.104 1.00 88.25 330 PHE A O 1
ATOM 2557 N N . THR A 1 331 ? -14.794 8.410 20.201 1.00 86.25 331 THR A N 1
ATOM 2558 C CA . THR A 1 331 ? -16.052 9.158 20.154 1.00 86.25 331 THR A CA 1
ATOM 2559 C C . THR A 1 331 ? -17.251 8.230 20.094 1.00 86.25 331 THR A C 1
ATOM 2561 O O . THR A 1 331 ? -17.171 7.092 19.632 1.00 86.25 331 THR A O 1
ATOM 2564 N N . GLY A 1 332 ? -18.372 8.714 20.624 1.00 85.00 332 GLY A N 1
ATOM 2565 C CA . GLY A 1 332 ? -19.642 8.010 20.615 1.00 85.00 332 GLY A CA 1
ATOM 2566 C C . GLY A 1 332 ? -20.780 8.971 20.313 1.00 85.00 332 GLY A C 1
ATOM 2567 O O . GLY A 1 332 ? -20.844 10.067 20.869 1.00 85.00 332 GLY A O 1
ATOM 2568 N N . LYS A 1 333 ? -21.682 8.559 19.428 1.00 86.12 333 LYS A N 1
ATOM 2569 C CA . LYS A 1 333 ? -22.841 9.333 18.998 1.00 86.12 333 LYS A CA 1
ATOM 2570 C C . LYS A 1 333 ? -24.066 8.433 18.939 1.00 86.12 333 LYS A C 1
ATOM 2572 O O . LYS A 1 333 ? -24.086 7.436 18.224 1.00 86.12 333 LYS A O 1
ATOM 2577 N N . VAL A 1 334 ? -25.115 8.800 19.668 1.00 87.38 334 VAL A N 1
ATOM 2578 C CA . VAL A 1 334 ? -26.415 8.125 19.562 1.00 87.38 334 VAL A CA 1
ATOM 2579 C C . VAL A 1 334 ? -27.087 8.564 18.260 1.00 87.38 334 VAL A C 1
ATOM 2581 O O . VAL A 1 334 ? -27.292 9.757 18.038 1.00 87.38 334 VAL A O 1
ATOM 2584 N N . ILE A 1 335 ? -27.390 7.605 17.386 1.00 88.75 335 ILE A N 1
ATOM 2585 C CA . ILE A 1 335 ? -28.002 7.833 16.065 1.00 88.75 335 ILE A CA 1
ATOM 2586 C C . ILE A 1 335 ? -29.521 7.675 16.143 1.00 88.75 335 ILE A C 1
ATOM 2588 O O . ILE A 1 335 ? -30.272 8.451 15.557 1.00 88.75 335 ILE A O 1
ATOM 2592 N N . SER A 1 336 ? -29.970 6.680 16.901 1.00 89.19 336 SER A N 1
ATOM 2593 C CA . SER A 1 336 ? -31.373 6.405 17.197 1.00 89.19 336 SER A CA 1
ATOM 2594 C C . SER A 1 336 ? -31.471 5.784 18.598 1.00 89.19 336 SER A C 1
ATOM 2596 O O . SER A 1 336 ? -30.439 5.431 19.176 1.00 89.19 336 SER A O 1
ATOM 2598 N N . PRO A 1 337 ? -32.679 5.583 19.156 1.00 90.06 337 PRO A N 1
ATOM 2599 C CA . PRO A 1 337 ? -32.837 4.965 20.472 1.00 90.06 337 PRO A CA 1
ATOM 2600 C C . PRO A 1 337 ? -32.153 3.604 20.615 1.00 90.06 337 PRO A C 1
ATOM 2602 O O . PRO A 1 337 ? -31.816 3.229 21.727 1.00 90.06 337 PRO A O 1
ATOM 2605 N N . ASN A 1 338 ? -31.924 2.875 19.523 1.00 91.44 338 ASN A N 1
ATOM 2606 C CA . ASN A 1 338 ? -31.285 1.562 19.524 1.00 91.44 338 ASN A CA 1
ATOM 2607 C C . ASN A 1 338 ? -30.001 1.507 18.680 1.00 91.44 338 ASN A C 1
ATOM 2609 O O . ASN A 1 338 ? -29.509 0.415 18.404 1.00 91.44 338 ASN A O 1
ATOM 2613 N N . GLN A 1 339 ? -29.457 2.649 18.250 1.00 92.25 339 GLN A N 1
ATOM 2614 C CA . GLN A 1 339 ? -28.228 2.704 17.458 1.00 92.25 339 GLN A CA 1
ATOM 2615 C C . GLN A 1 339 ? -27.230 3.702 18.022 1.00 92.25 339 GLN A C 1
ATOM 2617 O O . GLN A 1 339 ? -27.545 4.876 18.232 1.00 92.25 339 GLN A O 1
ATOM 2622 N N . VAL A 1 340 ? -25.997 3.234 18.198 1.00 91.06 340 VAL A N 1
ATOM 2623 C CA . VAL A 1 340 ? -24.852 4.065 18.561 1.00 91.06 340 VAL A CA 1
ATOM 2624 C C . VAL A 1 340 ? -23.762 3.900 17.514 1.00 91.06 340 VAL A C 1
ATOM 2626 O O . VAL A 1 340 ? -23.412 2.788 17.127 1.00 91.06 340 VAL A O 1
ATOM 2629 N N . GLU A 1 341 ? -23.230 5.018 17.049 1.00 92.06 341 GLU A N 1
ATOM 2630 C CA . GLU A 1 341 ? -21.990 5.066 16.293 1.00 92.06 341 GLU A CA 1
ATOM 2631 C C . GLU A 1 341 ? -20.856 5.314 17.278 1.00 92.06 341 GLU A C 1
ATOM 2633 O O . GLU A 1 341 ? -20.875 6.292 18.024 1.00 92.06 341 GLU A O 1
ATOM 2638 N N . LEU A 1 342 ? -19.885 4.412 17.304 1.00 92.06 342 LEU A N 1
ATOM 2639 C CA . LEU A 1 342 ? -18.660 4.581 18.069 1.00 92.06 342 LEU A CA 1
ATOM 2640 C C . LEU A 1 342 ? -17.487 4.645 17.100 1.00 92.06 342 LEU A C 1
ATOM 2642 O O . LEU A 1 342 ? -17.465 3.885 16.135 1.00 92.06 342 LEU A O 1
ATOM 2646 N N . ALA A 1 343 ? -16.499 5.494 17.350 1.00 92.00 343 ALA A N 1
ATOM 2647 C CA . ALA A 1 343 ? -15.351 5.614 16.464 1.00 92.00 343 ALA A CA 1
ATOM 2648 C C . ALA A 1 343 ? -14.024 5.697 17.215 1.00 92.00 343 ALA A C 1
ATOM 2650 O O . ALA A 1 343 ? -13.949 6.170 18.351 1.00 92.00 343 ALA A O 1
ATOM 2651 N N . ILE A 1 344 ? -12.975 5.221 16.543 1.00 93.06 344 ILE A N 1
ATOM 2652 C CA . ILE A 1 344 ? -11.591 5.612 16.807 1.00 93.06 344 ILE A CA 1
ATOM 2653 C C . ILE A 1 344 ? -11.166 6.572 15.697 1.00 93.06 344 ILE A C 1
ATOM 2655 O O . ILE A 1 344 ? -11.249 6.244 14.512 1.00 93.06 344 ILE A O 1
ATOM 2659 N N . GLU A 1 345 ? -10.729 7.758 16.095 1.00 94.38 345 GLU A N 1
ATOM 2660 C CA . GLU A 1 345 ? -10.275 8.834 15.223 1.00 94.38 345 GLU A CA 1
ATOM 2661 C C . GLU A 1 345 ? -8.783 9.033 15.464 1.00 94.38 345 GLU A C 1
ATOM 2663 O O . GLU A 1 345 ? -8.375 9.368 16.573 1.00 94.38 345 GLU A O 1
ATOM 2668 N N . VAL A 1 346 ? -7.959 8.790 14.447 1.00 95.19 346 VAL A N 1
ATOM 2669 C CA . VAL A 1 346 ? -6.514 9.025 14.523 1.00 95.19 346 VAL A CA 1
ATOM 2670 C C . VAL A 1 346 ? -6.171 10.187 13.614 1.00 95.19 346 VAL A C 1
ATOM 2672 O O . VAL A 1 346 ? -6.454 10.146 12.418 1.00 95.19 346 VAL A O 1
ATOM 2675 N N . MET A 1 347 ? -5.597 11.233 14.186 1.00 93.94 347 MET A N 1
ATOM 2676 C CA . MET A 1 347 ? -5.440 12.536 13.553 1.00 93.94 347 MET A CA 1
ATOM 2677 C C . MET A 1 347 ? -3.970 12.921 13.480 1.00 93.94 347 MET A C 1
ATOM 2679 O O . MET A 1 347 ? -3.245 12.728 14.450 1.00 93.94 347 MET A O 1
ATOM 2683 N N . SER A 1 348 ? -3.550 13.529 12.376 1.00 91.81 348 SER A N 1
ATOM 2684 C CA . SER A 1 348 ? -2.270 14.225 12.269 1.00 91.81 348 SER A CA 1
ATOM 2685 C C . SER A 1 348 ? -2.486 15.612 11.680 1.00 91.81 348 SER A C 1
ATOM 2687 O O . SER A 1 348 ? -2.986 15.742 10.561 1.00 91.81 348 SER A O 1
ATOM 2689 N N . GLU A 1 349 ? -2.110 16.639 12.444 1.00 84.94 349 GLU A N 1
ATOM 2690 C CA . GLU A 1 349 ? -2.163 18.043 12.012 1.00 84.94 349 GLU A CA 1
ATOM 2691 C C . GLU A 1 349 ? -0.979 18.410 11.107 1.00 84.94 349 GLU A C 1
ATOM 2693 O O . GLU A 1 349 ? -1.099 19.323 10.299 1.00 84.94 349 GLU A O 1
ATOM 2698 N N . ASN A 1 350 ? 0.133 17.668 11.203 1.00 83.06 350 ASN A N 1
ATOM 2699 C CA . ASN A 1 350 ? 1.321 17.845 10.372 1.00 83.06 350 ASN A CA 1
ATOM 2700 C C . ASN A 1 350 ? 1.867 16.488 9.916 1.00 83.06 350 ASN A C 1
ATOM 2702 O O . ASN A 1 350 ? 2.659 15.831 10.599 1.00 83.06 350 ASN A O 1
ATOM 2706 N N . LEU A 1 351 ? 1.436 16.086 8.727 1.00 84.56 351 LEU A N 1
ATOM 2707 C CA . LEU A 1 351 ? 1.756 14.796 8.136 1.00 84.56 351 LEU A CA 1
ATOM 2708 C C . LEU A 1 351 ? 3.178 14.725 7.551 1.00 84.56 351 LEU A C 1
ATOM 2710 O O . LEU A 1 351 ? 3.737 13.639 7.382 1.00 84.56 351 LEU A O 1
ATOM 2714 N N . LEU A 1 352 ? 3.765 15.877 7.219 1.00 83.56 352 LEU A N 1
ATOM 2715 C CA . LEU A 1 352 ? 5.066 15.994 6.561 1.00 83.56 352 LEU A CA 1
ATOM 2716 C C . LEU A 1 352 ? 5.943 17.045 7.259 1.00 83.56 352 LEU A C 1
ATOM 2718 O O . LEU A 1 352 ? 6.380 18.003 6.623 1.00 83.56 352 LEU A O 1
ATOM 2722 N N . PRO A 1 353 ? 6.312 16.832 8.535 1.00 76.38 353 PRO A N 1
ATOM 2723 C CA . PRO A 1 353 ? 7.012 17.838 9.336 1.00 76.38 353 PRO A CA 1
ATOM 2724 C C . PRO A 1 353 ? 8.416 18.180 8.820 1.00 76.38 353 PRO A C 1
ATOM 2726 O O . PRO A 1 353 ? 9.020 19.148 9.263 1.00 76.38 353 PRO A O 1
ATOM 2729 N N . THR A 1 354 ? 8.959 17.378 7.902 1.00 77.88 354 THR A N 1
ATOM 2730 C CA . THR A 1 354 ? 10.270 17.595 7.275 1.00 77.88 354 THR A CA 1
ATOM 2731 C C . THR A 1 354 ? 10.214 18.435 5.998 1.00 77.88 354 THR A C 1
ATOM 2733 O O . THR A 1 354 ? 11.257 18.669 5.389 1.00 77.88 354 THR A O 1
ATOM 2736 N N . LEU A 1 355 ? 9.022 18.786 5.510 1.00 78.88 355 LEU A N 1
ATOM 2737 C CA . LEU A 1 355 ? 8.846 19.644 4.343 1.00 78.88 355 LEU A CA 1
ATOM 2738 C C . LEU A 1 355 ? 8.326 20.997 4.809 1.00 78.88 355 LEU A C 1
ATOM 2740 O O . LEU A 1 355 ? 7.138 21.152 5.080 1.00 78.88 355 LEU A O 1
ATOM 2744 N N . ASP A 1 356 ? 9.239 21.964 4.873 1.00 70.38 356 ASP A N 1
ATOM 2745 C CA . ASP A 1 356 ? 8.896 23.357 5.137 1.00 70.38 356 ASP A CA 1
ATOM 2746 C C . ASP A 1 356 ? 7.808 23.822 4.144 1.00 70.38 356 ASP A C 1
ATOM 2748 O O . ASP A 1 356 ? 7.817 23.436 2.970 1.00 70.38 356 ASP A O 1
ATOM 2752 N N . ASP A 1 357 ? 6.856 24.623 4.625 1.00 75.94 357 ASP A N 1
ATOM 2753 C CA . ASP A 1 357 ? 5.719 25.170 3.865 1.00 75.94 357 ASP A CA 1
ATOM 2754 C C . ASP A 1 357 ? 4.676 24.150 3.347 1.00 75.94 357 ASP A C 1
ATOM 2756 O O . ASP A 1 357 ? 3.807 24.511 2.548 1.00 75.94 357 ASP A O 1
ATOM 2760 N N . VAL A 1 358 ? 4.714 22.889 3.801 1.00 79.19 358 VAL A N 1
ATOM 2761 C CA . VAL A 1 358 ? 3.675 21.879 3.524 1.00 79.19 358 VAL A CA 1
ATOM 2762 C C . VAL A 1 358 ? 2.917 21.555 4.810 1.00 79.19 358 VAL A C 1
ATOM 2764 O O . VAL A 1 358 ? 3.314 20.682 5.577 1.00 79.19 358 VAL A O 1
ATOM 2767 N N . ASP A 1 359 ? 1.812 22.265 5.029 1.00 81.44 359 ASP A N 1
ATOM 2768 C CA . ASP A 1 359 ? 0.893 22.026 6.143 1.00 81.44 359 ASP A CA 1
ATOM 2769 C C . ASP A 1 359 ? -0.268 21.148 5.662 1.00 81.44 359 ASP A C 1
ATOM 2771 O O . ASP A 1 359 ? -1.249 21.629 5.095 1.00 81.44 359 ASP A O 1
ATOM 2775 N N . GLU A 1 360 ? -0.091 19.833 5.775 1.00 88.94 360 GLU A N 1
ATOM 2776 C CA . GLU A 1 360 ? -1.056 18.845 5.296 1.00 88.94 360 GLU A CA 1
ATOM 2777 C C . GLU A 1 360 ? -1.505 17.950 6.443 1.00 88.94 360 GLU A C 1
ATOM 2779 O O . GLU A 1 360 ? -0.691 17.425 7.208 1.00 88.94 360 GLU A O 1
ATOM 2784 N N . HIS A 1 361 ? -2.815 17.736 6.500 1.00 89.69 361 HIS A N 1
ATOM 2785 C CA . HIS A 1 361 ? -3.486 17.026 7.580 1.00 89.69 361 HIS A CA 1
ATOM 2786 C C . HIS A 1 361 ? -4.177 15.767 7.056 1.00 89.69 361 HIS A C 1
ATOM 2788 O O . HIS A 1 361 ? -4.491 15.630 5.859 1.00 89.69 361 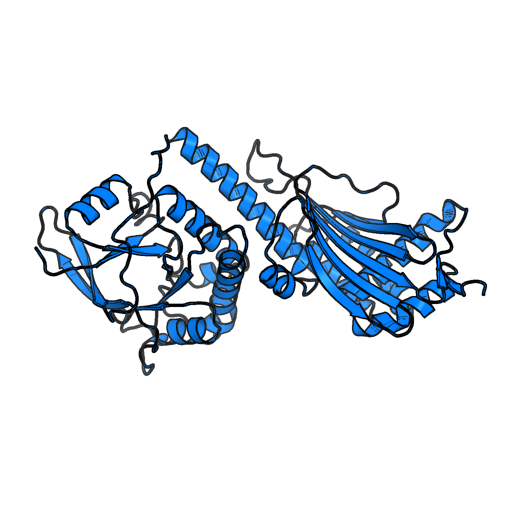HIS A O 1
ATOM 2794 N N . ILE A 1 362 ? -4.416 14.838 7.976 1.00 94.56 362 ILE A N 1
ATOM 2795 C CA . ILE A 1 362 ? -5.251 13.667 7.734 1.00 94.56 362 ILE A CA 1
ATOM 2796 C C . ILE A 1 362 ? -5.872 13.162 9.035 1.00 94.56 362 ILE A C 1
ATOM 2798 O O . ILE A 1 362 ? -5.211 13.090 10.071 1.00 94.56 362 ILE A O 1
ATOM 2802 N N . THR A 1 363 ? -7.128 12.738 8.941 1.00 95.69 363 THR A N 1
ATOM 2803 C CA . THR A 1 363 ? -7.827 12.017 10.000 1.00 95.69 363 THR A CA 1
ATOM 2804 C C . THR A 1 363 ? -8.347 10.698 9.459 1.00 95.69 363 THR A C 1
ATOM 2806 O O . THR A 1 363 ? -9.011 10.649 8.426 1.00 95.69 363 THR A O 1
ATOM 2809 N N . VAL A 1 364 ? -8.045 9.609 10.157 1.00 96.88 364 VAL A N 1
ATOM 2810 C CA . VAL A 1 364 ? -8.561 8.274 9.854 1.00 96.88 364 VAL A CA 1
ATOM 2811 C C . VAL A 1 364 ? -9.596 7.930 10.906 1.00 96.88 364 VAL A C 1
ATOM 2813 O O . VAL A 1 364 ? -9.267 7.785 12.081 1.00 96.88 364 VAL A O 1
ATOM 2816 N N . ILE A 1 365 ? -10.841 7.796 10.471 1.00 96.31 365 ILE A N 1
ATOM 2817 C CA . ILE A 1 365 ? -11.988 7.488 11.317 1.00 96.31 365 ILE A CA 1
ATOM 2818 C C . ILE A 1 365 ? -12.388 6.047 11.038 1.00 96.31 365 ILE A C 1
ATOM 2820 O O . ILE A 1 365 ? -12.806 5.724 9.927 1.00 96.31 365 ILE A O 1
ATOM 2824 N N . VAL A 1 366 ? -12.282 5.174 12.036 1.00 96.88 366 VAL A N 1
ATOM 2825 C CA . VAL A 1 366 ? -12.836 3.817 11.963 1.00 96.88 366 VAL A CA 1
ATOM 2826 C C . VAL A 1 366 ? -14.091 3.771 12.813 1.00 96.88 366 VAL A C 1
ATOM 2828 O O . VAL A 1 366 ? -14.017 3.892 14.037 1.00 96.88 366 VAL A O 1
ATOM 2831 N N . LYS A 1 367 ? -15.238 3.611 12.152 1.00 96.31 367 LYS A N 1
ATOM 2832 C CA . LYS A 1 367 ? -16.565 3.657 12.766 1.00 96.31 367 LYS A CA 1
ATOM 2833 C C . LYS A 1 367 ? -17.104 2.248 12.987 1.00 96.31 367 LYS A C 1
ATOM 2835 O O . LYS A 1 367 ? -16.933 1.351 12.159 1.00 96.31 367 LYS A O 1
ATOM 2840 N N . TYR A 1 368 ? -17.805 2.092 14.098 1.00 95.50 368 TYR A N 1
ATOM 2841 C CA . TYR A 1 368 ? -18.567 0.920 14.492 1.00 95.50 368 TYR A CA 1
ATOM 2842 C C . TYR A 1 368 ? -19.996 1.372 14.770 1.00 95.50 368 TYR A C 1
ATOM 2844 O O . TYR A 1 368 ? -20.291 1.910 15.838 1.00 95.50 368 TYR A O 1
ATOM 2852 N N . LEU A 1 369 ? -20.888 1.164 13.805 1.00 95.56 369 LEU A N 1
ATOM 2853 C CA . LEU A 1 369 ? -22.314 1.379 14.014 1.00 95.56 369 LEU A CA 1
ATOM 2854 C C . LEU A 1 369 ? -22.896 0.119 14.654 1.00 95.56 369 LEU A C 1
ATOM 2856 O O . LEU A 1 369 ? -22.996 -0.924 14.004 1.00 95.56 369 LEU A O 1
ATOM 2860 N N . ILE A 1 370 ? -23.256 0.221 15.931 1.00 93.94 370 ILE A N 1
ATOM 2861 C CA . ILE A 1 370 ? -23.839 -0.862 16.720 1.00 93.94 370 ILE A CA 1
ATOM 2862 C C . ILE A 1 370 ? -25.350 -0.656 16.783 1.00 93.94 370 ILE A C 1
ATOM 2864 O O . ILE A 1 370 ? -25.820 0.371 17.271 1.00 93.94 370 ILE A O 1
ATOM 2868 N N . THR A 1 371 ? -26.108 -1.645 16.313 1.00 94.69 371 THR A N 1
ATOM 2869 C CA . THR A 1 371 ? -27.572 -1.674 16.421 1.00 94.69 371 THR A CA 1
ATOM 2870 C C . THR A 1 371 ? -27.992 -2.705 17.455 1.00 94.69 371 THR A C 1
ATOM 2872 O O . THR A 1 371 ? -27.663 -3.882 17.322 1.00 94.69 371 THR A O 1
ATOM 2875 N N . PHE A 1 372 ? -28.749 -2.280 18.459 1.00 91.62 372 PHE A N 1
ATOM 2876 C CA . PHE A 1 372 ? -29.371 -3.143 19.455 1.00 91.62 372 PHE A CA 1
ATOM 2877 C C . PHE A 1 372 ? -30.775 -3.549 18.991 1.00 91.62 372 PHE A C 1
ATOM 2879 O O . PHE A 1 372 ? -31.529 -2.723 18.474 1.00 91.62 372 PHE A O 1
ATOM 2886 N N . ARG A 1 373 ? -31.141 -4.825 19.150 1.00 89.19 373 ARG A N 1
ATOM 2887 C CA . ARG A 1 373 ? -32.464 -5.315 18.718 1.00 89.19 373 ARG A CA 1
ATOM 2888 C C . ARG A 1 373 ? -33.552 -5.086 19.765 1.00 89.19 373 ARG A C 1
ATOM 2890 O O . ARG A 1 373 ? -34.579 -4.504 19.443 1.00 89.19 373 ARG A O 1
ATOM 2897 N N . ASP A 1 374 ? -33.275 -5.474 21.007 1.00 87.88 374 ASP A N 1
ATOM 2898 C CA . ASP A 1 374 ? -34.260 -5.491 22.103 1.00 87.88 374 ASP A CA 1
ATOM 2899 C C . ASP A 1 374 ? -33.917 -4.498 23.227 1.00 87.88 374 ASP A C 1
ATOM 2901 O O . ASP A 1 374 ? -34.379 -4.629 24.360 1.00 87.88 374 ASP A O 1
ATOM 2905 N N . PHE A 1 375 ? -33.042 -3.532 22.945 1.00 88.19 375 PHE A N 1
ATOM 2906 C CA . PHE A 1 375 ? -32.524 -2.596 23.938 1.00 88.19 375 PHE A CA 1
ATOM 2907 C C . PHE A 1 375 ? -32.487 -1.170 23.398 1.00 88.19 375 PHE A C 1
ATOM 2909 O O . PHE A 1 375 ? -32.302 -0.953 22.198 1.00 88.19 375 PHE A O 1
ATOM 2916 N N . THR A 1 376 ? -32.607 -0.206 24.307 1.00 86.69 376 THR A N 1
ATOM 2917 C CA . THR A 1 376 ? -32.448 1.219 24.032 1.00 86.69 376 THR A CA 1
ATOM 2918 C C . THR A 1 376 ? -31.263 1.808 24.791 1.00 86.69 376 THR A C 1
ATOM 2920 O O . THR A 1 376 ? -30.893 1.364 25.881 1.00 86.69 376 THR A O 1
ATOM 2923 N N . ILE A 1 377 ? -30.632 2.808 24.186 1.00 85.94 377 ILE A N 1
ATOM 2924 C CA . ILE A 1 377 ? -29.491 3.532 24.734 1.00 85.94 377 ILE A CA 1
ATOM 2925 C C . ILE A 1 377 ? -30.004 4.595 25.696 1.00 85.94 377 ILE A C 1
ATOM 2927 O O . ILE A 1 377 ? -30.886 5.388 25.362 1.00 85.94 377 ILE A O 1
ATOM 2931 N N . LYS A 1 378 ? -29.403 4.641 26.881 1.00 81.75 378 LYS A N 1
ATOM 2932 C CA . LYS A 1 378 ? -29.665 5.647 27.900 1.00 81.75 378 LYS A CA 1
ATOM 2933 C C . LYS A 1 378 ? -28.472 6.597 27.962 1.00 81.75 378 LYS A C 1
ATOM 2935 O O . LYS A 1 378 ? -27.381 6.198 28.358 1.00 81.75 378 LYS A O 1
ATOM 2940 N N . VAL A 1 379 ? -28.674 7.850 27.560 1.00 65.12 379 VAL A N 1
ATOM 2941 C CA . VAL A 1 379 ? -27.662 8.904 27.732 1.00 65.12 379 VAL A CA 1
ATOM 2942 C C . VAL A 1 379 ? -27.815 9.475 29.147 1.00 65.12 379 VAL A C 1
ATOM 2944 O O . VAL A 1 379 ? -28.915 9.923 29.475 1.00 65.12 379 VAL A O 1
ATOM 2947 N N . PRO A 1 380 ? -26.780 9.445 30.006 1.00 58.78 380 PRO A N 1
ATOM 2948 C CA . PRO A 1 380 ? -26.856 10.050 31.336 1.00 58.78 380 PRO A CA 1
ATOM 2949 C C . PRO A 1 380 ? -27.078 11.568 31.252 1.00 58.78 380 PRO A C 1
ATOM 2951 O O . PRO A 1 380 ? -26.454 12.247 30.439 1.00 58.78 380 PRO A O 1
ATOM 2954 N N . GLU A 1 381 ? -27.950 12.115 32.103 1.00 53.28 381 GLU A N 1
ATOM 2955 C CA . GLU A 1 381 ? -28.245 13.556 32.178 1.00 53.28 381 GLU A CA 1
ATOM 2956 C C . GLU A 1 381 ? -27.263 14.319 33.101 1.00 53.28 381 GLU A C 1
ATOM 2958 O O . GLU A 1 381 ? -27.705 15.191 33.838 1.00 53.28 381 GLU A O 1
ATOM 2963 N N . ILE A 1 382 ? -25.953 14.015 33.164 1.00 48.56 382 ILE A N 1
ATOM 2964 C CA . ILE A 1 382 ? -25.033 14.739 34.082 1.00 48.56 382 ILE A CA 1
ATOM 2965 C C . ILE A 1 382 ? -23.609 14.929 33.495 1.00 48.56 382 ILE A C 1
ATOM 2967 O O . ILE A 1 382 ? -23.055 13.989 32.928 1.00 48.56 382 ILE A O 1
ATOM 2971 N N . PRO A 1 383 ? -22.966 16.115 33.645 1.00 51.34 383 PRO A N 1
ATOM 2972 C CA . PRO A 1 383 ? -21.616 16.395 33.121 1.00 51.34 383 PRO A CA 1
ATOM 2973 C C . PRO A 1 383 ? -20.438 15.709 33.841 1.00 51.34 383 PRO A C 1
ATOM 2975 O O . PRO A 1 383 ? -19.363 15.602 33.255 1.00 51.34 383 PRO A O 1
ATOM 2978 N N . GLU A 1 384 ? -20.586 15.273 35.097 1.00 48.59 384 GLU A N 1
ATOM 2979 C CA . GLU A 1 384 ? -19.498 14.609 35.849 1.00 48.59 384 GLU A CA 1
ATOM 2980 C C . GLU A 1 384 ? -19.230 13.165 35.365 1.00 48.59 384 GLU A C 1
ATOM 2982 O O . GLU A 1 384 ? -18.123 12.656 35.544 1.00 48.59 384 GLU A O 1
ATOM 2987 N N . ASP A 1 385 ? -20.170 12.566 34.622 1.00 56.31 385 ASP A N 1
ATOM 2988 C CA . ASP A 1 385 ? -20.095 11.200 34.074 1.00 56.31 385 ASP A CA 1
ATOM 2989 C C . ASP A 1 385 ? -19.342 11.115 32.728 1.00 56.31 385 ASP A C 1
ATOM 2991 O O . ASP A 1 385 ? -19.151 10.032 32.172 1.00 56.31 385 ASP A O 1
ATOM 2995 N N . VAL A 1 386 ? -18.876 12.243 32.177 1.00 60.38 386 VAL A N 1
ATOM 2996 C CA . VAL A 1 386 ? -18.237 12.305 30.844 1.00 60.38 386 VAL A CA 1
ATOM 2997 C C . VAL A 1 386 ? -16.976 11.436 30.767 1.00 60.38 386 VAL A C 1
ATOM 2999 O O . VAL A 1 386 ? -16.687 10.852 29.723 1.00 60.38 386 VAL A O 1
ATOM 3002 N N . VAL A 1 387 ? -16.240 11.291 31.875 1.00 63.06 387 VAL A N 1
ATOM 3003 C CA . VAL A 1 387 ? -15.046 10.432 31.927 1.00 63.06 387 VAL A CA 1
ATOM 3004 C C . VAL A 1 387 ? -15.424 8.950 31.907 1.00 63.06 387 VAL A C 1
ATOM 3006 O O . VAL A 1 387 ? -14.777 8.184 31.195 1.00 63.06 387 VAL A O 1
ATOM 3009 N N . GLU A 1 388 ? -16.463 8.540 32.639 1.00 66.44 388 GLU A N 1
ATOM 3010 C CA . GLU A 1 388 ? -16.939 7.149 32.649 1.00 66.44 388 GLU A CA 1
ATOM 3011 C C . GLU A 1 388 ? -17.558 6.761 31.302 1.00 66.44 388 GLU A C 1
ATOM 3013 O O . GLU A 1 388 ? -17.240 5.702 30.759 1.00 66.44 388 GLU A O 1
ATOM 3018 N N . ILE A 1 389 ? -18.352 7.655 30.703 1.00 72.25 389 ILE A N 1
ATOM 3019 C CA . ILE A 1 389 ? -18.897 7.481 29.350 1.00 72.25 389 ILE A CA 1
ATOM 3020 C C . ILE A 1 389 ? -17.757 7.396 28.328 1.00 72.25 389 ILE A C 1
ATOM 3022 O O . ILE A 1 389 ? -17.757 6.500 27.486 1.00 72.25 389 ILE A O 1
ATOM 3026 N N . GLY A 1 390 ? -16.755 8.277 28.410 1.00 75.12 390 GLY A N 1
ATOM 3027 C CA . GLY A 1 390 ? -15.597 8.263 27.512 1.00 75.12 390 GLY A CA 1
ATOM 3028 C C . GLY A 1 390 ? -14.782 6.969 27.608 1.00 75.12 390 GLY A C 1
ATOM 3029 O O . GLY A 1 390 ? -14.386 6.408 26.586 1.00 75.12 390 GLY A O 1
ATOM 3030 N N . VAL A 1 391 ? -14.587 6.445 28.822 1.00 72.81 391 VAL A N 1
ATOM 3031 C CA . VAL A 1 391 ? -13.954 5.137 29.054 1.00 72.81 391 VAL A CA 1
ATOM 3032 C C . VAL A 1 391 ? -14.808 3.999 28.492 1.00 72.81 391 VAL A C 1
ATOM 3034 O O . VAL A 1 391 ? -14.265 3.090 27.864 1.00 72.81 391 VAL A O 1
ATOM 3037 N N . ALA A 1 392 ? -16.132 4.043 28.667 1.00 77.06 392 ALA A N 1
ATOM 3038 C CA . ALA A 1 392 ? -17.047 3.040 28.128 1.00 77.06 392 ALA A CA 1
ATOM 3039 C C . ALA A 1 392 ? -17.012 3.008 26.593 1.00 77.06 392 ALA A C 1
ATOM 3041 O O . ALA A 1 392 ? -16.877 1.936 26.003 1.00 77.06 392 ALA A O 1
ATOM 3042 N N . VAL A 1 393 ? -17.060 4.184 25.956 1.00 82.75 393 VAL A N 1
ATOM 3043 C CA . VAL A 1 393 ? -16.904 4.365 24.506 1.00 82.75 393 VAL A CA 1
ATOM 3044 C C . VAL A 1 393 ? -15.569 3.781 24.047 1.00 82.75 393 VAL A C 1
ATOM 3046 O O . VAL A 1 393 ? -15.562 2.893 23.195 1.00 82.75 393 VAL A O 1
ATOM 3049 N N . ALA A 1 394 ? -14.452 4.203 24.650 1.00 82.19 394 ALA A N 1
ATOM 3050 C CA . ALA A 1 394 ? -13.126 3.691 24.308 1.00 82.19 394 ALA A CA 1
ATOM 3051 C C . ALA A 1 394 ? -13.038 2.166 24.481 1.00 82.19 394 ALA A C 1
ATOM 3053 O O . ALA A 1 394 ? -12.468 1.476 23.638 1.00 82.19 394 ALA A O 1
ATOM 3054 N N . GLY A 1 395 ? -13.656 1.625 25.534 1.00 81.00 395 GLY A N 1
ATOM 3055 C CA . GLY A 1 395 ? -13.707 0.195 25.808 1.00 81.00 395 GLY A CA 1
ATOM 3056 C C . GLY A 1 395 ? -14.464 -0.608 24.760 1.00 81.00 395 GLY A C 1
ATOM 3057 O O . GLY A 1 395 ? -13.950 -1.617 24.275 1.00 81.00 395 GLY A O 1
ATOM 3058 N N . VAL A 1 396 ? -15.654 -0.156 24.365 1.00 83.81 396 VAL A N 1
ATOM 3059 C CA . VAL A 1 396 ? -16.448 -0.839 23.337 1.00 83.81 396 VAL A CA 1
ATOM 3060 C C . VAL A 1 396 ? -15.782 -0.731 21.966 1.00 83.81 396 VAL A C 1
ATOM 3062 O O . VAL A 1 396 ? -15.654 -1.751 21.288 1.00 83.81 396 VAL A O 1
ATOM 3065 N N . VAL A 1 397 ? -15.289 0.454 21.583 1.00 85.00 397 VAL A N 1
ATOM 3066 C CA . VAL A 1 397 ? -14.521 0.632 20.336 1.00 85.00 397 VAL A CA 1
ATOM 3067 C C . VAL A 1 397 ? -13.334 -0.322 20.310 1.00 85.00 397 VAL A C 1
ATOM 3069 O O . VAL A 1 397 ? -13.131 -1.034 19.329 1.00 85.00 397 VAL A O 1
ATOM 3072 N N . ALA A 1 398 ? -12.581 -0.391 21.406 1.00 83.38 398 ALA A N 1
ATOM 3073 C CA . ALA A 1 398 ? -11.426 -1.260 21.498 1.00 83.38 398 ALA A CA 1
ATOM 3074 C C . ALA A 1 398 ? -11.778 -2.755 21.422 1.00 83.38 398 ALA A C 1
ATOM 3076 O O . ALA A 1 398 ? -11.032 -3.527 20.822 1.00 83.38 398 ALA A O 1
ATOM 3077 N N . ILE A 1 399 ? -12.912 -3.190 21.976 1.00 85.69 399 ILE A N 1
ATOM 3078 C CA . ILE A 1 399 ? -13.370 -4.580 21.831 1.00 85.69 399 ILE A CA 1
ATOM 3079 C C . ILE A 1 399 ? -13.700 -4.892 20.377 1.00 85.69 399 ILE A C 1
ATOM 3081 O O . ILE A 1 399 ? -13.209 -5.892 19.852 1.00 85.69 399 ILE A O 1
ATOM 3085 N N . CYS A 1 400 ? -14.482 -4.032 19.721 1.00 86.12 400 CYS A N 1
ATOM 3086 C CA . CYS A 1 400 ? -14.831 -4.200 18.312 1.00 86.12 400 CYS A CA 1
ATOM 3087 C C . CYS A 1 400 ? -13.582 -4.243 17.422 1.00 86.12 400 CYS A C 1
ATOM 3089 O O . CYS A 1 400 ? -13.501 -5.061 16.509 1.00 86.12 400 CYS A O 1
ATOM 3091 N N . ALA A 1 401 ? -12.605 -3.388 17.723 1.00 84.19 401 ALA A N 1
ATOM 3092 C CA . ALA A 1 401 ? -11.387 -3.225 16.949 1.00 84.19 401 ALA A CA 1
ATOM 3093 C C . ALA A 1 401 ? -10.361 -4.350 17.159 1.00 84.19 401 ALA A C 1
ATOM 3095 O O . ALA A 1 401 ? -9.741 -4.814 16.205 1.00 84.19 401 ALA A O 1
ATOM 3096 N N . PHE A 1 402 ? -10.156 -4.786 18.405 1.00 82.81 402 PHE A N 1
ATOM 3097 C CA . PHE A 1 402 ? -8.979 -5.581 18.772 1.00 82.81 402 PHE A CA 1
ATOM 3098 C C . PHE A 1 402 ? -9.299 -6.960 19.325 1.00 82.81 402 PHE A C 1
ATOM 3100 O O . PHE A 1 402 ? -8.447 -7.848 19.277 1.00 82.81 402 PHE A O 1
ATOM 3107 N N . VAL A 1 403 ? -10.503 -7.164 19.866 1.00 83.62 403 VAL A N 1
ATOM 3108 C CA . VAL A 1 403 ? -10.892 -8.453 20.445 1.00 83.62 403 VAL A CA 1
ATOM 3109 C C . VAL A 1 403 ? -12.313 -8.843 20.021 1.00 83.62 403 VAL A C 1
ATOM 3111 O O . VAL A 1 403 ? -13.185 -8.999 20.879 1.00 83.62 403 VAL A O 1
ATOM 3114 N N . PRO A 1 404 ? -12.565 -9.084 18.715 1.00 80.75 404 PRO A N 1
ATOM 3115 C CA . PRO A 1 404 ? -13.915 -9.340 18.204 1.00 80.75 404 PRO A CA 1
ATOM 3116 C C . PRO A 1 404 ? -14.639 -10.517 18.879 1.00 80.75 404 PRO A C 1
ATOM 3118 O O . PRO A 1 404 ? -15.861 -10.553 18.956 1.00 80.75 404 PRO A O 1
ATOM 3121 N N . VAL A 1 405 ? -13.891 -11.480 19.427 1.00 83.12 405 VAL A N 1
ATOM 3122 C CA . VAL A 1 405 ? -14.444 -12.627 20.170 1.00 83.12 405 VAL A CA 1
ATOM 3123 C C . VAL A 1 405 ? -15.211 -12.195 21.431 1.00 83.12 405 VAL A C 1
ATOM 3125 O O . VAL A 1 405 ? -16.093 -12.915 21.888 1.00 83.12 405 VAL A O 1
ATOM 3128 N N . LEU A 1 406 ? -14.912 -11.018 21.988 1.00 85.75 406 LEU A N 1
ATOM 3129 C CA . LEU A 1 406 ? -15.583 -10.472 23.169 1.00 85.75 406 LEU A CA 1
ATOM 3130 C C . LEU A 1 406 ? -16.793 -9.593 22.832 1.00 85.75 406 LEU A C 1
ATOM 3132 O O . LEU A 1 406 ? -17.442 -9.090 23.748 1.00 85.75 406 LEU A O 1
ATOM 3136 N N . ILE A 1 407 ? -17.142 -9.436 21.550 1.00 86.88 407 ILE A N 1
ATOM 3137 C CA . ILE A 1 407 ? -18.273 -8.603 21.117 1.00 86.88 407 ILE A CA 1
ATOM 3138 C C . ILE A 1 407 ? -19.585 -9.029 21.797 1.00 86.88 407 ILE A C 1
ATOM 3140 O O . ILE A 1 407 ? -20.386 -8.180 22.178 1.00 86.88 407 ILE A O 1
ATOM 3144 N N . THR A 1 408 ? -19.796 -10.327 22.044 1.00 85.56 408 THR A N 1
ATOM 3145 C CA . THR A 1 408 ? -20.997 -10.820 22.748 1.00 85.56 408 THR A CA 1
ATOM 3146 C C . THR A 1 408 ? -21.109 -10.314 24.192 1.00 85.56 408 THR A C 1
ATOM 3148 O O . THR A 1 408 ? -22.198 -10.327 24.757 1.00 85.56 408 THR A O 1
ATOM 3151 N N . GLY A 1 409 ? -20.000 -9.877 24.799 1.00 86.00 409 GLY A N 1
ATOM 3152 C CA . GLY A 1 409 ? -19.954 -9.298 26.142 1.00 86.00 409 GLY A CA 1
ATOM 3153 C C . GLY A 1 409 ? -20.266 -7.799 26.198 1.00 86.00 409 GLY A C 1
ATOM 3154 O O . GLY A 1 409 ? -20.594 -7.307 27.277 1.00 86.00 409 GLY A O 1
ATOM 3155 N N . ILE A 1 410 ? -20.232 -7.088 25.059 1.00 87.25 410 ILE A N 1
ATOM 3156 C CA . ILE A 1 410 ? -20.445 -5.629 24.990 1.00 87.25 410 ILE A CA 1
ATOM 3157 C C . ILE A 1 410 ? -21.775 -5.235 25.632 1.00 87.25 410 ILE A C 1
ATOM 3159 O O . ILE A 1 410 ? -21.817 -4.316 26.445 1.00 87.25 410 ILE A O 1
ATOM 3163 N N . LEU A 1 411 ? -22.857 -5.949 25.306 1.00 85.56 411 LEU A N 1
ATOM 3164 C CA . LEU A 1 411 ? -24.180 -5.653 25.854 1.00 85.56 411 LEU A CA 1
ATOM 3165 C C . LEU A 1 411 ? -24.199 -5.776 27.384 1.00 85.56 411 LEU A C 1
ATOM 3167 O O . LEU A 1 411 ? -24.691 -4.882 28.063 1.00 85.56 411 LEU A O 1
ATOM 3171 N N . GLY A 1 412 ? -23.624 -6.851 27.933 1.00 84.81 412 GLY A N 1
ATOM 3172 C CA . GLY A 1 412 ? -23.551 -7.050 29.382 1.00 84.81 412 GLY A CA 1
ATOM 3173 C C . GLY A 1 412 ? -22.741 -5.954 30.081 1.00 84.81 412 GLY A C 1
ATOM 3174 O O . GLY A 1 412 ? -23.130 -5.481 31.148 1.00 84.81 412 GLY A O 1
ATOM 3175 N N . PHE A 1 413 ? -21.654 -5.496 29.459 1.00 83.44 413 PHE A N 1
ATOM 3176 C CA . PHE A 1 413 ? -20.853 -4.385 29.970 1.00 83.44 413 PHE A CA 1
ATOM 3177 C C . PHE A 1 413 ? -21.601 -3.057 29.960 1.00 83.44 413 PHE A C 1
ATOM 3179 O O . PHE A 1 413 ? -21.637 -2.378 30.982 1.00 83.44 413 PHE A O 1
ATOM 3186 N N . LEU A 1 414 ? -22.263 -2.721 28.852 1.00 83.88 414 LEU A N 1
ATOM 3187 C CA . LEU A 1 414 ? -23.051 -1.494 28.748 1.00 83.88 414 LEU A CA 1
ATOM 3188 C C . LEU A 1 414 ? -24.236 -1.479 29.725 1.00 83.88 414 LEU A C 1
ATOM 3190 O O . LEU A 1 414 ? -24.520 -0.439 30.313 1.00 83.88 414 LEU A O 1
ATOM 3194 N N . VAL A 1 415 ? -24.883 -2.628 29.958 1.00 83.50 415 VAL A N 1
ATOM 3195 C CA . VAL A 1 415 ? -25.928 -2.778 30.987 1.00 83.50 415 VAL A CA 1
ATOM 3196 C C . VAL A 1 415 ? -25.354 -2.581 32.393 1.00 83.50 415 VAL A C 1
ATOM 3198 O O . VAL A 1 415 ? -25.968 -1.900 33.209 1.00 83.50 415 VAL A O 1
ATOM 3201 N N . THR A 1 416 ? -24.163 -3.120 32.677 1.00 80.81 416 THR A N 1
ATOM 3202 C CA . THR A 1 416 ? -23.490 -2.951 33.983 1.00 80.81 416 THR A CA 1
ATOM 3203 C C . THR A 1 416 ? -23.164 -1.483 34.268 1.00 80.81 416 THR A C 1
ATOM 3205 O O . THR A 1 416 ? -23.263 -1.045 35.410 1.00 80.81 416 THR A O 1
ATOM 3208 N N . LEU A 1 417 ? -22.831 -0.716 33.226 1.00 77.25 417 LEU A N 1
ATOM 3209 C CA . LEU A 1 417 ? -22.600 0.730 33.301 1.00 77.25 417 LEU A CA 1
ATOM 3210 C C . LEU A 1 417 ? -23.894 1.564 33.259 1.00 77.25 417 LEU A C 1
ATOM 3212 O O . LEU A 1 417 ? -23.835 2.787 33.302 1.00 77.25 417 LEU A O 1
ATOM 3216 N N . GLY A 1 418 ? -25.068 0.934 33.141 1.00 78.50 418 GLY A N 1
ATOM 3217 C CA . GLY A 1 418 ? -26.358 1.628 33.069 1.00 78.50 418 GLY A CA 1
ATOM 3218 C C . GLY A 1 418 ? -26.591 2.425 31.777 1.00 78.50 418 GLY A C 1
ATOM 3219 O O . GLY A 1 418 ? -27.514 3.238 31.728 1.00 78.50 418 GLY A O 1
ATOM 3220 N N . LEU A 1 419 ? -25.786 2.187 30.737 1.00 81.38 419 LEU A N 1
ATOM 3221 C CA . LEU A 1 419 ? -25.822 2.912 29.459 1.00 81.38 419 LEU A CA 1
ATOM 3222 C C . LEU A 1 419 ? -26.851 2.348 28.470 1.00 81.38 419 LEU A C 1
ATOM 3224 O O . LEU A 1 419 ? -27.179 2.993 27.476 1.00 81.38 419 LEU A O 1
ATOM 3228 N N . VAL A 1 420 ? -27.348 1.134 28.711 1.00 85.38 420 VAL A N 1
ATOM 3229 C CA . VAL A 1 420 ? -28.334 0.455 27.862 1.00 85.38 420 VAL A CA 1
ATOM 3230 C C . VAL A 1 420 ? -29.362 -0.249 28.747 1.00 85.38 420 VAL A C 1
ATOM 3232 O O . VAL A 1 420 ? -29.003 -0.856 29.757 1.00 85.38 420 VAL A O 1
ATOM 3235 N N . VAL A 1 421 ? -30.637 -0.178 28.369 1.00 87.69 421 VAL A N 1
ATOM 3236 C CA . VAL A 1 421 ? -31.768 -0.806 29.072 1.00 87.69 421 VAL A CA 1
ATOM 3237 C C . VAL A 1 421 ? -32.624 -1.609 28.096 1.00 87.69 421 VAL A C 1
ATOM 3239 O O . VAL A 1 421 ? -32.594 -1.350 26.896 1.00 87.69 421 VAL A O 1
ATOM 3242 N N . ALA A 1 422 ? -33.346 -2.621 28.583 1.00 86.62 422 ALA A N 1
ATOM 3243 C CA . ALA A 1 422 ? -34.285 -3.360 27.739 1.00 86.62 422 ALA A CA 1
ATOM 3244 C C . ALA A 1 422 ? -35.324 -2.388 27.161 1.00 86.62 422 ALA A C 1
ATOM 3246 O O . ALA A 1 422 ? -35.769 -1.481 27.863 1.00 86.62 422 ALA A O 1
ATOM 3247 N N . ALA A 1 423 ? -35.674 -2.555 25.888 1.00 80.81 423 ALA A N 1
ATOM 3248 C CA . ALA A 1 423 ? -36.727 -1.757 25.282 1.00 80.81 423 ALA A CA 1
ATOM 3249 C C . ALA A 1 423 ? -38.053 -2.059 26.000 1.00 80.81 423 ALA A C 1
ATOM 3251 O O . ALA A 1 423 ? -38.396 -3.229 26.190 1.00 80.81 423 ALA A O 1
ATOM 3252 N N . ASP A 1 424 ? -38.779 -1.018 26.415 1.00 69.00 424 ASP A N 1
ATOM 3253 C CA . ASP A 1 424 ? -40.150 -1.182 26.898 1.00 69.00 424 ASP A CA 1
ATOM 3254 C C . ASP A 1 424 ? -40.992 -1.784 25.758 1.00 69.00 424 ASP A C 1
ATOM 3256 O O . ASP A 1 424 ? -40.922 -1.309 24.621 1.00 69.00 424 ASP A O 1
ATOM 3260 N N . ALA A 1 425 ? -41.713 -2.869 26.058 1.00 48.22 425 ALA A N 1
ATOM 3261 C CA . ALA A 1 425 ? -42.513 -3.627 25.092 1.00 48.22 425 ALA A CA 1
ATOM 3262 C C . ALA A 1 425 ? -43.729 -2.852 24.566 1.00 48.22 425 ALA A C 1
ATOM 3264 O O . ALA A 1 425 ? -44.378 -2.145 25.374 1.00 48.22 425 ALA A O 1
#

Foldseek 3Di:
DPPAAEDEAELWAADPPDHIRHQDLVNLVVCLVVNHFYAYEYCNDQADLVCQLPLLNLLLSLLSSLVSCVQNFNAAAGEYEYENNYQDDPVSLVNGVLSSLVNSQLQLLAVSNVSSYFYEYEEAQQSNQVCVVVVSHQAYAHEQCPVVRPSNPPHDRHPRHAKYFHDWDWDPDVVIDIDTDIDGPPRRSHGSDGHDHDNDDPVRVVVVVVVSVLVSLLVQLLCLQCVLLVQSVQCSNQHDDAPDKDWRDWADDPFKIKTKIKHKYFDDDDADPLWLKAWQDADPVLATDPSRLVSLLVLLVVLCVLPDSVQLSVSVRSSSSSQVGFMWIWDWDDPDQFKIKIWTKGKDQASDPPDPPDRTIIIMIIIMIMGGDFKTFDDDPDDVCSVVVNSLSSSQNSCVRGPVVSNVCNVVVCVVVVGMDGDDD

Secondary structure (DSSP, 8-state):
--S--EEEEESS-EETTTEE-B--HHHHHHHHHTT-EEEEEE-SS-SSHHHHHSTTHHHHHHHHHHHHHHHTTPPTT-EEEEE--S---HHHIIIIIHHHHHHHHHHHTSTT-TT--EEEEEE-HHHHHHHHHTT--SEEEEETT-TT-GGGTTPPPPTTEEEEEEEEEEE-SSS-EEEEEEEE-SS---BS-----PPPPHHHHHHHHHHHHHHHHHHHHHHHHHTTTT-HHHHHHH---BTS-EEEEEEE-SSEEEEEEEEEE-S--PPPTT-EEEEE-B-TTSPBPHHHHHHHHHHHHHHGGGS-HHHHHHHHHHHHHHH-SEEEEEEEEEEETTEEEEEEEEEES-S-TTSTT----EEEEEEEEEEESSEEE---S-GGGHHHHHHHHHHHHHHHHH-GGGGGGHHHHHHHTTSEEEPP-

Radius of gyration: 25.81 Å; chains: 1; bounding box: 71×50×74 Å